Protein AF-A0A9P6P1G3-F1 (afdb_monomer)

pLDDT: mean 75.26, std 19.67, range [24.56, 96.25]

Nearest PDB structures (foldseek):
  8q01-assembly1_M  TM=4.028E-01  e=9.127E-05  Staphylococcus phage 812
  3fzb-assembly1_A  TM=6.259E-01  e=1.457E-01  Lambdavirus lambda
  3fzb-assembly2_C  TM=5.770E-01  e=1.005E-01  Lambdavirus lambda
  6u5f-assembly1_A  TM=4.208E-01  e=1.899E-01  Pseudomonas aeruginosa PAO1
  7b9t-assembly1_A-2  TM=4.583E-01  e=5.668E+00  Homo sapiens

Sequence (646 aa):
MALTDAQITDVRRFAGFQLAGTPGLTANNDIAYLVFGTRQMSLIERLSSLSASEEAVLIHTYLTNLTALEAAIVAAAANLDTDQAAVWTRNKCEVQDRERLFDSWRRRMCAFLGFAPGPGIGSSAQARIYAGYAKAAKRIGYTTAHYRPSSANNPIAAGNKLADLFASFNAEDMGYKTANKYGRPTWFGLLDGGLTQVGDYLTNPQDGTFFIAAQQTALPILLVSCNRTLDALRPQQQAGVGALGYGGNTAETETPLMTGWPASILQGPKGEKSEVGLPGDVKTPWWSILLPAFPGVILRSGDIIADDLQRRRRREANMADVIDVQNALVALASSALYPNGTGQPSAAAGVSCKVYAGWPTESQLDSDLAGGTAHVTIFPRPEERNTTRFLQDWQTQAMNAATLTLTIDGQQIMVGGVVPPANNPHNLSVLANGKPYVYAVQSSDTLNSIAAALAALIAADIPGTGAAGVVVTLPGTGRIGAARVGVTGTAIREVRRQERHFQVTVWADTPAHRDAVAQPVDQVLATTQFLTMPDGCAARLIYRNSPISDNMQKTRLFRRDLIYLVEYATTQTESEMQITQEQLNVSARRGKAMKTVLVVTEPFDGHERGAVIDNAKTIGEVLASEHAAHVVKAQQPKVPVQDAKE

Structure (mmCIF, N/CA/C/O backbone):
data_AF-A0A9P6P1G3-F1
#
_entry.id   AF-A0A9P6P1G3-F1
#
loop_
_atom_site.group_PDB
_atom_site.id
_atom_site.type_symbol
_atom_site.label_atom_id
_atom_site.label_alt_id
_atom_site.label_comp_id
_atom_site.label_asym_id
_atom_site.label_entity_id
_atom_site.label_seq_id
_atom_site.pdbx_PDB_ins_code
_atom_site.Cartn_x
_atom_site.Cartn_y
_atom_site.Cartn_z
_atom_site.occupancy
_atom_site.B_iso_or_equiv
_atom_site.auth_seq_id
_atom_site.auth_comp_id
_atom_site.auth_asym_id
_atom_site.auth_atom_id
_atom_site.pdbx_PDB_model_num
ATOM 1 N N . MET A 1 1 ? 53.763 30.788 -9.616 1.00 59.75 1 MET A N 1
ATOM 2 C CA . MET A 1 1 ? 53.956 30.761 -11.080 1.00 59.75 1 MET A CA 1
ATOM 3 C C . MET A 1 1 ? 52.610 31.125 -11.649 1.00 59.75 1 MET A C 1
ATOM 5 O O . MET A 1 1 ? 51.702 30.327 -11.490 1.00 59.75 1 MET A O 1
ATOM 9 N N . ALA A 1 2 ? 52.476 32.312 -12.241 1.00 78.94 2 ALA A N 1
ATOM 10 C CA . ALA A 1 2 ? 51.170 32.806 -12.667 1.00 78.94 2 ALA A CA 1
ATOM 11 C C . ALA A 1 2 ? 50.459 31.801 -13.592 1.00 78.94 2 ALA A C 1
ATOM 13 O O . ALA A 1 2 ? 51.097 31.191 -14.456 1.00 78.94 2 ALA A O 1
ATOM 14 N N . LEU A 1 3 ? 49.150 31.632 -13.390 1.00 86.38 3 LEU A N 1
ATOM 15 C CA . LEU A 1 3 ? 48.303 30.802 -14.246 1.00 86.38 3 LEU A CA 1
ATOM 16 C C . LEU A 1 3 ? 48.404 31.265 -15.704 1.00 86.38 3 LEU A C 1
ATOM 18 O O . LEU A 1 3 ? 48.373 32.459 -15.993 1.00 86.38 3 LEU A O 1
ATOM 22 N N . THR A 1 4 ? 48.489 30.310 -16.624 1.00 90.81 4 THR A N 1
ATOM 23 C CA . THR A 1 4 ? 48.447 30.591 -18.066 1.00 90.81 4 THR A CA 1
ATOM 24 C C . THR A 1 4 ? 47.037 30.983 -18.512 1.00 90.81 4 THR A C 1
ATOM 26 O O . THR A 1 4 ? 46.049 30.562 -17.906 1.00 90.81 4 THR A O 1
ATOM 29 N N . ASP A 1 5 ? 46.918 31.703 -19.630 1.00 85.44 5 ASP A N 1
ATOM 30 C CA . ASP A 1 5 ? 45.616 32.082 -20.208 1.00 85.44 5 ASP A CA 1
ATOM 31 C C . ASP A 1 5 ? 44.716 30.865 -20.489 1.00 85.44 5 ASP A C 1
ATOM 33 O O . ASP A 1 5 ? 43.496 30.915 -20.300 1.00 85.44 5 ASP A O 1
ATOM 37 N N . ALA A 1 6 ? 45.321 29.739 -20.882 1.00 87.69 6 ALA A N 1
ATOM 38 C CA . ALA A 1 6 ? 44.625 28.471 -21.078 1.00 87.69 6 ALA A CA 1
ATOM 39 C C . ALA A 1 6 ? 44.046 27.933 -19.760 1.00 87.69 6 ALA A C 1
ATOM 41 O O . ALA A 1 6 ? 42.864 27.605 -19.697 1.00 87.69 6 ALA A O 1
ATOM 42 N N . GLN A 1 7 ? 44.835 27.929 -18.680 1.00 91.69 7 GLN A N 1
ATOM 43 C CA . GLN A 1 7 ? 44.377 27.487 -17.358 1.00 91.69 7 GLN A CA 1
ATOM 44 C C . GLN A 1 7 ? 43.285 28.400 -16.796 1.00 91.69 7 GLN A C 1
ATOM 46 O O . GLN A 1 7 ? 42.318 27.910 -16.220 1.00 91.69 7 GLN A O 1
ATOM 51 N N . ILE A 1 8 ? 43.391 29.717 -16.990 1.00 89.06 8 ILE A N 1
ATOM 52 C CA . ILE A 1 8 ? 42.346 30.672 -16.589 1.00 89.06 8 ILE A CA 1
ATOM 53 C C . ILE A 1 8 ? 41.041 30.378 -17.345 1.00 89.06 8 ILE A C 1
ATOM 55 O O . ILE A 1 8 ? 39.958 30.355 -16.750 1.00 89.06 8 ILE A O 1
ATOM 59 N N . THR A 1 9 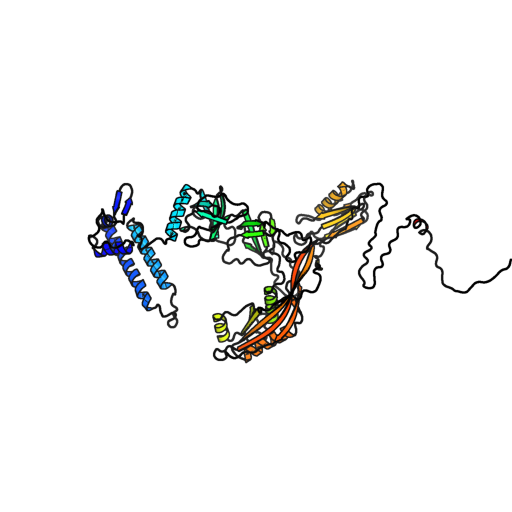? 41.140 30.090 -18.643 1.00 88.94 9 THR A N 1
ATOM 60 C CA . THR A 1 9 ? 39.996 29.705 -19.481 1.00 88.94 9 THR A CA 1
ATOM 61 C C . THR A 1 9 ? 39.374 28.383 -19.019 1.00 88.94 9 THR A C 1
ATOM 63 O O . THR A 1 9 ? 38.149 28.295 -18.881 1.00 88.94 9 THR A O 1
ATOM 66 N N . ASP A 1 10 ? 40.198 27.380 -18.706 1.00 91.88 10 ASP A N 1
ATOM 67 C CA . ASP A 1 10 ? 39.755 26.080 -18.196 1.00 91.88 10 ASP A CA 1
ATOM 68 C C . ASP A 1 10 ? 39.063 26.197 -16.839 1.00 91.88 10 ASP A C 1
ATOM 70 O O . ASP A 1 10 ? 37.977 25.651 -16.644 1.00 91.88 10 ASP A O 1
ATOM 74 N N . VAL A 1 11 ? 39.623 26.969 -15.904 1.00 92.25 11 VAL A N 1
ATOM 75 C CA . VAL A 1 11 ? 38.965 27.218 -14.616 1.00 92.25 11 VAL A CA 1
ATOM 76 C C . VAL A 1 11 ? 37.587 27.831 -14.840 1.00 92.25 11 VAL A C 1
ATOM 78 O O . VAL A 1 11 ? 36.621 27.407 -14.209 1.00 92.25 11 VAL A O 1
ATOM 81 N N . ARG A 1 12 ? 37.454 28.784 -15.768 1.00 90.06 12 ARG A N 1
ATOM 82 C CA . ARG A 1 12 ? 36.178 29.455 -16.028 1.00 90.06 12 ARG A CA 1
ATOM 83 C C . ARG A 1 12 ? 35.126 28.526 -16.634 1.00 90.06 12 ARG A C 1
ATOM 85 O O . ARG A 1 12 ? 33.994 28.496 -16.140 1.00 90.06 12 ARG A O 1
ATOM 92 N N . ARG A 1 13 ? 35.492 27.741 -17.656 1.00 90.06 13 ARG A N 1
ATOM 93 C CA . ARG A 1 13 ? 34.570 26.779 -18.291 1.00 90.06 13 ARG A CA 1
ATOM 94 C C . ARG A 1 13 ? 34.176 25.671 -17.315 1.00 90.06 13 ARG A C 1
ATOM 96 O O . ARG A 1 13 ? 32.994 25.335 -17.187 1.00 90.06 13 ARG A O 1
ATOM 103 N N . PHE A 1 14 ? 35.140 25.152 -16.553 1.00 92.06 14 PHE A N 1
ATOM 104 C CA . PHE A 1 14 ? 34.874 24.125 -15.558 1.00 92.06 14 PHE A CA 1
ATOM 105 C C . PHE A 1 14 ? 34.060 24.667 -14.395 1.00 92.06 14 PHE A C 1
ATOM 107 O O . PHE A 1 14 ? 33.206 23.934 -13.917 1.00 92.06 14 PHE A O 1
ATOM 114 N N . ALA A 1 15 ? 34.225 25.938 -14.020 1.00 88.31 15 ALA A N 1
ATOM 115 C CA . ALA A 1 15 ? 33.386 26.638 -13.051 1.00 88.31 15 ALA A CA 1
ATOM 116 C C . ALA A 1 15 ? 31.984 27.003 -13.592 1.00 88.31 15 ALA A C 1
ATOM 118 O O . ALA A 1 15 ? 31.166 27.530 -12.843 1.00 88.31 15 ALA A O 1
ATOM 119 N N . GLY A 1 16 ? 31.667 26.710 -14.861 1.00 86.50 16 GLY A N 1
ATOM 120 C CA . GLY A 1 16 ? 30.336 26.914 -15.448 1.00 86.50 16 GLY A CA 1
ATOM 121 C C . GLY A 1 16 ? 30.000 28.355 -15.788 1.00 86.50 16 GLY A C 1
ATOM 122 O O . GLY A 1 16 ? 28.823 28.674 -15.964 1.00 86.50 16 GLY A O 1
ATOM 123 N N . PHE A 1 17 ? 30.989 29.236 -15.842 1.00 84.62 17 PHE A N 1
ATOM 124 C CA . PHE A 1 17 ? 30.783 30.600 -16.302 1.00 84.62 17 PHE A CA 1
ATOM 125 C C . PHE A 1 17 ? 30.964 30.666 -17.818 1.00 84.62 17 PHE A C 1
ATOM 127 O O . PHE A 1 17 ? 31.693 29.874 -18.414 1.00 84.62 17 PHE A O 1
ATOM 134 N N . GLN A 1 18 ? 30.250 31.596 -18.449 1.00 79.81 18 GLN A N 1
ATOM 135 C CA . GLN A 1 18 ? 30.328 31.814 -19.894 1.00 79.81 18 GLN A CA 1
ATOM 136 C C . GLN A 1 18 ? 31.752 32.225 -20.296 1.00 79.81 18 GLN A C 1
ATOM 138 O O . GLN A 1 18 ? 32.516 32.704 -19.464 1.00 79.81 18 GLN A O 1
ATOM 143 N N . LEU A 1 19 ? 32.124 32.049 -21.564 1.00 75.38 19 LEU A N 1
ATOM 144 C CA . LEU A 1 19 ? 33.402 32.548 -22.084 1.00 75.38 19 LEU A CA 1
ATOM 145 C C . LEU A 1 19 ? 33.416 34.087 -22.112 1.00 75.38 19 LEU A C 1
ATOM 147 O O . LEU A 1 19 ? 32.371 34.725 -22.184 1.00 75.38 19 LEU A O 1
ATOM 151 N N . ALA A 1 20 ? 34.605 34.684 -22.005 1.00 68.25 20 ALA A N 1
ATOM 152 C CA . ALA A 1 20 ? 34.788 36.141 -21.972 1.00 68.25 20 ALA A CA 1
ATOM 153 C C . ALA A 1 20 ? 34.643 36.800 -23.355 1.00 68.25 20 ALA A C 1
ATOM 155 O O . ALA A 1 20 ? 34.091 37.890 -23.458 1.00 68.25 20 ALA A O 1
ATOM 156 N N . GLY A 1 21 ? 35.122 36.132 -24.411 1.00 71.38 21 GLY A N 1
ATOM 157 C CA . GLY A 1 21 ? 35.250 36.742 -25.736 1.00 71.38 21 GLY A CA 1
ATOM 158 C C . GLY A 1 21 ? 36.272 37.887 -25.756 1.00 71.38 21 GLY A C 1
ATOM 159 O O . GLY A 1 21 ? 37.138 37.981 -24.886 1.00 71.38 21 GLY A O 1
ATOM 160 N N . THR A 1 22 ? 36.188 38.748 -26.770 1.00 74.25 22 THR A N 1
ATOM 161 C CA . THR A 1 22 ? 37.017 39.956 -26.899 1.00 74.25 22 THR A CA 1
ATOM 162 C C . THR A 1 22 ? 36.101 41.187 -26.935 1.00 74.25 22 THR A C 1
ATOM 164 O O . THR A 1 22 ? 35.161 41.184 -27.732 1.00 74.25 22 THR A O 1
ATOM 167 N N . PRO A 1 23 ? 36.349 42.240 -26.129 1.00 67.94 23 PRO A N 1
ATOM 168 C CA . PRO A 1 23 ? 37.470 42.413 -25.198 1.00 67.94 23 PRO A CA 1
ATOM 169 C C . PRO A 1 23 ? 37.390 41.479 -23.979 1.00 67.94 23 PRO A C 1
ATOM 171 O O . PRO A 1 23 ? 36.308 41.073 -23.568 1.00 67.94 23 PRO A O 1
ATOM 174 N N . GLY A 1 24 ? 38.555 41.121 -23.428 1.00 73.81 24 GLY A N 1
ATOM 175 C CA . GLY A 1 24 ? 38.658 40.210 -22.286 1.00 73.81 24 GLY A CA 1
ATOM 176 C C . GLY A 1 24 ? 38.049 40.775 -20.998 1.00 73.81 24 GLY A C 1
ATOM 177 O O . GLY A 1 24 ? 37.720 41.960 -20.892 1.00 73.81 24 GLY A O 1
ATOM 178 N N . LEU A 1 25 ? 37.909 39.913 -19.994 1.00 77.94 25 LEU A N 1
ATOM 179 C CA . LEU A 1 25 ? 37.390 40.321 -18.695 1.00 77.94 25 LEU A CA 1
ATOM 180 C C . LEU A 1 25 ? 38.442 40.980 -17.816 1.00 77.94 25 LEU A C 1
ATOM 182 O O . LEU A 1 25 ? 39.622 40.654 -17.838 1.00 77.94 25 LEU A O 1
ATOM 186 N N . THR A 1 26 ? 37.948 41.883 -16.993 1.00 81.81 26 THR A N 1
ATOM 187 C CA . THR A 1 26 ? 38.645 42.689 -16.005 1.00 81.81 26 THR A CA 1
ATOM 188 C C . THR A 1 26 ? 37.912 42.545 -14.675 1.00 81.81 26 THR A C 1
ATOM 190 O O . THR A 1 26 ? 36.774 42.069 -14.630 1.00 81.81 26 THR A O 1
ATOM 193 N N . ALA A 1 27 ? 38.519 43.024 -13.590 1.00 81.19 27 ALA A N 1
ATOM 194 C CA . ALA A 1 27 ? 37.893 42.969 -12.272 1.00 81.19 27 ALA A CA 1
ATOM 195 C C . ALA A 1 27 ? 36.520 43.672 -12.198 1.00 81.19 27 ALA A C 1
ATOM 197 O O . ALA A 1 27 ? 35.704 43.331 -11.348 1.00 81.19 27 ALA A O 1
ATOM 198 N N . ASN A 1 28 ? 36.249 44.612 -13.112 1.00 79.44 28 ASN A N 1
ATOM 199 C CA . ASN A 1 28 ? 35.062 45.467 -13.089 1.00 79.44 28 ASN A CA 1
ATOM 200 C C . ASN A 1 28 ? 33.922 44.997 -14.010 1.00 79.44 28 ASN A C 1
ATOM 202 O O . ASN A 1 28 ? 32.821 45.533 -13.914 1.00 79.44 28 ASN A O 1
ATOM 206 N N . ASN A 1 29 ? 34.163 44.046 -14.922 1.00 79.62 29 ASN A N 1
ATOM 207 C CA . ASN A 1 29 ? 33.154 43.572 -15.885 1.00 79.62 29 ASN A CA 1
ATOM 208 C C . ASN A 1 29 ? 32.918 42.050 -15.842 1.00 79.62 29 ASN A C 1
ATOM 210 O O . ASN A 1 29 ? 32.130 41.537 -16.638 1.00 79.62 29 ASN A O 1
ATOM 214 N N . ASP A 1 30 ? 33.565 41.322 -14.926 1.00 82.31 30 ASP A N 1
ATOM 215 C CA . ASP A 1 30 ? 33.308 39.896 -14.723 1.00 82.31 30 ASP A CA 1
ATOM 216 C C . ASP A 1 30 ? 32.056 39.672 -13.861 1.00 82.31 30 ASP A C 1
ATOM 218 O O . ASP A 1 30 ? 31.963 40.107 -12.714 1.00 82.31 30 ASP A O 1
ATOM 222 N N . ILE A 1 31 ? 31.087 38.948 -14.422 1.00 72.50 31 ILE A N 1
ATOM 223 C CA . ILE A 1 31 ? 29.828 38.574 -13.763 1.00 72.50 31 ILE A CA 1
ATOM 224 C C . ILE A 1 31 ? 30.014 37.516 -12.666 1.00 72.50 31 ILE A C 1
ATOM 226 O O . ILE A 1 31 ? 29.106 37.292 -11.865 1.00 72.50 31 ILE A O 1
ATOM 230 N N . ALA A 1 32 ? 31.159 36.830 -12.641 1.00 80.12 32 ALA A N 1
ATOM 231 C CA . ALA A 1 32 ? 31.506 35.879 -11.598 1.00 80.12 32 ALA A CA 1
ATOM 232 C C . ALA A 1 32 ? 32.170 36.624 -10.434 1.00 80.12 32 ALA A C 1
ATOM 234 O O . ALA A 1 32 ? 33.357 36.934 -10.488 1.00 80.12 32 ALA A O 1
ATOM 235 N N . TYR A 1 33 ? 31.411 36.905 -9.374 1.00 81.38 33 TYR A N 1
ATOM 236 C CA . TYR A 1 33 ? 31.902 37.615 -8.191 1.00 81.38 33 TYR A CA 1
ATOM 237 C C . TYR A 1 33 ? 31.571 36.864 -6.897 1.00 81.38 33 TYR A C 1
ATOM 239 O O . TYR A 1 33 ? 30.577 36.140 -6.809 1.00 81.38 33 TYR A O 1
ATOM 247 N N . LEU A 1 34 ? 32.410 37.056 -5.881 1.00 78.06 34 LEU A N 1
ATOM 248 C CA . LEU A 1 34 ? 32.161 36.619 -4.511 1.00 78.06 34 LEU A CA 1
ATOM 249 C C . LEU A 1 34 ? 32.216 37.810 -3.555 1.00 78.06 34 LEU A C 1
ATOM 251 O O . LEU A 1 34 ? 32.830 38.840 -3.841 1.00 78.06 34 LEU A O 1
ATOM 255 N N . VAL A 1 35 ? 31.575 37.650 -2.400 1.00 71.88 35 VAL A N 1
ATOM 256 C CA . VAL A 1 35 ? 31.636 38.608 -1.293 1.00 71.88 35 VAL A CA 1
ATOM 257 C C . VAL A 1 35 ? 32.186 37.875 -0.078 1.00 71.88 35 VAL A C 1
ATOM 259 O O . VAL A 1 35 ? 31.580 36.909 0.384 1.00 71.88 35 VAL A O 1
ATOM 262 N N . PHE A 1 36 ? 33.329 38.329 0.434 1.00 66.00 36 PHE A N 1
ATOM 263 C CA . PHE A 1 36 ? 33.943 37.794 1.646 1.00 66.00 36 PHE A CA 1
ATOM 264 C C . PHE A 1 36 ? 34.181 38.935 2.639 1.00 66.00 36 PHE A C 1
ATOM 266 O O . PHE A 1 36 ? 35.047 39.790 2.439 1.00 66.00 36 PHE A O 1
ATOM 273 N N . GLY A 1 37 ? 33.376 38.979 3.704 1.00 70.88 37 GLY A N 1
ATOM 274 C CA . GLY A 1 37 ? 33.367 40.106 4.638 1.00 70.88 37 GLY A CA 1
ATOM 275 C C . GLY A 1 37 ? 32.957 41.409 3.942 1.00 70.88 37 GLY A C 1
ATOM 276 O O . GLY A 1 37 ? 31.907 41.470 3.308 1.00 70.88 37 GLY A O 1
ATOM 277 N N . THR A 1 38 ? 33.789 42.447 4.049 1.00 70.62 38 THR A N 1
ATOM 278 C CA . THR A 1 38 ? 33.579 43.759 3.409 1.00 70.62 38 THR A CA 1
ATOM 279 C C . THR A 1 38 ? 34.170 43.864 1.999 1.00 70.62 38 THR A C 1
ATOM 281 O O . THR A 1 38 ? 33.997 44.895 1.351 1.00 70.62 38 THR A O 1
ATOM 284 N N . ARG A 1 39 ? 34.865 42.829 1.504 1.00 71.69 39 ARG A N 1
ATOM 285 C CA . ARG A 1 39 ? 35.529 42.846 0.193 1.00 71.69 39 ARG A CA 1
ATOM 286 C C . ARG A 1 39 ? 34.712 42.075 -0.845 1.00 71.69 39 ARG A C 1
ATOM 288 O O . ARG A 1 39 ? 34.294 40.941 -0.606 1.00 71.69 39 ARG A O 1
ATOM 295 N N . GLN A 1 40 ? 34.518 42.687 -2.010 1.00 78.75 40 GLN A N 1
ATOM 296 C CA . GLN A 1 40 ? 33.999 42.033 -3.212 1.00 78.75 40 GLN A CA 1
ATOM 297 C C . GLN A 1 40 ? 35.171 41.730 -4.146 1.00 78.75 40 GLN A C 1
ATOM 299 O O . GLN A 1 40 ? 36.083 42.547 -4.253 1.00 78.75 40 GLN A O 1
ATOM 304 N N . MET A 1 41 ? 35.172 40.553 -4.769 1.00 85.31 41 MET A N 1
ATOM 305 C CA . MET A 1 41 ? 36.248 40.115 -5.661 1.00 85.31 41 MET A CA 1
ATOM 306 C C . MET A 1 41 ? 35.669 39.317 -6.829 1.00 85.31 41 MET A C 1
ATOM 308 O O . MET A 1 41 ? 34.819 38.446 -6.628 1.00 85.31 41 MET A O 1
ATOM 312 N N . SER A 1 42 ? 36.134 39.607 -8.043 1.00 88.94 42 SER A N 1
ATOM 313 C CA . SER A 1 42 ? 35.776 38.844 -9.246 1.00 88.94 42 SER A CA 1
ATOM 314 C C . SER A 1 42 ? 36.597 37.557 -9.380 1.00 88.94 42 SER A C 1
ATOM 316 O O . SER A 1 42 ? 37.660 37.418 -8.771 1.00 88.94 42 SER A O 1
ATOM 318 N N . LEU A 1 43 ? 36.132 36.603 -10.191 1.00 88.00 43 LEU A N 1
ATOM 319 C CA . LEU A 1 43 ? 36.861 35.361 -10.458 1.00 88.00 43 LEU A CA 1
ATOM 320 C C . LEU A 1 43 ? 38.220 35.648 -11.098 1.00 88.00 43 LEU A C 1
ATOM 322 O O . LEU A 1 43 ? 39.220 35.087 -10.656 1.00 88.00 43 LEU A O 1
ATOM 326 N N . ILE A 1 44 ? 38.283 36.557 -12.074 1.00 86.94 44 ILE A N 1
ATOM 327 C CA . ILE A 1 44 ? 39.557 36.941 -12.694 1.00 86.94 44 ILE A CA 1
ATOM 328 C C . ILE A 1 44 ? 40.527 37.586 -11.688 1.00 86.94 44 ILE A C 1
ATOM 330 O O . ILE A 1 44 ? 41.709 37.243 -11.668 1.00 86.94 44 ILE A O 1
ATOM 334 N N . GLU A 1 45 ? 40.032 38.438 -10.782 1.00 88.12 45 GLU A N 1
ATOM 335 C CA . GLU A 1 45 ? 40.851 39.035 -9.718 1.00 88.12 45 GLU A CA 1
ATOM 336 C C . GLU A 1 45 ? 41.340 37.968 -8.724 1.00 88.12 45 GLU A C 1
ATOM 338 O O . GLU A 1 45 ? 42.513 37.969 -8.340 1.00 88.12 45 GLU A O 1
ATOM 343 N N . ARG A 1 46 ? 40.490 36.997 -8.362 1.00 88.62 46 ARG A N 1
ATOM 344 C CA . ARG A 1 46 ? 40.882 35.872 -7.501 1.00 88.62 46 ARG A CA 1
ATOM 345 C C . ARG A 1 46 ? 42.003 35.054 -8.129 1.00 88.62 46 ARG A C 1
ATOM 347 O O . ARG A 1 46 ? 42.988 34.778 -7.457 1.00 88.62 46 ARG A O 1
ATOM 354 N N . LEU A 1 47 ? 41.866 34.689 -9.402 1.00 89.12 47 LEU A N 1
ATOM 355 C CA . LEU A 1 47 ? 42.860 33.881 -10.112 1.00 89.12 47 LEU A CA 1
ATOM 356 C C . LEU A 1 47 ? 44.197 34.612 -10.271 1.00 89.12 47 LEU A C 1
ATOM 358 O O . LEU A 1 47 ? 45.241 33.971 -10.238 1.00 89.12 47 LEU A O 1
ATOM 362 N N . SER A 1 48 ? 44.174 35.944 -10.361 1.00 86.56 48 SER A N 1
ATOM 363 C CA . SER A 1 48 ? 45.386 36.772 -10.400 1.00 86.56 48 SER A CA 1
ATOM 364 C C . SER A 1 48 ? 46.071 36.981 -9.039 1.00 86.56 48 SER A C 1
ATOM 366 O O . SER A 1 48 ? 47.180 37.508 -8.996 1.00 86.56 48 SER A O 1
ATOM 368 N N . SER A 1 49 ? 45.428 36.595 -7.929 1.00 87.12 49 SER A N 1
ATOM 369 C CA . SER A 1 49 ? 45.893 36.869 -6.558 1.00 87.12 49 SER A CA 1
ATOM 370 C C . SER A 1 49 ? 46.127 35.616 -5.704 1.00 87.12 49 SER A C 1
ATOM 372 O O . SER A 1 49 ? 46.278 35.726 -4.486 1.00 87.12 49 SER A O 1
ATOM 374 N N . LEU A 1 50 ? 46.171 34.430 -6.320 1.00 88.50 50 LEU A N 1
ATOM 375 C CA . LEU A 1 50 ? 46.467 33.172 -5.631 1.00 88.50 50 LEU A CA 1
ATOM 376 C C . LEU A 1 50 ? 47.928 33.110 -5.165 1.00 88.50 50 LEU A C 1
ATOM 378 O O . LEU A 1 50 ? 48.844 33.575 -5.841 1.00 88.50 50 LEU A O 1
ATOM 382 N N . SER A 1 51 ? 48.155 32.488 -4.011 1.00 92.38 51 SER A N 1
ATOM 383 C CA . SER A 1 51 ? 49.501 32.122 -3.570 1.00 92.38 51 SER A CA 1
ATOM 384 C C . SER A 1 51 ? 50.051 30.942 -4.379 1.00 92.38 51 SER A C 1
ATOM 386 O O . SER A 1 51 ? 49.300 30.133 -4.924 1.00 92.38 51 SER A O 1
ATOM 388 N N . ALA A 1 52 ? 51.377 30.783 -4.407 1.00 90.50 52 ALA A N 1
ATOM 389 C CA . ALA A 1 52 ? 52.027 29.711 -5.168 1.00 90.50 52 ALA A CA 1
ATOM 390 C C . ALA A 1 52 ? 51.574 28.292 -4.754 1.00 90.50 52 ALA A C 1
ATOM 392 O O . ALA A 1 52 ? 51.544 27.385 -5.585 1.00 90.50 52 ALA A O 1
ATOM 393 N N . SER A 1 53 ? 51.205 28.087 -3.484 1.00 92.19 53 SER A N 1
ATOM 394 C CA . SER A 1 53 ? 50.658 26.813 -3.002 1.00 92.19 53 SER A CA 1
ATOM 395 C C . SER A 1 53 ? 49.218 26.584 -3.468 1.00 92.19 53 SER A C 1
ATOM 397 O O . SER A 1 53 ? 48.871 25.464 -3.840 1.00 92.19 53 SER A O 1
ATOM 399 N N . GLU A 1 54 ? 48.383 27.624 -3.496 1.00 92.62 54 GLU A N 1
ATOM 400 C CA . GLU A 1 54 ? 47.011 27.541 -4.011 1.00 92.62 54 GLU A CA 1
ATOM 401 C C . GLU A 1 54 ? 46.989 27.309 -5.528 1.00 92.62 54 GLU A C 1
ATOM 403 O O . GLU A 1 54 ? 46.208 26.485 -6.006 1.00 92.62 54 GLU A O 1
ATOM 408 N N . GLU A 1 55 ? 47.883 27.968 -6.274 1.00 92.56 55 GLU A N 1
ATOM 409 C CA . GLU A 1 55 ? 48.094 27.729 -7.709 1.00 92.56 55 GLU A CA 1
ATOM 410 C C . GLU A 1 55 ? 48.448 26.260 -7.978 1.00 92.56 55 GLU A C 1
ATOM 412 O O . GLU A 1 55 ? 47.846 25.617 -8.840 1.00 92.56 55 GLU A O 1
ATOM 417 N N . ALA A 1 56 ? 49.385 25.698 -7.206 1.00 92.50 56 ALA A N 1
ATOM 418 C CA . ALA A 1 56 ? 49.809 24.310 -7.357 1.00 92.50 56 ALA A CA 1
ATOM 419 C C . ALA A 1 56 ? 48.657 23.320 -7.108 1.00 92.50 56 ALA A C 1
ATOM 421 O O . ALA A 1 56 ? 48.491 22.363 -7.866 1.00 92.50 56 ALA A O 1
ATOM 422 N N . VAL A 1 57 ? 47.824 23.558 -6.088 1.00 94.94 57 VAL A N 1
ATOM 423 C CA . VAL A 1 57 ? 46.638 22.727 -5.817 1.00 94.94 57 VAL A CA 1
ATOM 424 C C . VAL A 1 57 ? 45.620 22.843 -6.952 1.00 94.94 57 VAL A C 1
ATOM 426 O O . VAL A 1 57 ? 45.112 21.824 -7.426 1.00 94.94 57 VAL A O 1
ATOM 429 N N . LEU A 1 58 ? 45.349 24.060 -7.430 1.00 94.50 58 LEU A N 1
ATOM 430 C CA . LEU A 1 58 ? 44.414 24.296 -8.528 1.00 94.50 58 LEU A CA 1
ATOM 431 C C . LEU A 1 58 ? 44.834 23.554 -9.802 1.00 94.50 58 LEU A C 1
ATOM 433 O O . LEU A 1 58 ? 44.015 22.860 -10.404 1.00 94.50 58 LEU A O 1
ATOM 437 N N . ILE A 1 59 ? 46.111 23.643 -10.176 1.00 94.75 59 ILE A N 1
ATOM 438 C CA . ILE A 1 59 ? 46.642 23.003 -11.382 1.00 94.75 59 ILE A CA 1
ATOM 439 C C . ILE A 1 59 ? 46.713 21.486 -11.197 1.00 94.75 59 ILE A C 1
ATOM 441 O O . ILE A 1 59 ? 46.059 20.739 -11.923 1.00 94.75 59 ILE A O 1
ATOM 445 N N . HIS A 1 60 ? 47.500 21.018 -10.227 1.00 94.31 60 HIS A N 1
ATOM 446 C CA . HIS A 1 60 ? 47.877 19.608 -10.151 1.00 94.31 60 HIS A CA 1
ATOM 447 C C . HIS A 1 60 ? 46.750 18.715 -9.643 1.00 94.31 60 HIS A C 1
ATOM 449 O O . HIS A 1 60 ? 46.686 17.551 -10.034 1.00 94.31 60 HIS A O 1
ATOM 455 N N . THR A 1 61 ? 45.855 19.248 -8.808 1.00 94.25 61 THR A N 1
ATOM 456 C CA . THR A 1 61 ? 44.745 18.469 -8.248 1.00 94.25 61 THR A CA 1
ATOM 457 C C . THR A 1 61 ? 43.467 18.663 -9.048 1.00 94.25 61 THR A C 1
ATOM 459 O O . THR A 1 61 ? 42.857 17.677 -9.448 1.00 94.25 61 THR A O 1
ATOM 462 N N . TYR A 1 62 ? 43.033 19.902 -9.290 1.00 96.06 62 TYR A N 1
ATOM 463 C CA . TYR A 1 62 ? 41.726 20.131 -9.909 1.00 96.06 62 TYR A CA 1
ATOM 464 C C . TYR A 1 62 ? 41.783 20.077 -11.435 1.00 96.06 62 TYR A C 1
ATOM 466 O O . TYR A 1 62 ? 41.105 19.236 -12.021 1.00 96.06 62 TYR A O 1
ATOM 474 N N . LEU A 1 63 ? 42.598 20.910 -12.088 1.00 95.94 63 LEU A N 1
ATOM 475 C CA . LEU A 1 63 ? 42.630 20.983 -13.556 1.00 95.94 63 LEU A CA 1
ATOM 476 C C . LEU A 1 63 ? 43.084 19.674 -14.211 1.00 95.94 63 LEU A C 1
ATOM 478 O O . LEU A 1 63 ? 42.457 19.233 -15.177 1.00 95.94 63 LEU A O 1
ATOM 482 N N . THR A 1 64 ? 44.102 19.010 -13.655 1.00 95.69 64 THR A N 1
ATOM 483 C CA . THR A 1 64 ? 44.557 17.696 -14.141 1.00 95.69 64 THR A CA 1
ATOM 484 C C . THR A 1 64 ? 43.433 16.657 -14.111 1.00 95.69 64 THR A C 1
ATOM 486 O O . THR A 1 64 ? 43.152 16.017 -15.125 1.00 95.69 64 THR A O 1
ATOM 489 N N . ASN A 1 65 ? 42.752 16.504 -12.970 1.00 96.12 65 ASN A N 1
ATOM 490 C CA . ASN A 1 65 ? 41.702 15.493 -12.821 1.00 96.12 65 ASN A CA 1
ATOM 491 C C . ASN A 1 65 ? 40.443 15.842 -13.619 1.00 96.12 65 ASN A C 1
ATOM 493 O O . ASN A 1 65 ? 39.826 14.952 -14.197 1.00 96.12 65 ASN A O 1
ATOM 497 N N . LEU A 1 66 ? 40.068 17.121 -13.700 1.00 96.06 66 LEU A N 1
ATOM 498 C CA . LEU A 1 66 ? 38.915 17.558 -14.490 1.00 96.06 66 LEU A CA 1
ATOM 499 C C . LEU A 1 66 ? 39.107 17.285 -15.983 1.00 96.06 66 LEU A C 1
ATOM 501 O O . LEU A 1 66 ? 38.194 16.769 -16.622 1.00 96.06 66 LEU A O 1
ATOM 505 N N . THR A 1 67 ? 40.302 17.547 -16.512 1.00 95.38 67 THR A N 1
ATOM 506 C CA . THR A 1 67 ? 40.636 17.255 -17.915 1.00 95.38 67 THR A CA 1
ATOM 507 C C . THR A 1 67 ? 40.609 15.750 -18.192 1.00 95.38 67 THR A C 1
ATOM 509 O O . THR A 1 67 ? 40.061 15.311 -19.203 1.00 95.38 67 THR A O 1
ATOM 512 N N . ALA A 1 68 ? 41.141 14.939 -17.270 1.00 95.44 68 ALA A N 1
ATOM 513 C CA . ALA A 1 68 ? 41.109 13.482 -17.388 1.00 95.44 68 ALA A CA 1
ATOM 514 C C . ALA A 1 68 ? 39.675 12.921 -17.354 1.00 95.44 68 ALA A C 1
ATOM 516 O O . ALA A 1 68 ? 39.330 12.056 -18.159 1.00 95.44 68 ALA A O 1
ATOM 517 N N . LEU A 1 69 ? 38.829 13.427 -16.450 1.00 94.94 69 LEU A N 1
ATOM 518 C CA . LEU A 1 69 ? 37.428 13.014 -16.328 1.00 94.94 69 LEU A CA 1
ATOM 519 C C . LEU A 1 69 ? 36.602 13.407 -17.559 1.00 94.94 69 LEU A C 1
ATOM 521 O O . LEU A 1 69 ? 35.822 12.594 -18.049 1.00 94.94 69 LEU A O 1
ATOM 525 N N . GLU A 1 70 ? 36.799 14.614 -18.089 1.00 94.31 70 GLU A N 1
ATOM 526 C CA . GLU A 1 70 ? 36.131 15.074 -19.310 1.00 94.31 70 GLU A CA 1
ATOM 527 C C . GLU A 1 70 ? 36.483 14.191 -20.517 1.00 94.31 70 GLU A C 1
ATOM 529 O O . GLU A 1 70 ? 35.591 13.709 -21.218 1.00 94.31 70 GLU A O 1
ATOM 534 N N . ALA A 1 71 ? 37.772 13.894 -20.716 1.00 94.94 71 ALA A N 1
ATOM 535 C CA . ALA A 1 71 ? 38.219 12.994 -21.779 1.00 94.94 71 ALA A CA 1
ATOM 536 C C . ALA A 1 71 ? 37.654 11.571 -21.611 1.00 94.94 71 ALA A C 1
ATOM 538 O O . ALA A 1 71 ? 37.265 10.931 -22.590 1.00 94.94 71 ALA A O 1
ATOM 539 N N . ALA A 1 72 ? 37.558 11.083 -20.371 1.00 92.75 72 ALA A N 1
ATOM 540 C CA . ALA A 1 72 ? 37.013 9.766 -20.065 1.00 92.75 72 ALA A CA 1
ATOM 541 C C . ALA A 1 72 ? 35.512 9.644 -20.389 1.00 92.75 72 ALA A C 1
ATOM 543 O O . ALA A 1 72 ? 35.066 8.556 -20.756 1.00 92.75 72 ALA A O 1
ATOM 544 N N . ILE A 1 73 ? 34.727 10.720 -20.267 1.00 90.81 73 ILE A N 1
ATOM 545 C CA . ILE A 1 73 ? 33.309 10.724 -20.669 1.00 90.81 73 ILE A CA 1
ATOM 546 C C . ILE A 1 73 ? 33.199 10.538 -22.184 1.00 90.81 73 ILE A C 1
ATOM 548 O O . ILE A 1 73 ? 32.484 9.651 -22.644 1.00 90.81 73 ILE A O 1
ATOM 552 N N . VAL A 1 74 ? 33.961 11.315 -22.959 1.00 91.00 74 VAL A N 1
ATOM 553 C CA . VAL A 1 74 ? 33.948 11.230 -24.429 1.00 91.00 74 VAL A CA 1
ATOM 554 C C . VAL A 1 74 ? 34.444 9.863 -24.907 1.00 91.00 74 VAL A C 1
ATOM 556 O O . VAL A 1 74 ? 33.846 9.270 -25.800 1.00 91.00 74 VAL A O 1
ATOM 559 N N . ALA A 1 75 ? 35.483 9.311 -24.277 1.00 89.88 75 ALA A N 1
ATOM 560 C CA . ALA A 1 75 ? 36.003 7.987 -24.617 1.00 89.88 75 ALA A CA 1
ATOM 561 C C . ALA A 1 75 ? 34.977 6.857 -24.402 1.00 89.88 75 ALA A C 1
ATOM 563 O O . ALA A 1 75 ? 34.993 5.870 -25.136 1.00 89.88 75 ALA A O 1
ATOM 564 N N . ALA A 1 76 ? 34.056 7.000 -23.440 1.00 86.94 76 ALA A N 1
ATOM 565 C CA . ALA A 1 76 ? 33.001 6.012 -23.203 1.00 86.94 76 ALA A CA 1
ATOM 566 C C . ALA A 1 76 ? 31.988 5.923 -24.364 1.00 86.94 76 ALA A C 1
ATOM 568 O O . ALA A 1 76 ? 31.298 4.910 -24.488 1.00 86.94 76 ALA A O 1
ATOM 569 N N . ALA A 1 77 ? 31.931 6.932 -25.247 1.00 83.44 77 ALA A N 1
ATOM 570 C CA . ALA A 1 77 ? 31.051 6.937 -26.415 1.00 83.44 77 ALA A CA 1
ATOM 571 C C . ALA A 1 77 ? 31.313 5.760 -27.374 1.00 83.44 77 ALA A C 1
ATOM 573 O O . ALA A 1 77 ? 30.380 5.261 -28.000 1.00 83.44 77 ALA A O 1
ATOM 574 N N . ALA A 1 78 ? 32.560 5.283 -27.447 1.00 83.88 78 ALA A N 1
ATOM 575 C CA . ALA A 1 78 ? 32.961 4.184 -28.325 1.00 83.88 78 ALA A CA 1
ATOM 576 C C . ALA A 1 78 ? 32.306 2.834 -27.977 1.00 83.88 78 ALA A C 1
ATOM 578 O O . ALA A 1 78 ? 32.302 1.941 -28.813 1.00 83.88 78 ALA A O 1
ATOM 579 N N . ASN A 1 79 ? 31.747 2.694 -26.769 1.00 77.62 79 ASN A N 1
ATOM 580 C CA . ASN A 1 79 ? 31.140 1.451 -26.280 1.00 77.62 79 ASN A CA 1
ATOM 581 C C . ASN A 1 79 ? 29.616 1.581 -26.082 1.00 77.62 79 ASN A C 1
ATOM 583 O O . ASN A 1 79 ? 29.005 0.778 -25.371 1.00 77.62 79 ASN A O 1
ATOM 587 N N . LEU A 1 80 ? 28.989 2.625 -26.643 1.00 78.94 80 LEU A N 1
ATOM 588 C CA . LEU A 1 80 ? 27.566 2.912 -26.428 1.00 78.94 80 LEU A CA 1
ATOM 589 C C . LEU A 1 80 ? 26.617 1.944 -27.148 1.00 78.94 80 LEU A C 1
ATOM 591 O O . LEU A 1 80 ? 25.480 1.785 -26.702 1.00 78.94 80 LEU A O 1
ATOM 595 N N . ASP A 1 81 ? 27.074 1.307 -28.219 1.00 77.44 81 ASP A N 1
ATOM 596 C CA . ASP A 1 81 ? 26.312 0.413 -29.098 1.00 77.44 81 ASP A CA 1
ATOM 597 C C . ASP A 1 81 ? 26.325 -1.060 -28.654 1.00 77.44 81 ASP A C 1
ATOM 599 O O . ASP A 1 81 ? 25.510 -1.859 -29.113 1.00 77.44 81 ASP A O 1
ATOM 603 N N . THR A 1 82 ? 27.220 -1.417 -27.733 1.00 76.06 82 THR A N 1
ATOM 604 C CA . THR A 1 82 ? 27.469 -2.799 -27.322 1.00 76.06 82 THR A CA 1
ATOM 605 C C . THR A 1 82 ? 26.964 -3.029 -25.893 1.00 76.06 82 THR A C 1
ATOM 607 O O . THR A 1 82 ? 27.561 -2.552 -24.928 1.00 76.06 82 THR A O 1
ATOM 610 N N . ASP A 1 83 ? 25.843 -3.748 -25.738 1.00 75.50 83 ASP A N 1
ATOM 611 C CA . ASP A 1 83 ? 25.249 -4.060 -24.417 1.00 75.50 83 ASP A CA 1
ATOM 612 C C . ASP A 1 83 ? 25.978 -5.227 -23.713 1.00 75.50 83 ASP A C 1
ATOM 614 O O . ASP A 1 83 ? 26.068 -5.283 -22.484 1.00 75.50 83 ASP A O 1
ATOM 618 N N . GLN A 1 84 ? 26.571 -6.134 -24.496 1.00 77.50 84 GLN A N 1
ATOM 619 C CA . GLN A 1 84 ? 27.352 -7.270 -24.011 1.00 77.50 84 GLN A CA 1
ATOM 620 C C . GLN A 1 84 ? 28.475 -7.619 -24.997 1.00 77.50 84 GLN A C 1
ATOM 622 O O . GLN A 1 84 ? 28.236 -7.742 -26.197 1.00 77.50 84 GLN A O 1
ATOM 627 N N . ALA A 1 85 ? 29.690 -7.822 -24.480 1.00 72.75 85 ALA A N 1
ATOM 628 C CA . ALA A 1 85 ? 30.839 -8.302 -25.245 1.00 72.75 85 ALA A CA 1
ATOM 629 C C . ALA A 1 85 ? 31.423 -9.551 -24.566 1.00 72.75 85 ALA A C 1
ATOM 631 O O . ALA A 1 85 ? 32.068 -9.473 -23.518 1.00 72.75 85 ALA A O 1
ATOM 632 N N . ALA A 1 86 ? 31.190 -10.723 -25.166 1.00 78.81 86 ALA A N 1
ATOM 633 C CA . ALA A 1 86 ? 31.518 -12.024 -24.578 1.00 78.81 86 ALA A CA 1
ATOM 634 C C . ALA A 1 86 ? 30.902 -12.200 -23.165 1.00 78.81 86 ALA A C 1
ATOM 636 O O . ALA A 1 86 ? 29.692 -12.056 -22.996 1.00 78.81 86 ALA A O 1
ATOM 637 N N . VAL A 1 87 ? 31.711 -12.527 -22.151 1.00 80.31 87 VAL A N 1
ATOM 638 C CA . VAL A 1 87 ? 31.259 -12.742 -20.758 1.00 80.31 87 VAL A CA 1
ATOM 639 C C . VAL A 1 87 ? 31.067 -11.415 -19.998 1.00 80.31 87 VAL A C 1
ATOM 641 O O . VAL A 1 87 ? 30.502 -11.402 -18.909 1.00 80.31 87 VAL A O 1
ATOM 644 N N . TRP A 1 88 ? 31.505 -10.283 -20.559 1.00 64.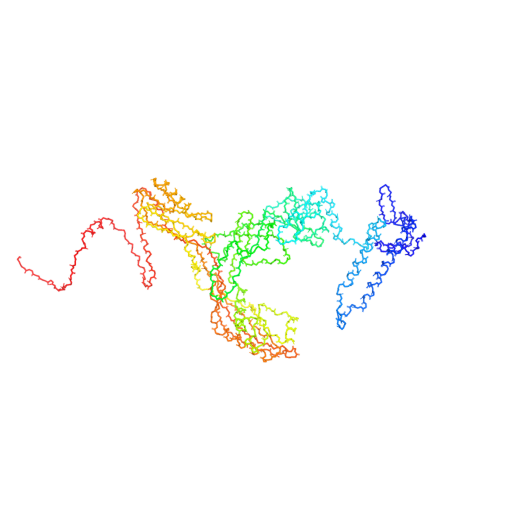75 88 TRP A N 1
ATOM 645 C CA . TRP A 1 88 ? 31.453 -8.981 -19.895 1.00 64.75 88 TRP A CA 1
ATOM 646 C C . TRP A 1 88 ? 30.186 -8.208 -20.274 1.00 64.75 88 TRP A C 1
ATOM 648 O O . TRP A 1 88 ? 29.946 -7.890 -21.441 1.00 64.75 88 TRP A O 1
ATOM 658 N N . THR A 1 89 ? 29.385 -7.875 -19.264 1.00 78.69 89 THR A N 1
ATOM 659 C CA . THR A 1 89 ? 28.225 -6.982 -19.376 1.00 78.69 89 THR A CA 1
ATOM 660 C C . THR A 1 89 ? 28.617 -5.547 -19.069 1.00 78.69 89 THR A C 1
ATOM 662 O O . THR A 1 89 ? 29.264 -5.269 -18.056 1.00 78.69 89 THR A O 1
ATOM 665 N N . ARG A 1 90 ? 28.193 -4.623 -19.931 1.00 80.94 90 ARG A N 1
ATOM 666 C CA . ARG A 1 90 ? 28.459 -3.195 -19.770 1.00 80.94 90 ARG A CA 1
ATOM 667 C C . ARG A 1 90 ? 27.706 -2.616 -18.565 1.00 80.94 90 ARG A C 1
ATOM 669 O O . ARG A 1 90 ? 26.551 -2.958 -18.313 1.00 80.94 90 ARG A O 1
ATOM 676 N N . ASN A 1 91 ? 28.323 -1.662 -17.862 1.00 83.50 91 ASN A N 1
ATOM 677 C CA . ASN A 1 91 ? 27.601 -0.817 -16.910 1.00 83.50 91 ASN A CA 1
ATOM 678 C C . ASN A 1 91 ? 26.723 0.185 -17.683 1.00 83.50 91 ASN A C 1
ATOM 680 O O . ASN A 1 91 ? 27.212 1.166 -18.245 1.00 83.50 91 ASN A O 1
ATOM 684 N N . LYS A 1 92 ? 25.408 -0.053 -17.697 1.00 82.75 92 LYS A N 1
ATOM 685 C CA . LYS A 1 92 ? 24.429 0.788 -18.412 1.00 82.75 92 LYS A CA 1
ATOM 686 C C . LYS A 1 92 ? 24.392 2.234 -17.902 1.00 82.75 92 LYS A C 1
ATOM 688 O O . LYS A 1 92 ? 24.017 3.131 -18.651 1.00 82.75 92 LYS A O 1
ATOM 693 N N . CYS A 1 93 ? 24.841 2.467 -16.669 1.00 84.12 93 CYS A N 1
ATOM 694 C CA . CYS A 1 93 ? 24.912 3.785 -16.042 1.00 84.12 93 CYS A CA 1
ATOM 695 C C . CYS A 1 93 ? 26.296 4.448 -16.159 1.00 84.12 93 CYS A C 1
ATOM 697 O O . CYS A 1 93 ? 26.477 5.546 -15.644 1.00 84.12 93 CYS A O 1
ATOM 699 N N . GLU A 1 94 ? 27.274 3.836 -16.840 1.00 85.62 94 GLU A N 1
ATOM 700 C CA . GLU A 1 94 ? 28.673 4.293 -16.835 1.00 85.62 94 GLU A CA 1
ATOM 701 C C . GLU A 1 94 ? 28.849 5.765 -17.230 1.00 85.62 94 GLU A C 1
ATOM 703 O O . GLU A 1 94 ? 29.544 6.509 -16.540 1.00 85.62 94 GLU A O 1
ATOM 708 N N . VAL A 1 95 ? 28.213 6.201 -18.322 1.00 86.56 95 VAL A N 1
ATOM 709 C CA . VAL A 1 95 ? 28.309 7.596 -18.786 1.00 86.56 95 VAL A CA 1
ATOM 710 C C . VAL A 1 95 ? 27.694 8.546 -17.760 1.00 86.56 95 VAL A C 1
ATOM 712 O O . VAL A 1 95 ? 28.320 9.537 -17.394 1.00 86.56 95 VAL A O 1
ATOM 715 N N . GLN A 1 96 ? 26.527 8.192 -17.217 1.00 82.56 96 GLN A N 1
ATOM 716 C CA . GLN A 1 96 ? 25.842 8.984 -16.196 1.00 82.56 96 GLN A CA 1
ATOM 717 C C . GLN A 1 96 ? 26.674 9.107 -14.907 1.00 82.56 96 GLN A C 1
ATOM 719 O O . GLN A 1 96 ? 26.738 10.180 -14.306 1.00 82.56 96 GLN A O 1
ATOM 724 N N . ASP A 1 97 ? 27.325 8.029 -14.469 1.00 83.75 97 ASP A N 1
ATOM 725 C CA . ASP A 1 97 ? 28.162 8.033 -13.268 1.00 83.75 97 ASP A CA 1
ATOM 726 C C . ASP A 1 97 ? 29.456 8.838 -13.475 1.00 83.75 97 ASP A C 1
ATOM 728 O O . ASP A 1 97 ? 29.870 9.581 -12.578 1.00 83.75 97 ASP A O 1
ATOM 732 N N . ARG A 1 98 ? 30.062 8.771 -14.670 1.00 89.69 98 ARG A N 1
ATOM 733 C CA . ARG A 1 98 ? 31.225 9.597 -15.042 1.00 89.69 98 ARG A CA 1
ATOM 734 C C . ARG A 1 98 ? 30.872 11.087 -15.107 1.00 89.69 98 ARG A C 1
ATOM 736 O O . ARG A 1 98 ? 31.622 11.900 -14.568 1.00 89.69 98 ARG A O 1
ATOM 743 N N . GLU A 1 99 ? 29.721 11.448 -15.678 1.00 85.50 99 GLU A N 1
ATOM 744 C CA . GLU A 1 99 ? 29.208 12.829 -15.691 1.00 85.50 99 GLU A CA 1
ATOM 745 C C . GLU A 1 99 ? 28.964 13.365 -14.272 1.00 85.50 99 GLU A C 1
ATOM 747 O O . GLU A 1 99 ? 29.403 14.466 -13.932 1.00 85.50 99 GLU A O 1
ATOM 752 N N . ARG A 1 100 ? 28.348 12.561 -13.391 1.00 83.31 100 ARG A N 1
ATOM 753 C CA . ARG A 1 100 ? 28.156 12.920 -11.974 1.00 83.31 100 ARG A CA 1
ATOM 754 C C . ARG A 1 100 ? 29.478 13.141 -11.246 1.00 83.31 100 ARG A C 1
ATOM 756 O O . ARG A 1 100 ? 29.594 14.080 -10.453 1.00 83.31 100 ARG A O 1
ATOM 763 N N . LEU A 1 101 ? 30.468 12.279 -11.485 1.00 88.56 101 LEU A N 1
ATOM 764 C CA . LEU A 1 101 ? 31.795 12.417 -10.890 1.00 88.56 101 LEU A CA 1
ATOM 765 C C . LEU A 1 101 ? 32.476 13.705 -11.373 1.00 88.56 101 LEU A C 1
ATOM 767 O O . LEU A 1 101 ? 32.982 14.466 -10.548 1.00 88.56 101 LEU A O 1
ATOM 771 N N . PHE A 1 102 ? 32.424 13.987 -12.675 1.00 91.50 102 PHE A N 1
ATOM 772 C CA . PHE A 1 102 ? 32.947 15.218 -13.266 1.00 91.50 102 PHE A CA 1
ATOM 773 C C . PHE A 1 102 ? 32.308 16.472 -12.651 1.00 91.50 102 PHE A C 1
ATOM 775 O O . PHE A 1 102 ? 33.020 17.346 -12.151 1.00 91.50 102 PHE A O 1
ATOM 782 N N . ASP A 1 103 ? 30.979 16.531 -12.561 1.00 87.56 103 ASP A N 1
ATOM 783 C CA . ASP A 1 103 ? 30.278 17.661 -11.943 1.00 87.56 103 ASP A CA 1
ATOM 784 C C . ASP A 1 103 ? 30.574 17.811 -10.443 1.00 87.56 103 ASP A C 1
ATOM 786 O O . ASP A 1 103 ? 30.661 18.933 -9.932 1.00 87.56 103 ASP A O 1
ATOM 790 N N . SER A 1 104 ? 30.780 16.705 -9.723 1.00 87.38 104 SER A N 1
ATOM 791 C CA . SER A 1 104 ? 31.204 16.730 -8.317 1.00 87.38 104 SER A CA 1
ATOM 792 C C . SER A 1 104 ? 32.575 17.391 -8.153 1.00 87.38 104 SER A C 1
ATOM 794 O O . SER A 1 104 ? 32.744 18.279 -7.312 1.00 87.38 104 SER A O 1
ATOM 796 N N . TRP A 1 105 ? 33.546 17.031 -8.997 1.00 93.38 105 TRP A N 1
ATOM 797 C CA . TRP A 1 105 ? 34.879 17.640 -8.991 1.00 93.38 105 TRP A CA 1
ATOM 798 C C . TRP A 1 105 ? 34.850 19.124 -9.375 1.00 93.38 105 TRP A C 1
ATOM 800 O O . TRP A 1 105 ? 35.529 19.928 -8.731 1.00 93.38 105 TRP A O 1
ATOM 810 N N . ARG A 1 106 ? 34.005 19.519 -10.337 1.00 93.06 106 ARG A N 1
ATOM 811 C CA . ARG A 1 106 ? 33.802 20.934 -10.707 1.00 93.06 106 ARG A CA 1
ATOM 812 C C . ARG A 1 106 ? 33.293 21.751 -9.521 1.00 93.06 106 ARG A C 1
ATOM 814 O O . ARG A 1 106 ? 33.824 22.820 -9.230 1.00 93.06 106 ARG A O 1
ATOM 821 N N . ARG A 1 107 ? 32.319 21.222 -8.769 1.00 88.44 107 ARG A N 1
ATOM 822 C CA . ARG A 1 107 ? 31.790 21.874 -7.555 1.00 88.44 107 ARG A CA 1
ATOM 823 C C . ARG A 1 107 ? 32.839 21.988 -6.446 1.00 88.44 107 ARG A C 1
ATOM 825 O O . ARG A 1 107 ? 32.882 23.018 -5.777 1.00 88.44 107 ARG A O 1
ATOM 832 N N . ARG A 1 108 ? 33.698 20.977 -6.267 1.00 92.00 108 ARG A N 1
ATOM 833 C CA . ARG A 1 108 ? 34.815 21.032 -5.302 1.00 92.00 108 ARG A CA 1
ATOM 834 C C . ARG A 1 108 ? 35.840 22.102 -5.679 1.00 92.00 108 ARG A C 1
ATOM 836 O O . ARG A 1 108 ? 36.273 22.842 -4.802 1.00 92.00 108 ARG A O 1
ATOM 843 N N . MET A 1 109 ? 36.161 22.243 -6.967 1.00 93.69 109 MET A N 1
ATOM 844 C CA . MET A 1 109 ? 37.024 23.324 -7.455 1.00 93.69 109 MET A CA 1
ATOM 845 C C . MET A 1 109 ? 36.403 24.704 -7.182 1.00 93.69 109 MET A C 1
ATOM 847 O O . MET A 1 109 ? 37.078 25.587 -6.660 1.00 93.69 109 MET A O 1
ATOM 851 N N . CYS A 1 110 ? 35.107 24.890 -7.466 1.00 89.56 110 CYS A N 1
ATOM 852 C CA . CYS A 1 110 ? 34.399 26.134 -7.138 1.00 89.56 110 CYS A CA 1
ATOM 853 C C . CYS A 1 110 ? 34.449 26.445 -5.633 1.00 89.56 110 CYS A C 1
ATOM 855 O O . CYS A 1 110 ? 34.741 27.578 -5.254 1.00 89.56 110 CYS A O 1
ATOM 857 N N . ALA A 1 111 ? 34.235 25.434 -4.781 1.00 88.31 111 ALA A N 1
ATOM 858 C CA . ALA A 1 111 ? 34.326 25.576 -3.330 1.00 88.31 111 ALA A CA 1
ATOM 859 C C . ALA A 1 111 ? 35.739 25.968 -2.867 1.00 88.31 111 ALA A C 1
ATOM 861 O O . ALA A 1 111 ? 35.870 26.854 -2.029 1.00 88.31 111 ALA A O 1
ATOM 862 N N . PHE A 1 112 ? 36.786 25.372 -3.449 1.00 91.75 112 PHE A N 1
ATOM 863 C CA . PHE A 1 112 ? 38.180 25.746 -3.188 1.00 91.75 112 PHE A CA 1
ATOM 864 C C . PHE A 1 112 ? 38.467 27.209 -3.558 1.00 91.75 112 PHE A C 1
ATOM 866 O O . PHE A 1 112 ? 39.104 27.934 -2.798 1.00 91.75 112 PHE A O 1
ATOM 873 N N . LEU A 1 113 ? 37.945 27.673 -4.697 1.00 88.56 113 LEU A N 1
ATOM 874 C CA . LEU A 1 113 ? 38.103 29.059 -5.145 1.00 88.56 113 LEU A CA 1
ATOM 875 C C . LEU A 1 113 ? 37.232 30.057 -4.360 1.00 88.56 113 LEU A C 1
ATOM 877 O O . LEU A 1 113 ? 37.483 31.261 -4.433 1.00 88.56 113 LEU A O 1
ATOM 881 N N . GLY A 1 114 ? 36.236 29.572 -3.611 1.00 84.88 114 GLY A N 1
ATOM 882 C CA . GLY A 1 114 ? 35.282 30.389 -2.857 1.00 84.88 114 GLY A CA 1
ATOM 883 C C . GLY A 1 114 ? 34.116 30.932 -3.690 1.00 84.88 114 GLY A C 1
ATOM 884 O O . GLY A 1 114 ? 33.414 31.836 -3.240 1.00 84.88 114 GLY A O 1
ATOM 885 N N . PHE A 1 115 ? 33.893 30.396 -4.893 1.00 84.38 115 PHE A N 1
ATOM 886 C CA . PHE A 1 115 ? 32.809 30.814 -5.785 1.00 84.38 115 PHE A CA 1
ATOM 887 C C . PHE A 1 115 ? 31.655 29.815 -5.774 1.00 84.38 115 PHE A C 1
ATOM 889 O O . PHE A 1 115 ? 31.844 28.601 -5.679 1.00 84.38 115 PHE A O 1
ATOM 896 N N . ALA A 1 116 ? 30.434 30.322 -5.941 1.00 79.06 116 ALA A N 1
ATOM 897 C CA . ALA A 1 116 ? 29.307 29.467 -6.281 1.00 79.06 116 ALA A CA 1
ATOM 898 C C . ALA A 1 116 ? 29.492 28.905 -7.708 1.00 79.06 116 ALA A C 1
ATOM 900 O O . ALA A 1 116 ? 29.971 29.632 -8.581 1.00 79.06 116 ALA A O 1
ATOM 901 N N . PRO A 1 117 ? 29.091 27.648 -7.975 1.00 84.25 117 PRO A N 1
ATOM 902 C CA . PRO A 1 117 ? 29.086 27.100 -9.328 1.00 84.25 117 PRO A CA 1
ATOM 903 C C . PRO A 1 117 ? 28.290 27.990 -10.292 1.00 84.25 117 PRO A C 1
ATOM 905 O O . PRO A 1 117 ? 27.161 28.392 -9.990 1.00 84.25 117 PRO A O 1
ATOM 908 N N . GLY A 1 118 ? 28.873 28.286 -11.451 1.00 75.12 118 GLY A N 1
ATOM 909 C CA . GLY A 1 118 ? 28.273 29.128 -12.476 1.00 75.12 118 GLY A CA 1
ATOM 910 C C . GLY A 1 118 ? 27.063 28.482 -13.166 1.00 75.12 118 GLY A C 1
ATOM 911 O O . GLY A 1 118 ? 26.776 27.295 -12.972 1.00 75.12 118 GLY A O 1
ATOM 912 N N . PRO A 1 119 ? 26.328 29.245 -13.997 1.00 71.94 119 PRO A N 1
ATOM 913 C CA . PRO A 1 119 ? 25.111 28.781 -14.670 1.00 71.94 119 PRO A CA 1
ATOM 914 C C . PRO A 1 119 ? 25.265 27.470 -15.461 1.00 71.94 119 PRO A C 1
ATOM 916 O O . PRO A 1 119 ? 24.321 26.688 -15.512 1.00 71.94 119 PRO A O 1
ATOM 919 N N . GLY A 1 120 ? 26.449 27.204 -16.020 1.00 67.38 120 GLY A N 1
ATOM 920 C CA . GLY A 1 120 ? 26.785 26.003 -16.791 1.00 67.38 120 GLY A CA 1
ATOM 921 C C . GLY A 1 120 ? 27.169 24.757 -15.976 1.00 67.38 120 GLY A C 1
ATOM 922 O O . GLY A 1 120 ? 27.352 23.703 -16.572 1.00 67.38 120 GLY A O 1
ATOM 923 N N . ILE A 1 121 ? 27.287 24.841 -14.640 1.00 73.19 121 ILE A N 1
ATOM 924 C CA . ILE A 1 121 ? 27.301 23.664 -13.732 1.00 73.19 121 ILE A CA 1
ATOM 925 C C . ILE A 1 121 ? 25.991 23.606 -12.931 1.00 73.19 121 ILE A C 1
ATOM 927 O O . ILE A 1 121 ? 25.961 23.024 -11.846 1.00 73.19 121 ILE A O 1
ATOM 931 N N . GLY A 1 122 ? 24.949 24.323 -13.378 1.00 56.72 122 GLY A N 1
ATOM 932 C CA . GLY A 1 122 ? 23.795 24.714 -12.572 1.00 56.72 122 GLY A CA 1
ATOM 933 C C . GLY A 1 122 ? 23.431 23.708 -11.478 1.00 56.72 122 GLY A C 1
ATOM 934 O O . GLY A 1 122 ? 23.318 22.503 -11.705 1.00 56.72 122 GLY A O 1
ATOM 935 N N . SER A 1 123 ? 23.219 24.183 -10.247 1.00 59.44 123 SER A N 1
ATOM 936 C CA . SER A 1 123 ? 22.220 23.506 -9.423 1.00 59.44 123 SER A CA 1
ATOM 937 C C . SER A 1 123 ? 21.003 23.319 -10.321 1.00 59.44 123 SER A C 1
ATOM 939 O O . SER A 1 123 ? 20.578 24.288 -10.963 1.00 59.44 123 SER A O 1
ATOM 941 N N . SER A 1 124 ? 20.513 22.082 -10.440 1.00 67.38 124 SER A N 1
ATOM 942 C CA . SER A 1 124 ? 19.289 21.822 -11.190 1.00 67.38 124 SER A CA 1
ATOM 943 C C . SER A 1 124 ? 18.245 22.857 -10.771 1.00 67.38 124 SER A C 1
ATOM 945 O O . SER A 1 124 ? 18.274 23.342 -9.632 1.00 67.38 124 SER A O 1
ATOM 947 N N . ALA A 1 125 ? 17.335 23.231 -11.673 1.00 73.62 125 ALA A N 1
ATOM 948 C CA . ALA A 1 125 ? 16.256 24.155 -11.317 1.00 73.62 125 ALA A CA 1
ATOM 949 C C . ALA A 1 125 ? 15.604 23.744 -9.978 1.00 73.62 125 ALA A C 1
ATOM 951 O O . ALA A 1 125 ? 15.359 24.594 -9.126 1.00 73.62 125 ALA A O 1
ATOM 952 N N . GLN A 1 126 ? 15.513 22.432 -9.729 1.00 80.56 126 GLN A N 1
ATOM 953 C CA . GLN A 1 126 ? 15.104 21.851 -8.456 1.00 80.56 126 GLN A CA 1
ATOM 954 C C . GLN A 1 126 ? 15.949 22.254 -7.246 1.00 80.56 126 GLN A C 1
ATOM 956 O O . GLN A 1 126 ? 15.405 22.715 -6.248 1.00 80.56 126 GLN A O 1
ATOM 961 N N . ALA A 1 127 ? 17.273 22.119 -7.310 1.00 78.62 127 ALA A N 1
ATOM 962 C CA . ALA A 1 127 ? 18.143 22.498 -6.201 1.00 78.62 127 ALA A CA 1
ATOM 963 C C . ALA A 1 127 ? 18.069 24.008 -5.895 1.00 78.62 127 ALA A C 1
ATOM 965 O O . ALA A 1 127 ? 18.201 24.414 -4.741 1.00 78.62 127 ALA A O 1
ATOM 966 N N . ARG A 1 128 ? 17.799 24.855 -6.900 1.00 81.12 128 ARG A N 1
ATOM 967 C CA . ARG A 1 128 ? 17.539 26.290 -6.675 1.00 81.12 128 ARG A CA 1
ATOM 968 C C . ARG A 1 128 ? 16.185 26.540 -6.017 1.00 81.12 128 ARG A C 1
ATOM 970 O O . ARG A 1 128 ? 16.108 27.380 -5.124 1.00 81.12 128 ARG A O 1
ATOM 977 N N . ILE A 1 129 ? 15.150 25.807 -6.428 1.00 85.56 129 ILE A N 1
ATOM 978 C CA . ILE A 1 129 ? 13.822 25.852 -5.801 1.00 85.56 129 ILE A CA 1
ATOM 979 C C . ILE A 1 129 ? 13.932 25.465 -4.322 1.00 85.56 129 ILE A C 1
ATOM 981 O O . ILE A 1 129 ? 13.501 26.233 -3.465 1.00 85.56 129 ILE A O 1
ATOM 985 N N . TYR A 1 130 ? 14.600 24.352 -4.005 1.00 89.38 130 TYR A N 1
ATOM 986 C CA . TYR A 1 130 ? 14.800 23.901 -2.624 1.00 89.38 130 TYR A CA 1
ATOM 987 C C . TYR A 1 130 ? 15.613 24.884 -1.781 1.00 89.38 130 TYR A C 1
ATOM 989 O O . TYR A 1 130 ? 15.217 25.197 -0.659 1.00 89.38 130 TYR A O 1
ATOM 997 N N . ALA A 1 131 ? 16.675 25.476 -2.334 1.00 84.12 131 ALA A N 1
ATOM 998 C CA . ALA A 1 131 ? 17.404 26.542 -1.648 1.00 84.12 131 ALA A CA 1
ATOM 999 C C . ALA A 1 131 ? 16.522 27.782 -1.385 1.00 84.12 131 ALA A C 1
ATOM 1001 O O . ALA A 1 131 ? 16.679 28.458 -0.365 1.00 84.12 131 ALA A O 1
ATOM 1002 N N . GLY A 1 132 ? 15.589 28.092 -2.291 1.00 88.50 132 GLY A N 1
ATOM 1003 C CA . GLY A 1 132 ? 14.573 29.128 -2.102 1.00 88.50 132 GLY A CA 1
ATOM 1004 C C . GLY A 1 132 ? 13.604 28.792 -0.967 1.00 88.50 132 GLY A C 1
ATOM 1005 O O . GLY A 1 132 ? 13.398 29.618 -0.076 1.00 88.50 132 GLY A O 1
ATOM 1006 N N . TYR A 1 133 ? 13.078 27.566 -0.946 1.00 91.62 133 TYR A N 1
ATOM 1007 C CA . TYR A 1 133 ? 12.203 27.076 0.123 1.00 91.62 133 TYR A CA 1
ATOM 1008 C C . TYR A 1 133 ? 12.895 27.114 1.486 1.00 91.62 133 TYR A C 1
ATOM 1010 O O . TYR A 1 133 ? 12.317 27.620 2.443 1.00 91.62 133 TYR A O 1
ATOM 1018 N N . ALA A 1 134 ? 14.163 26.704 1.565 1.00 87.88 134 ALA A N 1
ATOM 1019 C CA . ALA A 1 134 ? 14.961 26.773 2.787 1.00 87.88 134 ALA A CA 1
ATOM 1020 C C . ALA A 1 134 ? 15.104 28.211 3.323 1.00 87.88 134 ALA A C 1
ATOM 1022 O O . ALA A 1 134 ? 15.050 28.449 4.531 1.00 87.88 134 ALA A O 1
ATOM 1023 N N . LYS A 1 135 ? 15.274 29.199 2.433 1.00 88.75 135 LYS A N 1
ATOM 1024 C CA . LYS A 1 135 ? 15.335 30.619 2.820 1.00 88.75 135 LYS A CA 1
ATOM 1025 C C . LYS A 1 135 ? 13.989 31.134 3.326 1.00 88.75 135 LYS A C 1
ATOM 1027 O O . LYS A 1 135 ? 13.978 31.882 4.302 1.00 88.75 135 LYS A O 1
ATOM 1032 N N . ALA A 1 136 ? 12.888 30.741 2.687 1.00 88.88 136 ALA A N 1
ATOM 1033 C CA . ALA A 1 136 ? 11.543 31.104 3.127 1.00 88.88 136 ALA A CA 1
ATOM 1034 C C . ALA A 1 136 ? 11.227 30.485 4.498 1.00 88.88 136 ALA A C 1
ATOM 1036 O O . ALA A 1 136 ? 10.851 31.204 5.422 1.00 88.88 136 ALA A O 1
ATOM 1037 N N . ALA A 1 137 ? 11.488 29.186 4.667 1.00 92.19 137 ALA A N 1
ATOM 1038 C CA . ALA A 1 137 ? 11.234 28.442 5.898 1.00 92.19 137 ALA A CA 1
ATOM 1039 C C . ALA A 1 137 ? 11.950 29.035 7.121 1.00 92.19 137 ALA A C 1
ATOM 1041 O O . ALA A 1 137 ? 11.374 29.095 8.199 1.00 92.19 137 ALA A O 1
ATOM 1042 N N . LYS A 1 138 ? 13.165 29.576 6.955 1.00 91.38 138 LYS A N 1
ATOM 1043 C CA . LYS A 1 138 ? 13.884 30.293 8.028 1.00 91.38 138 LYS A CA 1
ATOM 1044 C C . LYS A 1 138 ? 13.161 31.539 8.554 1.00 91.38 138 LYS A C 1
ATOM 1046 O O . LYS A 1 138 ? 13.546 32.056 9.598 1.00 91.38 138 LYS A O 1
ATOM 1051 N N . ARG A 1 139 ? 12.204 32.092 7.804 1.00 91.00 139 ARG A N 1
ATOM 1052 C CA . ARG A 1 139 ? 11.486 33.327 8.157 1.00 91.00 139 ARG A CA 1
ATOM 1053 C C . ARG A 1 139 ? 10.065 33.076 8.638 1.00 91.00 139 ARG A C 1
ATOM 1055 O O . ARG A 1 139 ? 9.612 33.801 9.513 1.00 91.00 139 ARG A O 1
ATOM 1062 N N . ILE A 1 140 ? 9.383 32.096 8.052 1.00 89.00 140 ILE A N 1
ATOM 1063 C CA . ILE A 1 140 ? 7.955 31.831 8.305 1.00 89.00 140 ILE A CA 1
ATOM 1064 C C . ILE A 1 140 ? 7.695 30.465 8.949 1.00 89.00 140 ILE A C 1
ATOM 1066 O O . ILE A 1 140 ? 6.561 30.166 9.303 1.00 89.00 140 ILE A O 1
ATOM 1070 N N . GLY A 1 141 ? 8.715 29.615 9.032 1.00 88.31 141 GLY A N 1
ATOM 1071 C CA . GLY A 1 141 ? 8.633 28.279 9.605 1.00 88.31 141 GLY A CA 1
ATOM 1072 C C . GLY A 1 141 ? 9.212 28.197 11.012 1.00 88.31 141 GLY A C 1
ATOM 1073 O O . GLY A 1 141 ? 9.756 29.163 11.550 1.00 88.31 141 GLY A O 1
ATOM 1074 N N . TYR A 1 142 ? 9.134 26.999 11.575 1.00 92.62 142 TYR A N 1
ATOM 1075 C CA . TYR A 1 142 ? 9.657 26.656 12.891 1.00 92.62 142 TYR A CA 1
ATOM 1076 C C . TYR A 1 142 ? 10.769 25.613 12.775 1.00 92.62 142 TYR A C 1
ATOM 1078 O O . TYR A 1 142 ? 10.874 24.883 11.782 1.00 92.62 142 TYR A O 1
ATOM 1086 N N . THR A 1 143 ? 11.611 25.533 13.806 1.00 94.00 143 THR A N 1
ATOM 1087 C CA . THR A 1 143 ? 12.573 24.436 13.942 1.00 94.00 143 THR A CA 1
ATOM 1088 C C . THR A 1 143 ? 11.810 23.125 14.065 1.00 94.00 143 THR A C 1
ATOM 1090 O O . THR A 1 143 ? 10.997 22.957 14.965 1.00 94.00 143 THR A O 1
ATOM 1093 N N . THR A 1 144 ? 12.077 22.203 13.155 1.00 95.94 144 THR A N 1
ATOM 1094 C CA . THR A 1 144 ? 11.357 20.946 13.002 1.00 95.94 144 THR A CA 1
ATOM 1095 C C . THR A 1 144 ? 12.343 19.800 13.134 1.00 95.94 144 THR A C 1
ATOM 1097 O O . THR A 1 144 ? 13.369 19.771 12.449 1.00 95.94 144 THR A O 1
ATOM 1100 N N . ALA A 1 145 ? 12.024 18.850 14.010 1.00 95.44 145 ALA A N 1
ATOM 1101 C CA . ALA A 1 145 ? 12.809 17.637 14.149 1.00 95.44 145 ALA A CA 1
ATOM 1102 C C . ALA A 1 145 ? 12.544 16.716 12.955 1.00 95.44 145 ALA A C 1
ATOM 1104 O O . ALA A 1 145 ? 11.395 16.432 12.610 1.00 95.44 145 ALA A O 1
ATOM 1105 N N . HIS A 1 146 ? 13.623 16.278 12.315 1.00 94.69 146 HIS A N 1
ATOM 1106 C CA . HIS A 1 146 ? 13.592 15.456 11.112 1.00 94.69 146 HIS A CA 1
ATOM 1107 C C . HIS A 1 146 ? 13.995 14.025 11.455 1.00 94.69 146 HIS A C 1
ATOM 1109 O O . HIS A 1 146 ? 15.003 13.808 12.121 1.00 94.69 146 HIS A O 1
ATOM 1115 N N . TYR A 1 147 ? 13.208 13.051 11.008 1.00 94.94 147 TYR A N 1
ATOM 1116 C CA . TYR A 1 147 ? 13.434 11.632 11.252 1.00 94.94 147 TYR A CA 1
ATOM 1117 C C . TYR A 1 147 ? 13.402 10.852 9.946 1.00 94.94 147 TYR A C 1
ATOM 1119 O O . TYR A 1 147 ? 12.551 11.088 9.086 1.00 94.94 147 TYR A O 1
ATOM 1127 N N . ARG A 1 148 ? 14.295 9.872 9.832 1.00 91.56 148 ARG A N 1
ATOM 1128 C CA . ARG A 1 148 ? 14.330 8.927 8.719 1.00 91.56 148 ARG A CA 1
ATOM 1129 C C . ARG A 1 148 ? 14.149 7.507 9.244 1.00 91.56 148 ARG A C 1
ATOM 1131 O O . ARG A 1 148 ? 15.045 7.016 9.932 1.00 91.56 148 ARG A O 1
ATOM 1138 N N . PRO A 1 149 ? 13.027 6.835 8.932 1.00 87.25 149 PRO A N 1
ATOM 1139 C CA . PRO A 1 149 ? 12.804 5.466 9.381 1.00 87.25 149 PRO A CA 1
ATOM 1140 C C . PRO A 1 149 ? 13.926 4.538 8.899 1.00 87.25 149 PRO A C 1
ATOM 1142 O O . PRO A 1 149 ? 14.174 4.431 7.699 1.00 87.25 149 PRO A O 1
ATOM 1145 N N . SER A 1 150 ? 14.603 3.865 9.831 1.00 87.12 150 SER A N 1
ATOM 1146 C CA . SER A 1 150 ? 15.650 2.875 9.530 1.00 87.12 150 SER A CA 1
ATOM 1147 C C . SER A 1 150 ? 15.158 1.425 9.617 1.00 87.12 150 SER A C 1
ATOM 1149 O O . SER A 1 150 ? 15.828 0.511 9.142 1.00 87.12 150 SER A O 1
ATOM 1151 N N . SER A 1 151 ? 13.978 1.206 10.204 1.00 87.81 151 SER A N 1
ATOM 1152 C CA . SER A 1 151 ? 13.351 -0.106 10.364 1.00 87.81 151 SER A CA 1
ATOM 1153 C C . SER A 1 151 ? 11.830 -0.004 10.239 1.00 87.81 151 SER A C 1
ATOM 1155 O O . SER A 1 151 ? 11.266 1.091 10.299 1.00 87.81 151 SER A O 1
ATOM 1157 N N . ALA A 1 152 ? 11.163 -1.155 10.139 1.00 85.94 152 ALA A N 1
ATOM 1158 C CA . ALA A 1 152 ? 9.707 -1.248 10.139 1.00 85.94 152 ALA A CA 1
ATOM 1159 C C . ALA A 1 152 ? 9.065 -0.854 11.485 1.00 85.94 152 ALA A C 1
ATOM 1161 O O . ALA A 1 152 ? 7.848 -0.889 11.608 1.00 85.94 152 ALA A O 1
ATOM 1162 N N . ASN A 1 153 ? 9.843 -0.482 12.502 1.00 90.94 153 ASN A N 1
ATOM 1163 C CA . ASN A 1 153 ? 9.356 -0.204 13.848 1.00 90.94 153 ASN A CA 1
ATOM 1164 C C . ASN A 1 153 ? 9.841 1.170 14.326 1.00 90.94 153 ASN A C 1
ATOM 1166 O O . ASN A 1 153 ? 11.010 1.524 14.162 1.00 90.94 153 ASN A O 1
ATOM 1170 N N . ASN A 1 154 ? 8.939 1.918 14.961 1.00 90.12 154 ASN A N 1
ATOM 1171 C CA . ASN A 1 154 ? 9.176 3.198 15.628 1.00 90.12 154 ASN A CA 1
ATOM 1172 C C . ASN A 1 154 ? 9.910 4.236 14.749 1.00 90.12 154 ASN A C 1
ATOM 1174 O O . ASN A 1 154 ? 11.036 4.638 15.063 1.00 90.12 154 ASN A O 1
ATOM 1178 N N . PRO A 1 155 ? 9.292 4.719 13.655 1.00 89.81 155 PRO A N 1
ATOM 1179 C CA . PRO A 1 155 ? 9.916 5.647 12.707 1.00 89.81 155 PRO A CA 1
ATOM 1180 C C . PRO A 1 155 ? 10.448 6.944 13.341 1.00 89.81 155 PRO A C 1
ATOM 1182 O O . PRO A 1 155 ? 11.484 7.439 12.906 1.00 89.81 155 PRO A O 1
ATOM 1185 N N . ILE A 1 156 ? 9.811 7.452 14.402 1.00 91.38 156 ILE A N 1
ATOM 1186 C CA . ILE A 1 156 ? 10.216 8.679 15.121 1.00 91.38 156 ILE A CA 1
ATOM 1187 C C . ILE A 1 156 ? 11.075 8.415 16.375 1.00 91.38 156 ILE A C 1
ATOM 1189 O O . ILE A 1 156 ? 11.199 9.274 17.247 1.00 91.38 156 ILE A O 1
ATOM 1193 N N . ALA A 1 157 ? 11.673 7.224 16.497 1.00 91.94 157 ALA A N 1
ATOM 1194 C CA . ALA A 1 157 ? 12.610 6.923 17.578 1.00 91.94 157 ALA A CA 1
ATOM 1195 C C . ALA A 1 157 ? 13.853 7.831 17.530 1.00 91.94 157 ALA A C 1
ATOM 1197 O O . ALA A 1 157 ? 14.300 8.245 16.460 1.00 91.94 157 ALA A O 1
ATOM 1198 N N . ALA A 1 158 ? 14.474 8.085 18.686 1.00 88.69 158 ALA A N 1
ATOM 1199 C CA . ALA A 1 158 ? 15.642 8.967 18.792 1.00 88.69 158 ALA A CA 1
ATOM 1200 C C . ALA A 1 158 ? 16.815 8.552 17.879 1.00 88.69 158 ALA A C 1
ATOM 1202 O O . ALA A 1 158 ? 17.491 9.418 17.333 1.00 88.69 158 ALA A O 1
ATOM 1203 N N . GLY A 1 159 ? 17.018 7.247 17.656 1.00 84.81 159 GLY A N 1
ATOM 1204 C CA . GLY A 1 159 ? 18.056 6.729 16.753 1.00 84.81 159 GLY A CA 1
ATOM 1205 C C . GLY A 1 159 ? 17.823 7.025 15.265 1.00 84.81 159 GLY A C 1
ATOM 1206 O O . GLY A 1 159 ? 18.761 6.954 14.481 1.00 84.81 159 GLY A O 1
ATOM 1207 N N . ASN A 1 160 ? 16.598 7.396 14.881 1.00 88.12 160 ASN A N 1
ATOM 1208 C CA . ASN A 1 160 ? 16.236 7.782 13.514 1.00 88.12 160 ASN A CA 1
ATOM 1209 C C . ASN A 1 160 ? 16.311 9.300 13.291 1.00 88.12 160 ASN A C 1
ATOM 1211 O O . ASN A 1 160 ? 16.035 9.768 12.184 1.00 88.12 160 ASN A O 1
ATOM 1215 N N . LYS A 1 161 ? 16.625 10.079 14.337 1.00 89.31 161 LYS A N 1
ATOM 1216 C CA . LYS A 1 161 ? 16.646 11.539 14.272 1.00 89.31 161 LYS A CA 1
ATOM 1217 C C . LYS A 1 161 ? 17.854 12.022 13.462 1.00 89.31 161 LYS A C 1
ATOM 1219 O O . LYS A 1 161 ? 18.994 11.659 13.740 1.00 89.31 161 LYS A O 1
ATOM 1224 N N . LEU A 1 162 ? 17.587 12.874 12.482 1.00 90.25 162 LEU A N 1
ATOM 1225 C CA . LEU A 1 162 ? 18.567 13.615 11.697 1.00 90.25 162 LEU A CA 1
ATOM 1226 C C . LEU A 1 162 ? 18.707 15.049 12.238 1.00 90.25 162 LEU A C 1
ATOM 1228 O O . LEU A 1 162 ? 18.167 15.400 13.288 1.00 90.25 162 LEU A O 1
ATOM 1232 N N . ALA A 1 163 ? 19.479 15.886 11.545 1.00 84.88 163 ALA A N 1
ATOM 1233 C CA . ALA A 1 163 ? 19.624 17.285 11.926 1.00 84.88 163 ALA A CA 1
ATOM 1234 C C . ALA A 1 163 ? 18.277 18.021 11.844 1.00 84.88 163 ALA A C 1
ATOM 1236 O O . ALA A 1 163 ? 17.524 17.849 10.886 1.00 84.88 163 ALA A O 1
ATOM 1237 N N . ASP A 1 164 ? 18.002 18.871 12.833 1.00 90.12 164 ASP A N 1
ATOM 1238 C CA . ASP A 1 164 ? 16.816 19.724 12.812 1.00 90.12 164 ASP A CA 1
ATOM 1239 C C . ASP A 1 164 ? 16.891 20.697 11.626 1.00 90.12 164 ASP A C 1
ATOM 1241 O O . ASP A 1 164 ? 17.958 21.215 11.278 1.00 90.12 164 ASP A O 1
ATOM 1245 N N . LEU A 1 165 ? 15.742 20.972 11.014 1.00 92.12 165 LEU A N 1
ATOM 1246 C CA . LEU A 1 165 ? 15.629 21.887 9.882 1.00 92.12 165 LEU A CA 1
ATOM 1247 C C . LEU A 1 165 ? 14.477 22.864 10.089 1.00 92.12 165 LEU A C 1
ATOM 1249 O O . LEU A 1 165 ? 13.552 22.604 10.852 1.00 92.12 165 LEU A O 1
ATOM 1253 N N . PHE A 1 166 ? 14.518 24.005 9.409 1.00 92.19 166 PHE A N 1
ATOM 1254 C CA . PHE A 1 166 ? 13.380 24.921 9.400 1.00 92.19 166 PHE A CA 1
ATOM 1255 C C . PHE A 1 166 ? 12.352 24.444 8.377 1.00 92.19 166 PHE A C 1
ATOM 1257 O O . PHE A 1 166 ? 12.696 24.274 7.204 1.00 92.19 166 PHE A O 1
ATOM 1264 N N . ALA A 1 167 ? 11.106 24.268 8.813 1.00 93.50 167 ALA A N 1
ATOM 1265 C CA . ALA A 1 167 ? 9.988 23.928 7.943 1.00 93.50 167 ALA A CA 1
ATOM 1266 C C . ALA A 1 167 ? 8.771 24.805 8.244 1.00 93.50 167 ALA A C 1
ATOM 1268 O O . ALA A 1 167 ? 8.516 25.177 9.388 1.00 93.50 167 ALA A O 1
ATOM 1269 N N . SER A 1 168 ? 8.024 25.138 7.196 1.00 91.19 168 SER A N 1
ATOM 1270 C CA . SER A 1 168 ? 6.689 25.726 7.293 1.00 91.19 168 SER A CA 1
ATOM 1271 C C . SER A 1 168 ? 5.701 24.832 6.556 1.00 91.19 168 SER A C 1
ATOM 1273 O O . SER A 1 168 ? 5.997 24.351 5.458 1.00 91.19 168 SER A O 1
ATOM 1275 N N . PHE A 1 169 ? 4.536 24.620 7.158 1.00 89.31 169 PHE A N 1
ATOM 1276 C CA . PHE A 1 169 ? 3.485 23.752 6.641 1.00 89.31 169 PHE A CA 1
ATOM 1277 C C . PHE A 1 169 ? 2.277 24.602 6.254 1.00 89.31 169 PHE A C 1
ATOM 1279 O O . PHE A 1 169 ? 1.795 25.395 7.061 1.00 89.31 169 PHE A O 1
ATOM 1286 N N . ASN A 1 170 ? 1.781 24.452 5.023 1.00 84.81 170 ASN A N 1
ATOM 1287 C CA . ASN A 1 170 ? 0.582 25.156 4.568 1.00 84.81 170 ASN A CA 1
ATOM 1288 C C . ASN A 1 170 ? -0.435 24.229 3.881 1.00 84.81 170 ASN A C 1
ATOM 1290 O O . ASN A 1 170 ? -0.082 23.187 3.336 1.00 84.81 170 ASN A O 1
ATOM 1294 N N . ALA A 1 171 ? -1.707 24.617 3.897 1.00 76.25 171 ALA A N 1
ATOM 1295 C CA . ALA A 1 171 ? -2.851 23.843 3.433 1.00 76.25 171 ALA A CA 1
ATOM 1296 C C . ALA A 1 171 ? -2.997 23.827 1.903 1.00 76.25 171 ALA A C 1
ATOM 1298 O O . ALA A 1 171 ? -3.909 24.439 1.348 1.00 76.25 171 ALA A O 1
ATOM 1299 N N . GLU A 1 172 ? -2.072 23.144 1.226 1.00 79.69 172 GLU A N 1
ATOM 1300 C CA . GLU A 1 172 ? -2.039 22.993 -0.240 1.00 79.69 172 GLU A CA 1
ATOM 1301 C C . GLU A 1 172 ? -2.073 24.322 -1.018 1.00 79.69 172 GLU A C 1
ATOM 1303 O O . GLU A 1 172 ? -2.483 24.394 -2.176 1.00 79.69 172 GLU A O 1
ATOM 1308 N N . ASP A 1 173 ? -1.606 25.394 -0.388 1.00 77.50 173 ASP A N 1
ATOM 1309 C CA . ASP A 1 173 ? -1.471 26.710 -0.991 1.00 77.50 173 ASP A CA 1
ATOM 1310 C C . ASP A 1 173 ? -0.043 27.204 -0.747 1.00 77.50 173 ASP A C 1
ATOM 1312 O O . ASP A 1 173 ? 0.521 27.007 0.322 1.00 77.50 173 ASP A O 1
ATOM 1316 N N . MET A 1 174 ? 0.584 27.839 -1.730 1.00 76.81 174 MET A N 1
ATOM 1317 C CA . MET A 1 174 ? 1.896 28.483 -1.551 1.00 76.81 174 MET A CA 1
ATOM 1318 C C . MET A 1 174 ? 1.772 30.005 -1.433 1.00 76.81 174 MET A C 1
ATOM 1320 O O . MET A 1 174 ? 2.746 30.682 -1.122 1.00 76.81 174 MET A O 1
ATOM 1324 N N . GLY A 1 175 ? 0.572 30.552 -1.650 1.00 77.94 175 GLY A N 1
ATOM 1325 C CA . GLY A 1 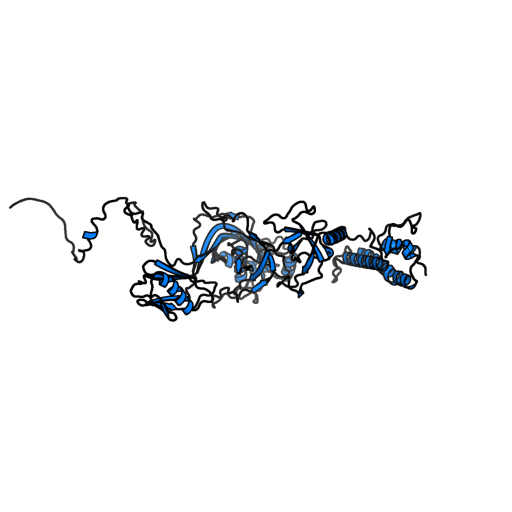175 ? 0.261 31.965 -1.469 1.00 77.94 175 GLY A CA 1
ATOM 1326 C C . GLY A 1 175 ? -0.179 32.342 -0.055 1.00 77.94 175 GLY A C 1
ATOM 1327 O O . GLY A 1 175 ? -0.378 33.530 0.184 1.00 77.94 175 GLY A O 1
ATOM 1328 N N . TYR A 1 176 ? -0.347 31.372 0.856 1.00 75.44 176 TYR A N 1
ATOM 1329 C CA . TYR A 1 176 ? -0.831 31.593 2.231 1.00 75.44 176 TYR A CA 1
ATOM 1330 C C . TYR A 1 176 ? -2.163 32.362 2.294 1.00 75.44 176 TYR A C 1
ATOM 1332 O O . TYR A 1 176 ? -2.415 33.139 3.211 1.00 75.44 176 TYR A O 1
ATOM 1340 N N . LYS A 1 177 ? -3.029 32.158 1.298 1.00 76.94 177 LYS A N 1
ATOM 1341 C CA . LYS A 1 177 ? -4.290 32.892 1.142 1.00 76.94 177 LYS A CA 1
ATOM 1342 C C . LYS A 1 177 ? -5.431 32.262 1.929 1.00 76.94 177 LYS A C 1
ATOM 1344 O O . LYS A 1 177 ? -6.406 32.945 2.231 1.00 76.94 177 LYS A O 1
ATOM 1349 N N . THR A 1 178 ? -5.341 30.969 2.233 1.00 70.50 178 THR A N 1
ATOM 1350 C CA . THR A 1 178 ? -6.411 30.220 2.899 1.00 70.50 178 THR A CA 1
ATOM 1351 C C . THR A 1 178 ? -5.897 29.422 4.085 1.00 70.50 178 THR A C 1
ATOM 1353 O O . THR A 1 178 ? -4.841 28.801 4.009 1.00 70.50 178 THR A O 1
ATOM 1356 N N . ALA A 1 179 ? -6.684 29.398 5.162 1.00 71.25 179 ALA A N 1
ATOM 1357 C CA . ALA A 1 179 ? -6.455 28.514 6.300 1.00 71.25 179 ALA A CA 1
ATOM 1358 C C . ALA A 1 179 ? -6.720 27.041 5.941 1.00 71.25 179 ALA A C 1
ATOM 1360 O O . ALA A 1 179 ? -7.381 26.735 4.942 1.00 71.25 179 ALA A O 1
ATOM 1361 N N . ASN A 1 180 ? -6.239 26.127 6.790 1.00 67.75 180 ASN A N 1
ATOM 1362 C CA . ASN A 1 180 ? -6.422 24.700 6.568 1.00 67.75 180 ASN A CA 1
ATOM 1363 C C . ASN A 1 180 ? -7.893 24.267 6.612 1.00 67.75 180 ASN A C 1
ATOM 1365 O O . ASN A 1 180 ? -8.686 24.735 7.430 1.00 67.75 180 ASN A O 1
ATOM 1369 N N . LYS A 1 181 ? -8.243 23.332 5.725 1.00 64.69 181 LYS A N 1
ATOM 1370 C CA . LYS A 1 181 ? -9.580 22.752 5.631 1.00 64.69 181 LYS A CA 1
ATOM 1371 C C . LYS A 1 181 ? -9.676 21.541 6.552 1.00 64.69 181 LYS A C 1
ATOM 1373 O O . LYS A 1 181 ? -8.874 20.615 6.478 1.00 64.69 181 LYS A O 1
ATOM 1378 N N . TYR A 1 182 ? -10.710 21.521 7.386 1.00 60.56 182 TYR A N 1
ATOM 1379 C CA . TYR A 1 182 ? -11.007 20.372 8.234 1.00 60.56 182 TYR A CA 1
ATOM 1380 C C . TYR A 1 182 ? -11.229 19.099 7.396 1.00 60.56 182 TYR A C 1
ATOM 1382 O O . TYR A 1 182 ? -11.878 19.139 6.349 1.00 60.56 182 TYR A O 1
ATOM 1390 N N . GLY A 1 183 ? -10.683 17.968 7.855 1.00 66.00 183 GLY A N 1
ATOM 1391 C CA . GLY A 1 183 ? -10.805 16.672 7.177 1.00 66.00 183 GLY A CA 1
ATOM 1392 C C . GLY A 1 183 ? -9.911 16.492 5.943 1.00 66.00 183 GLY A C 1
ATOM 1393 O O . GLY A 1 183 ? -10.060 15.497 5.235 1.00 66.00 183 GLY A O 1
ATOM 1394 N N . ARG A 1 184 ? -8.986 17.424 5.668 1.00 77.31 184 ARG A N 1
ATOM 1395 C CA . ARG A 1 184 ? -7.951 17.271 4.637 1.00 77.31 184 ARG A CA 1
ATOM 1396 C C . ARG A 1 184 ? -6.599 16.993 5.302 1.00 77.31 184 ARG A C 1
ATOM 1398 O O . ARG A 1 184 ? -6.182 17.783 6.145 1.00 77.31 184 ARG A O 1
ATOM 1405 N N . PRO A 1 185 ? -5.933 15.872 4.969 1.00 84.50 185 PRO A N 1
ATOM 1406 C CA . PRO A 1 185 ? -4.712 15.460 5.648 1.00 84.50 185 PRO A CA 1
ATOM 1407 C C . PRO A 1 185 ? -3.458 15.961 4.927 1.00 84.50 185 PRO A C 1
ATOM 1409 O O . PRO A 1 185 ? -2.360 15.767 5.429 1.00 84.50 185 PRO A O 1
ATOM 1412 N N . THR A 1 186 ? -3.602 16.514 3.725 1.00 89.75 186 THR A N 1
ATOM 1413 C CA . THR A 1 186 ? -2.520 16.873 2.818 1.00 89.75 186 THR A CA 1
ATOM 1414 C C . THR A 1 186 ? -2.103 18.324 3.004 1.00 89.75 186 THR A C 1
ATOM 1416 O O . THR A 1 186 ? -2.926 19.206 3.242 1.00 89.75 186 THR A O 1
ATOM 1419 N N . TRP A 1 187 ? -0.798 18.553 2.913 1.00 89.75 187 TRP A N 1
ATOM 1420 C CA . TRP A 1 187 ? -0.149 19.834 3.156 1.00 89.75 187 TRP A CA 1
ATOM 1421 C C . TRP A 1 187 ? 0.988 20.038 2.159 1.00 89.75 187 TRP A C 1
ATOM 1423 O O . TRP A 1 187 ? 1.576 19.079 1.663 1.00 89.75 187 TRP A O 1
ATOM 1433 N N . PHE A 1 188 ? 1.347 21.288 1.902 1.00 92.19 188 PHE A N 1
ATOM 1434 C CA . PHE A 1 188 ? 2.579 21.639 1.213 1.00 92.19 188 PHE A CA 1
ATOM 1435 C C . PHE A 1 188 ? 3.626 22.107 2.215 1.00 92.19 188 PHE A C 1
ATOM 1437 O O . PHE A 1 188 ? 3.345 22.913 3.105 1.00 92.19 188 PHE A O 1
ATOM 1444 N N . GLY A 1 189 ? 4.839 21.588 2.058 1.00 90.94 189 GLY A N 1
ATOM 1445 C CA . GLY A 1 189 ? 5.992 21.934 2.874 1.00 90.94 189 GLY A CA 1
ATOM 1446 C C . GLY A 1 189 ? 6.906 22.935 2.185 1.00 90.94 189 GLY A C 1
ATOM 1447 O O . GLY A 1 189 ? 7.356 22.704 1.062 1.00 90.94 189 GLY A O 1
ATOM 1448 N N . LEU A 1 190 ? 7.253 24.006 2.897 1.00 92.06 190 LEU A N 1
ATOM 1449 C CA . LEU A 1 190 ? 8.410 24.839 2.585 1.00 92.06 190 LEU A CA 1
ATOM 1450 C C . LEU A 1 190 ? 9.550 24.452 3.520 1.00 92.06 190 LE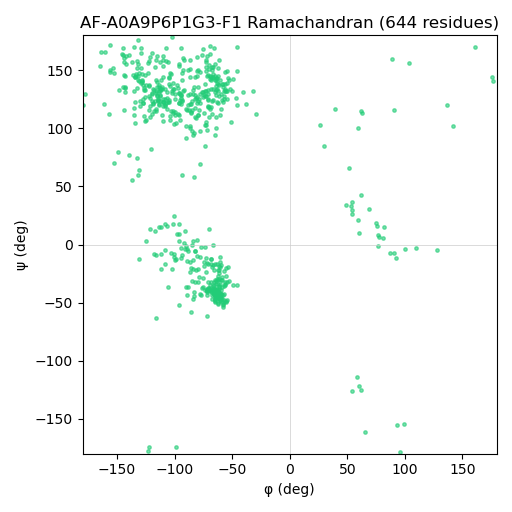U A C 1
ATOM 1452 O O . LEU A 1 190 ? 9.553 24.809 4.696 1.00 92.06 190 LEU A O 1
ATOM 1456 N N . LEU A 1 191 ? 10.503 23.702 2.980 1.00 92.88 191 LEU A N 1
ATOM 1457 C CA . LEU A 1 191 ? 11.731 23.267 3.638 1.00 92.88 191 LEU A CA 1
ATOM 1458 C C . LEU A 1 191 ? 12.797 22.952 2.580 1.00 92.88 191 LEU A C 1
ATOM 1460 O O . LEU A 1 191 ? 12.503 22.934 1.381 1.00 92.88 191 LEU A O 1
ATOM 1464 N N . ASP A 1 192 ? 14.032 22.695 3.008 1.00 90.94 192 ASP A N 1
ATOM 1465 C CA . ASP A 1 192 ? 15.078 22.245 2.089 1.00 90.94 192 ASP A CA 1
ATOM 1466 C C . ASP A 1 192 ? 14.822 20.797 1.637 1.00 90.94 192 ASP A C 1
ATOM 1468 O O . ASP A 1 192 ? 15.137 19.827 2.332 1.00 90.94 192 ASP A O 1
ATOM 1472 N N . GLY A 1 193 ? 14.238 20.650 0.447 1.00 85.88 193 GLY A N 1
ATOM 1473 C CA . GLY A 1 193 ? 13.979 19.349 -0.164 1.00 85.88 193 GLY A CA 1
ATOM 1474 C C . GLY A 1 193 ? 15.244 18.544 -0.476 1.00 85.88 193 GLY A C 1
ATOM 1475 O O . GLY A 1 193 ? 15.148 17.341 -0.668 1.00 85.88 193 GLY A O 1
ATOM 1476 N N . GLY A 1 194 ? 16.431 19.168 -0.500 1.00 85.12 194 GLY A N 1
ATOM 1477 C CA . GLY A 1 194 ? 17.696 18.461 -0.712 1.00 85.12 194 GLY A CA 1
ATOM 1478 C C . GLY A 1 194 ? 18.164 17.655 0.503 1.00 85.12 194 GLY A C 1
ATOM 1479 O O . GLY A 1 194 ? 18.996 16.763 0.355 1.00 85.12 194 GLY A O 1
ATOM 1480 N N . LEU A 1 195 ? 17.635 17.953 1.693 1.00 85.50 195 LEU A N 1
ATOM 1481 C CA . LEU A 1 195 ? 17.974 17.257 2.941 1.00 85.50 195 LEU A CA 1
ATOM 1482 C C . LEU A 1 195 ? 17.006 16.116 3.268 1.00 85.50 195 LEU A C 1
ATOM 1484 O O . LEU A 1 195 ? 17.274 15.306 4.153 1.00 85.50 195 LEU A O 1
ATOM 1488 N N . THR A 1 196 ? 15.882 16.045 2.565 1.00 90.19 196 THR A N 1
ATOM 1489 C CA . THR A 1 196 ? 14.754 15.177 2.898 1.00 90.19 196 THR A CA 1
ATOM 1490 C C . THR A 1 196 ? 14.432 14.214 1.760 1.00 90.19 196 THR A C 1
ATOM 1492 O O . THR A 1 196 ? 14.859 14.422 0.629 1.00 90.19 196 THR A O 1
ATOM 1495 N N . GLN A 1 197 ? 13.700 13.141 2.057 1.00 88.06 197 GLN A N 1
ATOM 1496 C CA . GLN A 1 197 ? 13.218 12.183 1.059 1.00 88.06 197 GLN A CA 1
ATOM 1497 C C . GLN A 1 197 ? 11.782 11.741 1.364 1.00 88.06 197 GLN A C 1
ATOM 1499 O O . GLN A 1 197 ? 11.292 11.896 2.483 1.00 88.06 197 GLN A O 1
ATOM 1504 N N . VAL A 1 198 ? 11.109 11.156 0.370 1.00 88.12 198 VAL A N 1
ATOM 1505 C CA . VAL A 1 198 ? 9.782 10.547 0.554 1.00 88.12 198 VAL A CA 1
ATOM 1506 C C . VAL A 1 198 ? 9.840 9.481 1.654 1.00 88.12 198 VAL A C 1
ATOM 1508 O O . VAL A 1 198 ? 10.732 8.637 1.660 1.00 88.12 198 VAL A O 1
ATOM 1511 N N . GLY A 1 199 ? 8.886 9.540 2.582 1.00 84.50 199 GLY A N 1
ATOM 1512 C CA . GLY A 1 199 ? 8.793 8.674 3.758 1.00 84.50 199 GLY A CA 1
ATOM 1513 C C . GLY A 1 199 ? 9.500 9.184 5.017 1.00 84.50 199 GLY A C 1
ATOM 1514 O O . GLY A 1 199 ? 9.304 8.601 6.081 1.00 84.50 199 GLY A O 1
ATOM 1515 N N . ASP A 1 200 ? 10.266 10.278 4.940 1.00 90.75 200 ASP A N 1
ATOM 1516 C CA . ASP A 1 200 ? 10.793 10.937 6.140 1.00 90.75 200 ASP A CA 1
ATOM 1517 C C . ASP A 1 200 ? 9.664 11.575 6.964 1.00 90.75 200 ASP A C 1
ATOM 1519 O O . ASP A 1 200 ? 8.658 12.041 6.418 1.00 90.75 200 ASP A O 1
ATOM 1523 N N . TYR A 1 201 ? 9.867 11.647 8.280 1.00 96.25 201 TYR A N 1
ATOM 1524 C CA . TYR A 1 201 ? 8.965 12.300 9.223 1.00 96.25 201 TYR A CA 1
ATOM 1525 C C . TYR A 1 201 ? 9.515 13.645 9.691 1.00 96.25 201 TYR A C 1
ATOM 1527 O O . TYR A 1 201 ? 10.713 13.819 9.914 1.00 96.25 201 TYR A O 1
ATOM 1535 N N . LEU A 1 202 ? 8.605 14.591 9.876 1.00 96.19 202 LEU A N 1
ATOM 1536 C CA . LEU A 1 202 ? 8.856 15.940 10.352 1.00 96.19 202 LEU A CA 1
ATOM 1537 C C . LEU A 1 202 ? 7.930 16.201 11.537 1.00 96.19 202 LEU A C 1
ATOM 1539 O O . LEU A 1 202 ? 6.712 16.098 11.403 1.00 96.19 202 LEU A O 1
ATOM 1543 N N . THR A 1 203 ? 8.494 16.521 12.698 1.00 94.50 203 THR A N 1
ATOM 1544 C CA . THR A 1 203 ? 7.711 16.757 13.917 1.00 94.50 203 THR A CA 1
ATOM 1545 C C . THR A 1 203 ? 8.050 18.105 14.517 1.00 94.50 203 THR A C 1
ATOM 1547 O O . THR A 1 203 ? 9.225 18.426 14.717 1.00 94.50 203 THR A O 1
ATOM 1550 N N . ASN A 1 204 ? 7.021 18.862 14.862 1.00 90.25 204 ASN A N 1
ATOM 1551 C CA . ASN A 1 204 ? 7.159 20.138 15.535 1.00 90.25 204 ASN A CA 1
ATOM 1552 C C . ASN A 1 204 ? 6.014 20.321 16.549 1.00 90.25 204 ASN A C 1
ATOM 1554 O O . ASN A 1 204 ? 4.869 20.049 16.186 1.00 90.25 204 ASN A O 1
ATOM 1558 N N . PRO A 1 205 ? 6.253 20.791 17.789 1.00 82.56 205 PRO A N 1
ATOM 1559 C CA . PRO A 1 205 ? 5.176 21.000 18.758 1.00 82.56 205 PRO A CA 1
ATOM 1560 C C . PRO A 1 205 ? 4.072 21.969 18.309 1.00 82.56 205 PRO A C 1
ATOM 1562 O O . PRO A 1 205 ? 2.944 21.836 18.772 1.00 82.56 205 PRO A O 1
ATOM 1565 N N . GLN A 1 206 ? 4.373 22.937 17.438 1.00 82.38 206 GLN A N 1
ATOM 1566 C CA . GLN A 1 206 ? 3.395 23.934 16.984 1.00 82.38 206 GLN A CA 1
ATOM 1567 C C . GLN A 1 206 ? 2.430 23.374 15.931 1.00 82.38 206 GLN A C 1
ATOM 1569 O O . GLN A 1 206 ? 1.233 23.635 16.013 1.00 82.38 206 GLN A O 1
ATOM 1574 N N . ASP A 1 207 ? 2.936 22.596 14.970 1.00 81.75 207 ASP A N 1
ATOM 1575 C CA . ASP A 1 207 ? 2.157 22.157 13.800 1.00 81.75 207 ASP A CA 1
ATOM 1576 C C . ASP A 1 207 ? 1.794 20.663 13.831 1.00 81.75 207 ASP A C 1
ATOM 1578 O O . ASP A 1 207 ? 0.890 20.222 13.122 1.00 81.75 207 ASP A O 1
ATOM 1582 N N . GLY A 1 208 ? 2.476 19.870 14.661 1.00 88.31 208 GLY A N 1
ATOM 1583 C CA . GLY A 1 208 ? 2.267 18.432 14.801 1.00 88.31 208 GLY A CA 1
ATOM 1584 C C . GLY A 1 208 ? 3.275 17.580 14.027 1.00 88.31 208 GLY A C 1
ATOM 1585 O O . GLY A 1 208 ? 4.424 17.966 13.805 1.00 88.31 208 GLY A O 1
ATOM 1586 N N . THR A 1 209 ? 2.854 16.363 13.678 1.00 93.38 209 THR A N 1
ATOM 1587 C CA . THR A 1 209 ? 3.683 15.365 12.985 1.00 93.38 209 THR A CA 1
ATOM 1588 C C . THR A 1 209 ? 3.225 15.202 11.545 1.00 93.38 209 THR A C 1
ATOM 1590 O O . THR A 1 209 ? 2.035 15.036 11.287 1.00 93.38 209 THR A O 1
ATOM 1593 N N . PHE A 1 210 ? 4.170 15.189 10.612 1.00 94.81 210 PHE A N 1
ATOM 1594 C CA . PHE A 1 210 ? 3.934 15.028 9.183 1.00 94.81 210 PHE A CA 1
ATOM 1595 C C . PHE A 1 210 ? 4.894 13.996 8.605 1.00 94.81 210 PHE A C 1
ATOM 1597 O O . PHE A 1 210 ? 6.013 13.858 9.095 1.00 94.81 210 PHE A O 1
ATOM 1604 N N . PHE A 1 211 ? 4.494 13.320 7.531 1.00 95.62 211 PHE A N 1
ATOM 1605 C CA . PHE A 1 211 ? 5.428 12.574 6.687 1.00 95.62 211 PHE A CA 1
ATOM 1606 C C . PHE A 1 211 ? 5.478 13.145 5.273 1.00 95.62 211 PHE A C 1
ATOM 1608 O O . PHE A 1 211 ? 4.502 13.724 4.786 1.00 95.62 211 PHE A O 1
ATOM 1615 N N . ILE A 1 212 ? 6.615 12.965 4.604 1.00 94.12 212 ILE A N 1
ATOM 1616 C CA . ILE A 1 212 ? 6.812 13.389 3.218 1.00 94.12 212 ILE A CA 1
ATOM 1617 C C . ILE A 1 212 ? 6.183 12.370 2.278 1.00 94.12 212 ILE A C 1
ATOM 1619 O O . ILE A 1 212 ? 6.673 11.252 2.148 1.00 94.12 212 ILE A O 1
ATOM 1623 N N . ALA A 1 213 ? 5.103 12.760 1.606 1.00 89.31 213 ALA A N 1
ATOM 1624 C CA . ALA A 1 213 ? 4.364 11.893 0.696 1.00 89.31 213 ALA A CA 1
ATOM 1625 C C . ALA A 1 213 ? 4.913 11.936 -0.737 1.00 89.31 213 ALA A C 1
ATOM 1627 O O . ALA A 1 213 ? 4.931 10.909 -1.410 1.00 89.31 213 ALA A O 1
ATOM 1628 N N . ALA A 1 214 ? 5.375 13.099 -1.213 1.00 85.88 214 ALA A N 1
ATOM 1629 C CA . ALA A 1 214 ? 5.974 13.221 -2.543 1.00 85.88 214 ALA A CA 1
ATOM 1630 C C . ALA A 1 214 ? 6.929 14.419 -2.668 1.00 85.88 214 ALA A C 1
ATOM 1632 O O . ALA A 1 214 ? 6.713 15.478 -2.079 1.00 85.88 214 ALA A O 1
ATOM 1633 N N . GLN A 1 215 ? 7.955 14.258 -3.508 1.00 85.94 215 GLN A N 1
ATOM 1634 C CA . GLN A 1 215 ? 8.898 15.307 -3.908 1.00 85.94 215 GLN A CA 1
ATOM 1635 C C . GLN A 1 215 ? 9.074 15.299 -5.427 1.00 85.94 215 GLN A C 1
ATOM 1637 O O . GLN A 1 215 ? 10.060 14.800 -5.969 1.00 85.94 215 GLN A O 1
ATOM 1642 N N . GLN A 1 216 ? 8.066 15.803 -6.133 1.00 82.38 216 GLN A N 1
ATOM 1643 C CA . GLN A 1 216 ? 8.103 15.880 -7.589 1.00 82.38 216 GLN A CA 1
ATOM 1644 C C . GLN A 1 216 ? 8.966 17.059 -8.052 1.00 82.38 216 GLN A C 1
ATOM 1646 O O . GLN A 1 216 ? 9.056 18.101 -7.400 1.00 82.38 216 GLN A O 1
ATOM 1651 N N . THR A 1 217 ? 9.615 16.897 -9.205 1.00 79.12 217 THR A N 1
ATOM 1652 C CA . THR A 1 217 ? 10.465 17.955 -9.759 1.00 79.12 217 THR A CA 1
ATOM 1653 C C . THR A 1 217 ? 9.611 19.159 -10.161 1.00 79.12 217 THR A C 1
ATOM 1655 O O . THR A 1 217 ? 8.577 19.013 -10.802 1.00 79.12 217 THR A O 1
ATOM 1658 N N . ALA A 1 218 ? 10.067 20.344 -9.774 1.00 78.44 218 ALA A N 1
ATOM 1659 C CA . ALA A 1 218 ? 9.470 21.665 -9.922 1.00 78.44 218 ALA A CA 1
ATOM 1660 C C . ALA A 1 218 ? 8.100 21.860 -9.248 1.00 78.44 218 ALA A C 1
ATOM 1662 O O . ALA A 1 218 ? 7.469 22.895 -9.456 1.00 78.44 218 ALA A O 1
ATOM 1663 N N . LEU A 1 219 ? 7.659 20.911 -8.419 1.00 86.19 219 LEU A N 1
ATOM 1664 C CA . LEU A 1 219 ? 6.393 20.983 -7.694 1.00 86.19 219 LEU A CA 1
ATOM 1665 C C . LEU A 1 219 ? 6.619 21.116 -6.178 1.00 86.19 219 LEU A C 1
ATOM 1667 O O . LEU A 1 219 ? 7.690 20.747 -5.682 1.00 86.19 219 LEU A O 1
ATOM 1671 N N . PRO A 1 220 ? 5.633 21.653 -5.432 1.00 88.75 220 PRO A N 1
ATOM 1672 C CA . PRO A 1 220 ? 5.700 21.728 -3.978 1.00 88.75 220 PRO A CA 1
ATOM 1673 C C . PRO A 1 220 ? 5.913 20.355 -3.334 1.00 88.75 220 PRO A C 1
ATOM 1675 O O . PRO A 1 220 ? 5.432 19.334 -3.829 1.00 88.75 220 PRO A O 1
ATOM 1678 N N . ILE A 1 221 ? 6.608 20.340 -2.197 1.00 92.81 221 ILE A N 1
ATOM 1679 C CA . ILE A 1 221 ? 6.796 19.122 -1.405 1.00 92.81 221 ILE A CA 1
ATOM 1680 C C . ILE A 1 221 ? 5.453 18.774 -0.764 1.00 92.81 221 ILE A C 1
ATOM 1682 O O . ILE A 1 221 ? 4.930 19.560 0.027 1.00 92.81 221 ILE A O 1
ATOM 1686 N N . LEU A 1 222 ? 4.902 17.609 -1.102 1.00 93.00 222 LEU A N 1
ATOM 1687 C CA . LEU A 1 222 ? 3.634 17.134 -0.560 1.00 93.00 222 LEU A CA 1
ATOM 1688 C C . LEU A 1 222 ? 3.879 16.387 0.750 1.00 93.00 222 LEU A C 1
ATOM 1690 O O . LEU A 1 222 ? 4.691 15.461 0.819 1.00 93.00 222 LEU A O 1
ATOM 1694 N N . LEU A 1 223 ? 3.130 16.772 1.770 1.00 93.31 223 LEU A N 1
ATOM 1695 C CA . LEU A 1 223 ? 3.180 16.240 3.119 1.00 93.31 223 LEU A CA 1
ATOM 1696 C C . LEU A 1 223 ? 1.803 15.728 3.531 1.00 93.31 223 LEU A C 1
ATOM 1698 O O . LEU A 1 223 ? 0.778 16.188 3.026 1.00 93.31 223 LEU A O 1
ATOM 1702 N N . VAL A 1 224 ? 1.780 14.811 4.491 1.00 93.25 224 VAL A N 1
ATOM 1703 C CA . VAL A 1 224 ? 0.548 14.313 5.107 1.00 93.25 224 VAL A CA 1
ATOM 1704 C C . VAL A 1 224 ? 0.648 14.445 6.624 1.00 93.25 224 VAL A C 1
ATOM 1706 O O . VAL A 1 224 ? 1.595 13.947 7.229 1.00 93.25 224 VAL A O 1
ATOM 1709 N N . SER A 1 225 ? -0.327 15.113 7.244 1.00 90.75 225 SER A N 1
ATOM 1710 C CA . SER A 1 225 ? -0.416 15.284 8.697 1.00 90.75 225 SER A CA 1
ATOM 1711 C C . SER A 1 225 ? -0.881 14.001 9.376 1.00 90.75 225 SER A C 1
ATOM 1713 O O . SER A 1 225 ? -1.911 13.433 8.999 1.00 90.75 225 SER A O 1
ATOM 1715 N N . CYS A 1 226 ? -0.171 13.589 10.418 1.00 90.50 226 CYS A N 1
ATOM 1716 C CA . CYS A 1 226 ? -0.457 12.405 11.215 1.00 90.50 226 CYS A CA 1
ATOM 1717 C C . CYS A 1 226 ? -1.254 12.783 12.465 1.00 90.50 226 CYS A C 1
ATOM 1719 O O . CYS A 1 226 ? -0.870 13.691 13.200 1.00 90.50 226 CYS A O 1
ATOM 1721 N N . ASN A 1 227 ? -2.355 12.078 12.716 1.00 86.81 227 ASN A N 1
ATOM 1722 C CA . ASN A 1 227 ? -3.240 12.322 13.859 1.00 86.81 227 ASN A CA 1
ATOM 1723 C C . ASN A 1 227 ? -3.328 11.135 14.831 1.00 86.81 227 ASN A C 1
ATOM 1725 O O . ASN A 1 227 ? -3.945 11.270 15.890 1.00 86.81 227 ASN A O 1
ATOM 1729 N N . ARG A 1 228 ? -2.757 9.982 14.472 1.00 84.12 228 ARG A N 1
ATOM 1730 C CA . ARG A 1 228 ? -2.775 8.736 15.248 1.00 84.12 228 ARG A CA 1
ATOM 1731 C C . ARG A 1 228 ? -1.467 7.979 15.070 1.00 84.12 228 ARG A C 1
ATOM 1733 O O . ARG A 1 228 ? -0.738 8.239 14.112 1.00 84.12 228 ARG A O 1
ATOM 1740 N N . THR A 1 229 ? -1.211 7.032 15.961 1.00 88.56 229 THR A N 1
ATOM 1741 C CA . THR A 1 229 ? -0.093 6.089 15.845 1.00 88.56 229 THR A CA 1
ATOM 1742 C C . THR A 1 229 ? -0.656 4.692 15.632 1.00 88.56 229 THR A C 1
ATOM 1744 O O . THR A 1 229 ? -1.651 4.330 16.256 1.00 88.56 229 THR A O 1
ATOM 1747 N N . LEU A 1 230 ? -0.060 3.934 14.715 1.00 87.31 230 LEU A N 1
ATOM 1748 C CA . LEU A 1 230 ? -0.572 2.656 14.245 1.00 87.31 230 LEU A CA 1
ATOM 1749 C C . LEU A 1 230 ? 0.453 1.533 14.376 1.00 87.31 230 LEU A C 1
ATOM 1751 O O . LEU A 1 230 ? 1.639 1.724 14.093 1.00 87.31 230 LEU A O 1
ATOM 1755 N N . ASP A 1 231 ? -0.069 0.347 14.662 1.00 85.38 231 ASP A N 1
ATOM 1756 C CA . ASP A 1 231 ? 0.605 -0.930 14.491 1.00 85.38 231 ASP A CA 1
ATOM 1757 C C . ASP A 1 231 ? -0.097 -1.723 13.380 1.00 85.38 231 ASP A C 1
ATOM 1759 O O . ASP A 1 231 ? -1.327 -1.815 13.342 1.00 85.38 231 ASP A O 1
ATOM 1763 N N . ALA A 1 232 ? 0.683 -2.302 12.471 1.00 83.25 232 ALA A N 1
ATOM 1764 C CA . ALA A 1 232 ? 0.217 -3.255 11.475 1.00 83.25 232 ALA A CA 1
ATOM 1765 C C . ALA A 1 232 ? 0.682 -4.658 11.867 1.00 83.25 232 ALA A C 1
ATOM 1767 O O . ALA A 1 232 ? 1.879 -4.912 12.017 1.00 83.25 232 ALA A O 1
ATOM 1768 N N . LEU A 1 233 ? -0.265 -5.575 12.019 1.00 80.94 233 LEU A N 1
ATOM 1769 C CA . LEU A 1 233 ? -0.046 -6.923 12.530 1.00 80.94 233 LEU A CA 1
ATOM 1770 C C . LEU A 1 233 ? -0.520 -7.942 11.492 1.00 80.94 233 LEU A C 1
ATOM 1772 O O . LEU A 1 233 ? -1.597 -7.795 10.911 1.00 80.94 233 LEU A O 1
ATOM 1776 N N . ARG A 1 234 ? 0.267 -8.994 11.272 1.00 78.81 234 ARG A N 1
ATOM 1777 C CA . ARG A 1 234 ? -0.123 -10.125 10.432 1.00 78.81 234 ARG A CA 1
ATOM 1778 C C . ARG A 1 234 ? -0.673 -11.253 11.299 1.00 78.81 234 ARG A C 1
ATOM 1780 O O . ARG A 1 234 ? 0.072 -11.763 12.135 1.00 78.81 234 ARG A O 1
ATOM 1787 N N . PRO A 1 235 ? -1.920 -11.696 11.089 1.00 68.88 235 PRO A N 1
ATOM 1788 C CA . PRO A 1 235 ? -2.396 -12.929 11.704 1.00 68.88 235 PRO A CA 1
ATOM 1789 C C . PRO A 1 235 ? -1.576 -14.135 11.210 1.00 68.88 235 PRO A C 1
ATOM 1791 O O . PRO A 1 235 ? -1.158 -14.171 10.048 1.00 68.88 235 PRO A O 1
ATOM 1794 N N . GLN A 1 236 ? -1.342 -15.124 12.073 1.00 57.03 236 GLN A N 1
ATOM 1795 C CA . GLN A 1 236 ? -0.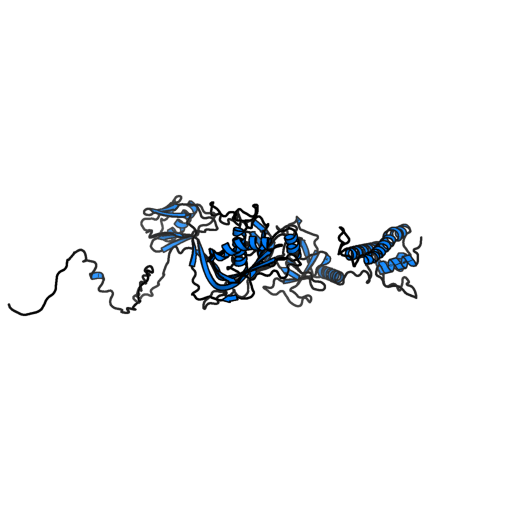600 -16.333 11.720 1.00 57.03 236 GLN A CA 1
ATOM 1796 C C . GLN A 1 236 ? -1.356 -17.127 10.643 1.00 57.03 236 GLN A C 1
ATOM 1798 O O . GLN A 1 236 ? -2.553 -17.387 10.763 1.00 57.03 236 GLN A O 1
ATOM 1803 N N . GLN A 1 237 ? -0.651 -17.560 9.594 1.00 50.03 237 GLN A N 1
ATOM 1804 C CA . GLN A 1 237 ? -1.144 -18.624 8.718 1.00 50.03 237 GLN A CA 1
ATOM 1805 C C . GLN A 1 237 ? -0.746 -19.966 9.328 1.00 50.03 237 GLN A C 1
ATOM 1807 O O . GLN A 1 237 ? 0.436 -20.229 9.553 1.00 50.03 237 GLN A O 1
ATOM 1812 N N . GLN A 1 238 ? -1.729 -20.810 9.624 1.00 42.03 238 GLN A N 1
ATOM 1813 C CA . GLN A 1 238 ? -1.483 -22.141 10.162 1.00 42.03 238 GLN A CA 1
ATOM 1814 C C . GLN A 1 238 ? -0.814 -23.018 9.088 1.00 42.03 238 GLN A C 1
ATOM 1816 O O . GLN A 1 238 ? -1.377 -23.245 8.019 1.00 42.03 238 GLN A O 1
ATOM 1821 N N . ALA A 1 239 ? 0.410 -23.485 9.353 1.00 35.56 239 ALA A N 1
ATOM 1822 C CA . ALA A 1 239 ? 1.125 -24.411 8.481 1.00 35.56 239 ALA A CA 1
ATOM 1823 C C . ALA A 1 239 ? 0.720 -25.855 8.818 1.00 35.56 239 ALA A C 1
ATOM 1825 O O . ALA A 1 239 ? 1.044 -26.347 9.895 1.00 35.56 239 ALA A O 1
ATOM 1826 N N . GLY A 1 240 ? 0.033 -26.530 7.892 1.00 35.62 240 GLY A N 1
ATOM 1827 C CA . GLY A 1 240 ? -0.202 -27.976 7.941 1.00 35.62 240 GLY A CA 1
ATOM 1828 C C . GLY A 1 240 ? -1.632 -28.388 7.593 1.00 35.62 240 GLY A C 1
ATOM 1829 O O . GLY A 1 240 ? -2.579 -28.032 8.285 1.00 35.62 240 GLY A O 1
ATOM 1830 N N . VAL A 1 241 ? -1.775 -29.195 6.539 1.00 38.41 241 VAL A N 1
ATOM 1831 C CA . VAL A 1 241 ? -2.977 -29.998 6.283 1.00 38.41 241 VAL A CA 1
ATOM 1832 C C . VAL A 1 241 ? -2.699 -31.388 6.849 1.00 38.41 241 VAL A C 1
ATOM 1834 O O . VAL A 1 241 ? -1.886 -32.125 6.299 1.00 38.41 241 VAL A O 1
ATOM 1837 N N . GLY A 1 242 ? -3.333 -31.726 7.973 1.00 33.09 242 GLY A N 1
ATOM 1838 C CA . GLY A 1 242 ? -3.220 -33.044 8.602 1.00 33.09 242 GLY A CA 1
ATOM 1839 C C . GLY A 1 242 ? -3.189 -32.971 10.126 1.00 33.09 242 GLY A C 1
ATOM 1840 O O . GLY A 1 242 ? -2.168 -32.628 10.703 1.00 33.09 242 GLY A O 1
ATOM 1841 N N . ALA A 1 243 ? -4.331 -33.288 10.745 1.00 34.97 243 ALA A N 1
ATOM 1842 C CA . ALA A 1 243 ? -4.525 -33.646 12.154 1.00 34.97 243 ALA A CA 1
ATOM 1843 C C . ALA A 1 243 ? -3.545 -33.033 13.181 1.00 34.97 243 ALA A C 1
ATOM 1845 O O . ALA A 1 243 ? -2.597 -33.704 13.568 1.00 34.97 243 ALA A O 1
ATOM 1846 N N . LEU A 1 244 ? -3.824 -31.807 13.661 1.00 30.69 244 LEU A N 1
ATOM 1847 C CA . LEU A 1 244 ? -3.508 -31.285 15.010 1.00 30.69 244 LEU A CA 1
ATOM 1848 C C . LEU A 1 244 ? -4.021 -29.827 15.164 1.00 30.69 244 LEU A C 1
ATOM 1850 O O . LEU A 1 244 ? -3.598 -28.946 14.427 1.00 30.69 244 LEU A O 1
ATOM 1854 N N . GLY A 1 245 ? -4.913 -29.605 16.145 1.00 29.73 245 GLY A N 1
ATOM 1855 C CA . GLY A 1 245 ? -5.183 -28.348 16.881 1.00 29.73 245 GLY A CA 1
ATOM 1856 C C . GLY A 1 245 ? -5.687 -27.107 16.124 1.00 29.73 245 GLY A C 1
ATOM 1857 O O . GLY A 1 245 ? -4.945 -26.482 15.384 1.00 29.73 245 GLY A O 1
ATOM 1858 N N . TYR A 1 246 ? -6.915 -26.659 16.403 1.00 33.84 246 TYR A N 1
ATOM 1859 C CA . TYR A 1 246 ? -7.457 -25.358 15.973 1.00 33.84 246 TYR A CA 1
ATOM 1860 C C . TYR A 1 246 ? -6.661 -24.211 16.638 1.00 33.84 246 TYR A C 1
ATOM 1862 O O . TYR A 1 246 ? -6.906 -23.860 17.792 1.00 33.84 246 TYR A O 1
ATOM 1870 N N . GLY A 1 247 ? -5.648 -23.676 15.951 1.00 32.16 247 GLY A N 1
ATOM 1871 C CA . GLY A 1 247 ? -4.777 -22.613 16.456 1.00 32.16 247 GLY A CA 1
ATOM 1872 C C . GLY A 1 247 ? -5.345 -21.250 16.085 1.00 32.16 247 GLY A C 1
ATOM 1873 O O . GLY A 1 247 ? -5.092 -20.751 14.994 1.00 32.16 247 GLY A O 1
ATOM 1874 N N . GLY A 1 248 ? -6.157 -20.666 16.966 1.00 38.47 248 GLY A N 1
ATOM 1875 C CA . GLY A 1 248 ? -6.728 -19.337 16.748 1.00 38.47 248 GLY A CA 1
ATOM 1876 C C . GLY A 1 248 ? -5.660 -18.242 16.754 1.00 38.47 248 GLY A C 1
ATOM 1877 O O . GLY A 1 248 ? -4.701 -18.314 17.517 1.00 38.47 248 GLY A O 1
ATOM 1878 N N . ASN A 1 249 ? -5.861 -17.197 15.946 1.00 37.66 249 ASN A N 1
ATOM 1879 C CA . ASN A 1 249 ? -5.046 -15.984 16.006 1.00 37.66 249 ASN A CA 1
ATOM 1880 C C . ASN A 1 249 ? -5.244 -15.304 17.373 1.00 37.66 249 ASN A C 1
ATOM 1882 O O . ASN A 1 249 ? -6.265 -14.653 17.612 1.00 37.66 249 ASN A O 1
ATOM 1886 N N . THR A 1 250 ? -4.305 -15.505 18.289 1.00 44.72 250 THR A N 1
ATOM 1887 C CA . THR A 1 250 ? -4.139 -14.736 19.527 1.00 44.72 250 THR A CA 1
ATOM 1888 C C . THR A 1 250 ? -3.153 -13.588 19.277 1.00 44.72 250 THR A C 1
ATOM 1890 O O . THR A 1 250 ? -2.343 -13.664 18.352 1.00 44.72 250 THR A O 1
ATOM 1893 N N . ALA A 1 251 ? -3.156 -12.544 20.114 1.00 49.56 251 ALA A N 1
ATOM 1894 C CA . ALA A 1 251 ? -2.138 -11.481 20.067 1.00 49.56 251 ALA A CA 1
ATOM 1895 C C . ALA A 1 251 ? -0.689 -12.013 20.177 1.00 49.56 251 ALA A C 1
ATOM 1897 O O . ALA A 1 251 ? 0.240 -11.344 19.745 1.00 49.56 251 ALA A O 1
ATOM 1898 N N . GLU A 1 252 ? -0.499 -13.228 20.703 1.00 40.88 252 GLU A N 1
ATOM 1899 C CA . GLU A 1 252 ? 0.798 -13.917 20.793 1.00 40.88 252 GLU A CA 1
ATOM 1900 C C . GLU A 1 252 ? 1.228 -14.581 19.473 1.00 40.88 252 GLU A C 1
ATOM 1902 O O . GLU A 1 252 ? 2.410 -14.837 19.264 1.00 40.88 252 GLU A O 1
ATOM 1907 N N . THR A 1 253 ? 0.278 -14.849 18.574 1.00 49.19 253 THR A N 1
ATOM 1908 C CA . THR A 1 253 ? 0.513 -15.441 17.240 1.00 49.19 253 THR A CA 1
ATOM 1909 C C . THR A 1 253 ? 0.512 -14.395 16.117 1.00 49.19 253 THR A C 1
ATOM 1911 O O . THR A 1 253 ? 0.903 -14.676 14.985 1.00 49.19 253 THR A O 1
ATOM 1914 N N . GLU A 1 254 ? 0.087 -13.164 16.415 1.00 68.25 254 GLU A N 1
ATOM 1915 C CA . GLU A 1 254 ? 0.144 -12.029 15.495 1.00 68.25 254 GLU A CA 1
ATOM 1916 C C . GLU A 1 254 ? 1.609 -11.604 15.302 1.00 68.25 254 GLU A C 1
ATOM 1918 O O . GLU A 1 254 ? 2.295 -11.205 16.240 1.00 68.25 254 GLU A O 1
ATOM 1923 N N . THR A 1 255 ? 2.113 -11.675 14.071 1.00 75.50 255 THR A N 1
ATOM 1924 C CA . THR A 1 255 ? 3.464 -11.199 13.757 1.00 75.50 255 THR A CA 1
ATOM 1925 C C . THR A 1 255 ? 3.409 -9.695 13.478 1.00 75.50 255 THR A C 1
ATOM 1927 O O . THR A 1 255 ? 2.774 -9.297 12.496 1.00 75.50 255 THR A O 1
ATOM 1930 N N . PRO A 1 256 ? 4.050 -8.831 14.286 1.00 81.12 256 PRO A N 1
ATOM 1931 C CA . PRO A 1 256 ? 4.095 -7.402 14.002 1.00 81.12 256 PRO A CA 1
ATOM 1932 C C . PRO A 1 256 ? 4.835 -7.158 12.684 1.00 81.12 256 PRO A C 1
ATOM 1934 O O . PRO A 1 256 ? 5.985 -7.561 12.516 1.00 81.12 256 PRO A O 1
ATOM 1937 N N . LEU A 1 257 ? 4.160 -6.509 11.737 1.00 82.00 257 LEU A N 1
ATOM 1938 C CA . LEU A 1 257 ? 4.748 -6.081 10.468 1.00 82.00 257 LEU A CA 1
ATOM 1939 C C . LEU A 1 257 ? 5.349 -4.687 10.596 1.00 82.00 257 LEU A C 1
ATOM 1941 O O . LEU A 1 257 ? 6.425 -4.431 10.064 1.00 82.00 257 LEU A O 1
ATOM 1945 N N . MET A 1 258 ? 4.625 -3.787 11.263 1.00 85.12 258 MET A N 1
ATOM 1946 C CA . MET A 1 258 ? 5.029 -2.407 11.504 1.00 85.12 258 MET A CA 1
ATOM 1947 C C . MET A 1 258 ? 4.521 -1.977 12.871 1.00 85.12 258 MET A C 1
ATOM 1949 O O . MET A 1 258 ? 3.365 -2.243 13.181 1.00 85.12 258 MET A O 1
ATOM 1953 N N . THR A 1 259 ? 5.339 -1.305 13.676 1.00 89.69 259 THR A N 1
ATOM 1954 C CA . THR A 1 259 ? 4.900 -0.822 15.000 1.00 89.69 259 THR A CA 1
ATOM 1955 C C . THR A 1 259 ? 5.256 0.639 15.246 1.00 89.69 259 THR A C 1
ATOM 1957 O O . THR A 1 259 ? 6.286 1.119 14.769 1.00 89.69 259 THR A O 1
ATOM 1960 N N . GLY A 1 260 ? 4.399 1.366 15.959 1.00 87.31 260 GLY A N 1
ATOM 1961 C CA . GLY A 1 260 ? 4.614 2.747 16.383 1.00 87.31 260 GLY A CA 1
ATOM 1962 C C . GLY A 1 260 ? 4.613 3.774 15.249 1.00 87.31 260 GLY A C 1
ATOM 1963 O O . GLY A 1 260 ? 5.324 4.772 15.353 1.00 87.31 260 GLY A O 1
ATOM 1964 N N . TRP A 1 261 ? 3.863 3.554 14.163 1.00 91.69 261 TRP A N 1
ATOM 1965 C CA . TRP A 1 261 ? 3.871 4.422 12.977 1.00 91.69 261 TRP A CA 1
ATOM 1966 C C . TRP A 1 261 ? 2.885 5.586 13.080 1.00 91.69 261 TRP A C 1
ATOM 1968 O O . TRP A 1 261 ? 1.677 5.348 13.054 1.00 91.69 261 TRP A O 1
ATOM 1978 N N . PRO A 1 262 ? 3.341 6.854 13.113 1.00 93.88 262 PRO A N 1
ATOM 1979 C CA . PRO A 1 262 ? 2.440 7.988 12.987 1.00 93.88 262 PRO A CA 1
ATOM 1980 C C . PRO A 1 262 ? 1.786 7.987 11.601 1.00 93.88 262 PRO A C 1
ATOM 1982 O O . PRO A 1 262 ? 2.469 7.899 10.578 1.00 93.88 262 PRO A O 1
ATOM 1985 N N . ALA A 1 263 ? 0.463 8.091 11.564 1.00 90.75 263 ALA A N 1
ATOM 1986 C CA . ALA A 1 263 ? -0.333 8.011 10.348 1.00 90.75 263 ALA A CA 1
ATOM 1987 C C . ALA A 1 263 ? -1.504 8.997 10.370 1.00 90.75 263 ALA A C 1
ATOM 1989 O O . ALA A 1 263 ? -1.917 9.503 11.419 1.00 90.75 263 ALA A O 1
ATOM 1990 N N . SER A 1 264 ? -2.055 9.265 9.186 1.00 87.06 264 SER A N 1
ATOM 1991 C CA . SER A 1 264 ? -3.294 10.024 9.042 1.00 87.06 264 SER A CA 1
ATOM 1992 C C . SER A 1 264 ? -4.474 9.081 8.919 1.00 87.06 264 SER A C 1
ATOM 1994 O O . SER A 1 264 ? -4.530 8.272 7.997 1.00 87.06 264 SER A O 1
ATOM 1996 N N . ILE A 1 265 ? -5.431 9.203 9.828 1.00 83.69 265 ILE A N 1
ATOM 1997 C CA . ILE A 1 265 ? -6.684 8.462 9.800 1.00 83.69 265 ILE A CA 1
ATOM 1998 C C . ILE A 1 265 ? -7.825 9.442 9.573 1.00 83.69 265 ILE A C 1
ATOM 2000 O O . ILE A 1 265 ? -8.077 10.320 10.402 1.00 83.69 265 ILE A O 1
ATOM 2004 N N . LEU A 1 266 ? -8.564 9.244 8.489 1.00 76.19 266 LEU A N 1
ATOM 2005 C CA . LEU A 1 266 ? -9.734 10.041 8.146 1.00 76.19 266 LEU A CA 1
ATOM 2006 C C . LEU A 1 266 ? -10.974 9.171 8.116 1.00 76.19 266 LEU A C 1
ATOM 2008 O O . LEU A 1 266 ? -10.977 8.115 7.494 1.00 76.19 266 LEU A O 1
ATOM 2012 N N . GLN A 1 267 ? -12.038 9.638 8.757 1.00 70.38 267 GLN A N 1
ATOM 2013 C CA . GLN A 1 267 ? -13.354 9.035 8.616 1.00 70.38 267 GLN A CA 1
ATOM 2014 C C . GLN A 1 267 ? -14.042 9.605 7.374 1.00 70.38 267 GLN A C 1
ATOM 2016 O O . GLN A 1 267 ? -14.055 10.821 7.166 1.00 70.38 267 GLN A O 1
ATOM 2021 N N . GLY A 1 268 ? -14.616 8.734 6.549 1.00 63.50 268 GLY A N 1
ATOM 2022 C CA . GLY A 1 268 ? -15.375 9.145 5.378 1.00 63.50 268 GLY A CA 1
ATOM 2023 C C . GLY A 1 268 ? -16.597 10.005 5.749 1.00 63.50 268 GLY A C 1
ATOM 2024 O O . GLY A 1 268 ? -17.316 9.668 6.690 1.00 63.50 268 GLY A O 1
ATOM 2025 N N . PRO A 1 269 ? -16.889 11.099 5.012 1.00 47.34 269 PRO A N 1
ATOM 2026 C CA . PRO A 1 269 ? -17.987 12.026 5.330 1.00 47.34 269 PRO A CA 1
ATOM 2027 C C . PRO A 1 269 ? -19.380 11.436 5.070 1.00 47.34 269 PRO A C 1
ATOM 2029 O O . PRO A 1 269 ? -20.391 11.953 5.541 1.00 47.34 269 PRO A O 1
ATOM 2032 N N . LYS A 1 270 ? -19.447 10.359 4.290 1.00 53.06 270 LYS A N 1
ATOM 2033 C CA . LYS A 1 270 ? -20.632 9.530 4.117 1.00 53.06 270 LYS A CA 1
ATOM 2034 C C . LYS A 1 270 ? -20.208 8.139 4.539 1.00 53.06 270 LYS A C 1
ATOM 2036 O O . LYS A 1 270 ? -19.223 7.640 3.997 1.00 53.06 270 LYS A O 1
ATOM 2041 N N . GLY A 1 271 ? -20.949 7.536 5.467 1.00 50.59 271 GLY A N 1
ATOM 2042 C CA . GLY A 1 271 ? -20.849 6.096 5.629 1.00 50.59 271 GLY A CA 1
ATOM 2043 C C . GLY A 1 271 ? -21.065 5.456 4.258 1.00 50.59 271 GLY A C 1
ATOM 2044 O O . GLY A 1 271 ? -21.840 5.967 3.430 1.00 50.59 271 GLY A O 1
ATOM 2045 N N . GLU A 1 272 ? -20.308 4.415 3.989 1.00 47.59 272 GLU A N 1
ATOM 2046 C CA . GLU A 1 272 ? -20.452 3.680 2.755 1.00 47.59 272 GLU A CA 1
ATOM 2047 C C . GLU A 1 272 ? -21.854 3.074 2.764 1.00 47.59 272 GLU A C 1
ATOM 2049 O O . GLU A 1 272 ? -22.343 2.591 3.791 1.00 47.59 272 GLU A O 1
ATOM 2054 N N . LYS A 1 273 ? -22.571 3.203 1.644 1.00 43.72 273 LYS A N 1
ATOM 2055 C CA . LYS A 1 273 ? -23.716 2.317 1.468 1.00 43.72 273 LYS A CA 1
ATOM 2056 C C . LYS A 1 273 ? -23.110 0.926 1.401 1.00 43.72 273 LYS A C 1
ATOM 2058 O O . LYS A 1 273 ? -22.102 0.766 0.716 1.00 43.72 273 LYS A O 1
ATOM 2063 N N . SER A 1 274 ? -23.716 -0.041 2.081 1.00 46.97 274 SER A N 1
ATOM 2064 C CA . SER A 1 274 ? -23.407 -1.425 1.749 1.00 46.97 274 SER A CA 1
ATOM 2065 C C . SER A 1 274 ? -23.538 -1.565 0.224 1.00 46.97 274 SER A C 1
ATOM 2067 O O . SER A 1 274 ? -24.403 -0.913 -0.380 1.00 46.97 274 SER A O 1
ATOM 2069 N N . GLU A 1 275 ? -22.670 -2.349 -0.413 1.00 40.62 275 GLU A N 1
ATOM 2070 C CA . GLU A 1 275 ? -22.691 -2.525 -1.874 1.00 40.62 275 GLU A CA 1
ATOM 2071 C C . GLU A 1 275 ? -24.071 -2.968 -2.403 1.00 40.62 275 GLU A C 1
ATOM 2073 O O . GLU A 1 275 ? -24.379 -2.772 -3.577 1.00 40.62 275 GLU A O 1
ATOM 2078 N N . VAL A 1 276 ? -24.926 -3.504 -1.523 1.00 42.47 276 VAL A N 1
ATOM 2079 C CA . VAL A 1 276 ? -26.279 -3.990 -1.807 1.00 42.47 276 VAL A CA 1
ATOM 2080 C C . VAL A 1 276 ? -27.315 -2.856 -1.903 1.00 42.47 276 VAL A C 1
ATOM 2082 O O . VAL A 1 276 ? -28.257 -2.944 -2.687 1.00 42.47 276 VAL A O 1
ATOM 2085 N N . GLY A 1 277 ? -27.148 -1.764 -1.146 1.00 43.22 277 GLY A N 1
ATOM 2086 C CA . GLY A 1 277 ? -27.996 -0.568 -1.237 1.00 43.22 277 GLY A CA 1
ATOM 2087 C C . GLY A 1 277 ? -29.482 -0.782 -0.906 1.00 43.22 277 GLY A C 1
ATOM 2088 O O . GLY A 1 277 ? -30.338 -0.230 -1.604 1.00 43.22 277 GLY A O 1
ATOM 2089 N N . LEU A 1 278 ? -29.800 -1.549 0.143 1.00 41.91 278 LEU A N 1
ATOM 2090 C CA . LEU A 1 278 ? -31.180 -1.896 0.507 1.00 41.91 278 LEU A CA 1
ATOM 2091 C C . LEU A 1 278 ? -31.968 -0.714 1.116 1.00 41.91 278 LEU A C 1
ATOM 2093 O O . LEU A 1 278 ? -31.386 0.181 1.743 1.00 41.91 278 LEU A O 1
ATOM 2097 N N . PRO A 1 279 ? -33.310 -0.694 0.990 1.00 31.91 279 PRO A N 1
ATOM 2098 C CA . PRO A 1 279 ? -34.146 0.277 1.691 1.00 31.91 279 PRO A CA 1
ATOM 2099 C C . PRO A 1 279 ? -34.041 0.071 3.213 1.00 31.91 279 PRO A C 1
ATOM 2101 O O . PRO A 1 279 ? -34.547 -0.913 3.739 1.00 31.91 279 PRO A O 1
ATOM 2104 N N . GLY A 1 280 ? -33.388 0.999 3.920 1.00 48.16 280 GLY A N 1
ATOM 2105 C CA . GLY A 1 280 ? -33.208 0.950 5.381 1.00 48.16 280 GLY A CA 1
ATOM 2106 C C . GLY A 1 280 ? -31.779 0.669 5.862 1.00 48.16 280 GLY A C 1
ATOM 2107 O O . GLY A 1 280 ? -31.543 0.728 7.065 1.00 48.16 280 GLY A O 1
ATOM 2108 N N . ASP A 1 281 ? -30.828 0.429 4.950 1.00 46.94 281 ASP A N 1
ATOM 2109 C CA . ASP A 1 281 ? -29.427 0.160 5.296 1.00 46.94 281 ASP A CA 1
ATOM 2110 C C . ASP A 1 281 ? -28.785 1.306 6.093 1.00 46.94 281 ASP A C 1
ATOM 2112 O O . ASP A 1 281 ? -28.729 2.464 5.646 1.00 46.94 281 ASP A O 1
ATOM 2116 N N . VAL A 1 282 ? -28.242 0.968 7.265 1.00 50.47 282 VAL A N 1
ATOM 2117 C CA . VAL A 1 282 ? -27.413 1.884 8.049 1.00 50.47 282 VAL A CA 1
ATOM 2118 C C . VAL A 1 282 ? -26.030 1.910 7.416 1.00 50.47 282 VAL A C 1
ATOM 2120 O O . VAL A 1 282 ? -25.370 0.890 7.261 1.00 50.47 282 VAL A O 1
ATOM 2123 N N . LYS A 1 283 ? -25.588 3.098 7.017 1.00 55.00 283 LYS A N 1
ATOM 2124 C CA . LYS A 1 283 ? -24.300 3.271 6.352 1.00 55.00 283 LYS A CA 1
ATOM 2125 C C . LYS A 1 283 ? -23.143 2.968 7.303 1.00 55.00 283 LYS A C 1
ATOM 2127 O O . LYS A 1 283 ? -23.011 3.645 8.326 1.00 55.00 283 LYS A O 1
ATOM 2132 N N . THR A 1 284 ? -22.271 2.037 6.931 1.00 55.34 284 THR A N 1
ATOM 2133 C CA . THR A 1 284 ? -21.090 1.690 7.726 1.00 55.34 284 THR A CA 1
ATOM 2134 C C . THR A 1 284 ? -20.041 2.797 7.603 1.00 55.34 284 THR A C 1
ATOM 2136 O O . THR A 1 284 ? -19.771 3.281 6.499 1.00 55.34 284 THR A O 1
ATOM 2139 N N . PRO A 1 285 ? -19.451 3.279 8.708 1.00 55.00 285 PRO A N 1
ATOM 2140 C CA . PRO A 1 285 ? -18.335 4.208 8.622 1.00 55.00 285 PRO A CA 1
ATOM 2141 C C . PRO A 1 285 ? -17.138 3.509 7.972 1.00 55.00 285 PRO A C 1
ATOM 2143 O O . PRO A 1 285 ? -16.753 2.423 8.386 1.00 55.00 285 PRO A O 1
ATOM 2146 N N . TRP A 1 286 ? -16.533 4.153 6.979 1.00 62.62 286 TRP A N 1
ATOM 2147 C CA . TRP A 1 286 ? -15.265 3.718 6.402 1.00 62.62 286 TRP A CA 1
ATOM 2148 C C . TRP A 1 286 ? -14.164 4.708 6.780 1.00 62.62 286 TRP A C 1
ATOM 2150 O O . TRP A 1 286 ? -14.430 5.872 7.118 1.00 62.62 286 TRP A O 1
ATOM 2160 N N . TRP A 1 287 ? -12.916 4.248 6.723 1.00 69.19 287 TRP A N 1
ATOM 2161 C CA . TRP A 1 287 ? -11.752 5.061 7.051 1.00 69.19 287 TRP A CA 1
ATOM 2162 C C . TRP A 1 287 ? -10.698 4.988 5.954 1.00 69.19 287 TRP A C 1
ATOM 2164 O O . TRP A 1 287 ? -10.395 3.916 5.442 1.00 69.19 287 TRP A O 1
ATOM 2174 N N . SER A 1 288 ? -10.097 6.134 5.649 1.00 77.69 288 SER A N 1
ATOM 2175 C CA . SER A 1 288 ? -8.868 6.220 4.867 1.00 77.69 288 SER A CA 1
ATOM 2176 C C . SER A 1 288 ? -7.683 6.316 5.819 1.00 77.69 288 SER A C 1
ATOM 2178 O O . SER A 1 288 ? -7.707 7.120 6.756 1.00 77.69 288 SER A O 1
ATOM 2180 N N . ILE A 1 289 ? -6.668 5.484 5.597 1.00 83.56 289 ILE A N 1
ATOM 2181 C CA . ILE A 1 289 ? -5.434 5.467 6.382 1.00 83.56 289 ILE A CA 1
ATOM 2182 C C . ILE A 1 289 ? -4.272 5.778 5.444 1.00 83.56 289 ILE A C 1
ATOM 2184 O O . ILE A 1 289 ? -4.056 5.071 4.463 1.00 83.56 289 ILE A O 1
ATOM 2188 N N . LEU A 1 290 ? -3.529 6.837 5.753 1.00 85.31 290 LEU A N 1
ATOM 2189 C CA . LEU A 1 290 ? -2.353 7.267 5.005 1.00 85.31 290 LEU A CA 1
ATOM 2190 C C . LEU A 1 290 ? -1.112 7.092 5.879 1.00 85.31 290 LEU A C 1
ATOM 2192 O O . LEU A 1 290 ? -1.013 7.704 6.945 1.00 85.31 290 LEU A O 1
ATOM 2196 N N . LEU A 1 291 ? -0.167 6.286 5.405 1.00 88.56 291 LEU A N 1
ATOM 2197 C CA . LEU A 1 291 ? 1.141 6.069 6.015 1.00 88.56 291 LEU A CA 1
ATOM 2198 C C . LEU A 1 291 ? 2.212 5.886 4.923 1.00 88.56 291 LEU A C 1
ATOM 2200 O O . LEU A 1 291 ? 1.863 5.495 3.803 1.00 88.56 291 LEU A O 1
ATOM 2204 N N . PRO A 1 292 ? 3.499 6.142 5.211 1.00 85.06 292 PRO A N 1
ATOM 2205 C CA . PRO A 1 292 ? 4.577 5.842 4.277 1.00 85.06 292 PRO A CA 1
ATOM 2206 C C . PRO A 1 292 ? 4.726 4.339 4.033 1.00 85.06 292 PRO A C 1
ATOM 2208 O O . PRO A 1 292 ? 4.591 3.530 4.950 1.00 85.06 292 PRO A O 1
ATOM 2211 N N . ALA A 1 293 ? 5.086 3.967 2.805 1.00 79.81 293 ALA A N 1
ATOM 2212 C CA . ALA A 1 293 ? 5.532 2.611 2.507 1.00 79.81 293 ALA A CA 1
ATOM 2213 C C . ALA A 1 293 ? 6.948 2.384 3.064 1.00 79.81 293 ALA A C 1
ATOM 2215 O O . ALA A 1 293 ? 7.815 3.246 2.910 1.00 79.81 293 ALA A O 1
ATOM 2216 N N . PHE A 1 294 ? 7.200 1.217 3.664 1.00 80.25 294 PHE A N 1
ATOM 2217 C CA . PHE A 1 294 ? 8.529 0.823 4.135 1.00 80.25 294 PHE A CA 1
ATOM 2218 C C . PHE A 1 294 ? 9.067 -0.364 3.316 1.00 80.25 294 PHE A C 1
ATOM 2220 O O . PHE A 1 294 ? 8.358 -1.366 3.173 1.00 80.25 294 PHE A O 1
ATOM 2227 N N . PRO A 1 295 ? 10.300 -0.297 2.772 1.00 74.69 295 PRO A N 1
ATOM 2228 C CA . PRO A 1 295 ? 10.885 -1.401 2.015 1.00 74.69 295 PRO A CA 1
ATOM 2229 C C . PRO A 1 295 ? 10.903 -2.713 2.809 1.00 74.69 295 PRO A C 1
ATOM 2231 O O . PRO A 1 295 ? 11.328 -2.753 3.959 1.00 74.69 295 PRO A O 1
ATOM 2234 N N . GLY A 1 296 ? 10.448 -3.799 2.184 1.00 67.62 296 GLY A N 1
ATOM 2235 C CA . GLY A 1 296 ? 10.372 -5.118 2.822 1.00 67.62 296 GLY A CA 1
ATOM 2236 C C . GLY A 1 296 ? 9.077 -5.387 3.596 1.00 67.62 296 GLY A C 1
ATOM 2237 O O . GLY A 1 296 ? 8.846 -6.533 3.975 1.00 67.62 296 GLY A O 1
ATOM 2238 N N . VAL A 1 297 ? 8.193 -4.394 3.762 1.00 73.69 297 VAL A N 1
ATOM 2239 C CA . VAL A 1 297 ? 6.853 -4.602 4.325 1.00 73.69 297 VAL A CA 1
ATOM 2240 C C . VAL A 1 297 ? 5.785 -4.419 3.251 1.00 73.69 297 VAL A C 1
ATOM 2242 O O . VAL A 1 297 ? 5.660 -3.364 2.638 1.00 73.69 297 VAL A O 1
ATOM 2245 N N . ILE A 1 298 ? 4.978 -5.461 3.051 1.00 72.06 298 ILE A N 1
ATOM 2246 C CA . ILE A 1 298 ? 3.812 -5.439 2.164 1.00 72.06 298 ILE A CA 1
ATOM 2247 C C . ILE A 1 298 ? 2.578 -5.695 3.019 1.00 72.06 298 ILE A C 1
ATOM 2249 O O . ILE A 1 298 ? 2.437 -6.795 3.564 1.00 72.06 298 ILE A O 1
ATOM 2253 N N . LEU A 1 299 ? 1.696 -4.697 3.106 1.00 68.19 299 LEU A N 1
ATOM 2254 C CA . LEU A 1 299 ? 0.391 -4.828 3.750 1.00 68.19 299 LEU A CA 1
ATOM 2255 C C . LEU A 1 299 ? -0.583 -5.550 2.812 1.00 68.19 299 LEU A C 1
ATOM 2257 O O . LEU A 1 299 ? -0.723 -5.200 1.640 1.00 68.19 299 LEU A O 1
ATOM 2261 N N . ARG A 1 300 ? -1.244 -6.580 3.332 1.00 61.44 300 ARG A N 1
ATOM 2262 C CA . ARG A 1 300 ? -2.180 -7.457 2.626 1.00 61.44 300 ARG A CA 1
ATOM 2263 C C . ARG A 1 300 ? -3.604 -7.223 3.112 1.00 61.44 300 ARG A C 1
ATOM 2265 O O . ARG A 1 300 ? -3.842 -6.682 4.191 1.00 61.44 300 ARG A O 1
ATOM 2272 N N . SER A 1 301 ? -4.572 -7.668 2.316 1.00 52.53 301 SER A N 1
ATOM 2273 C CA . SER A 1 301 ? -5.927 -7.887 2.828 1.00 52.53 301 SER A CA 1
ATOM 2274 C C . SER A 1 301 ? -5.874 -8.875 3.996 1.00 52.53 301 SER A C 1
ATOM 2276 O O . SER A 1 301 ? -5.207 -9.902 3.892 1.00 52.53 301 SER A O 1
ATOM 2278 N N . GLY A 1 302 ? -6.531 -8.547 5.109 1.00 51.69 302 GLY A N 1
ATOM 2279 C CA . GLY A 1 302 ? -6.515 -9.354 6.334 1.00 51.69 302 GLY A CA 1
ATOM 2280 C C . GLY A 1 302 ? -5.432 -8.992 7.358 1.00 51.69 302 GLY A C 1
ATOM 2281 O O . GLY A 1 302 ? -5.539 -9.440 8.499 1.00 51.69 302 GLY A O 1
ATOM 2282 N N . ASP A 1 303 ? -4.447 -8.153 7.011 1.00 62.06 303 ASP A N 1
ATOM 2283 C CA . ASP A 1 303 ? -3.567 -7.563 8.026 1.00 62.06 303 ASP A CA 1
ATOM 2284 C C . ASP A 1 303 ? -4.396 -6.635 8.940 1.00 62.06 303 ASP A C 1
ATOM 2286 O O . ASP A 1 303 ? -5.336 -5.954 8.510 1.00 62.06 303 ASP A O 1
ATOM 2290 N N . ILE A 1 304 ? -4.078 -6.651 10.230 1.00 71.12 304 ILE A N 1
ATOM 2291 C CA . ILE A 1 304 ? -4.801 -5.928 11.275 1.00 71.12 304 ILE A CA 1
ATOM 2292 C C . ILE A 1 304 ? -4.109 -4.589 11.494 1.00 71.12 304 ILE A C 1
ATOM 2294 O O . ILE A 1 304 ? -2.905 -4.552 11.736 1.00 71.12 304 ILE A O 1
ATOM 2298 N N . ILE A 1 305 ? -4.874 -3.498 11.456 1.00 78.00 305 ILE A N 1
ATOM 2299 C CA . ILE A 1 305 ? -4.394 -2.172 11.841 1.00 78.00 305 ILE A CA 1
ATOM 2300 C C . ILE A 1 305 ? -4.945 -1.846 13.225 1.00 78.00 305 ILE A C 1
ATOM 2302 O O . ILE A 1 305 ? -6.158 -1.713 13.405 1.00 78.00 305 ILE A O 1
ATOM 2306 N N . ALA A 1 306 ? -4.061 -1.727 14.207 1.00 78.88 306 ALA A N 1
ATOM 2307 C CA . ALA A 1 306 ? -4.396 -1.268 15.547 1.00 78.88 306 ALA A CA 1
ATOM 2308 C C . ALA A 1 306 ? -3.952 0.189 15.703 1.00 78.88 306 ALA A C 1
ATOM 2310 O O . ALA A 1 306 ? -2.826 0.524 15.350 1.00 78.88 306 ALA A O 1
ATOM 2311 N N . ASP A 1 307 ? -4.838 1.057 16.193 1.00 75.31 307 ASP A N 1
ATOM 2312 C CA . ASP A 1 307 ? -4.479 2.430 16.559 1.00 75.31 307 ASP A CA 1
ATOM 2313 C C . ASP A 1 307 ? -4.131 2.562 18.052 1.00 75.31 307 ASP A C 1
ATOM 2315 O O . ASP A 1 307 ? -4.381 1.661 18.856 1.00 75.31 307 ASP A O 1
ATOM 2319 N N . ASP A 1 308 ? -3.577 3.711 18.436 1.00 73.38 308 ASP A N 1
ATOM 2320 C CA . ASP A 1 308 ? -3.214 4.073 19.812 1.00 73.38 308 ASP A CA 1
ATOM 2321 C C . ASP A 1 308 ? -4.404 4.096 20.791 1.00 73.38 308 ASP A C 1
ATOM 2323 O O . ASP A 1 308 ? -4.212 4.056 22.005 1.00 73.38 308 ASP A O 1
ATOM 2327 N N . LEU A 1 309 ? -5.640 4.092 20.281 1.00 62.88 309 LEU A N 1
ATOM 2328 C CA . LEU A 1 309 ? -6.868 3.960 21.071 1.00 62.88 309 LEU A CA 1
ATOM 2329 C C . LEU A 1 309 ? -7.318 2.496 21.221 1.00 62.88 309 LEU A C 1
ATOM 2331 O O . LEU A 1 309 ? -8.447 2.246 21.648 1.00 62.88 309 LEU A O 1
ATOM 2335 N N . GLN A 1 310 ? -6.458 1.541 20.854 1.00 52.12 310 GLN A N 1
ATOM 2336 C CA . GLN A 1 310 ? -6.706 0.096 20.853 1.00 52.12 310 GLN A CA 1
ATOM 2337 C C . GLN A 1 310 ? -7.889 -0.331 19.969 1.00 52.12 310 GLN A C 1
ATOM 2339 O O . GLN A 1 310 ? -8.435 -1.427 20.125 1.00 52.12 310 GLN A O 1
ATOM 2344 N N . ARG A 1 311 ? -8.297 0.497 18.997 1.00 54.62 311 ARG A N 1
ATOM 2345 C CA . ARG A 1 311 ? -9.328 0.107 18.030 1.00 54.62 311 ARG A CA 1
ATOM 2346 C C . ARG A 1 311 ? -8.680 -0.765 16.965 1.00 54.62 311 ARG A C 1
ATOM 2348 O O . ARG A 1 311 ? -7.892 -0.292 16.148 1.00 54.62 311 ARG A O 1
ATOM 2355 N N . ARG A 1 312 ? -9.042 -2.047 16.964 1.00 52.81 312 ARG A N 1
ATOM 2356 C CA . ARG A 1 312 ? -8.609 -3.024 15.961 1.00 52.81 312 ARG A CA 1
ATOM 2357 C C . ARG A 1 312 ? -9.473 -2.881 14.716 1.00 52.81 312 ARG A C 1
ATOM 2359 O O . ARG A 1 312 ? -10.652 -3.222 14.722 1.00 52.81 312 ARG A O 1
ATOM 2366 N N . ARG A 1 313 ? -8.884 -2.362 13.645 1.00 54.69 313 ARG A N 1
ATOM 2367 C CA . ARG A 1 313 ? -9.530 -2.238 12.340 1.00 54.69 313 ARG A CA 1
ATOM 2368 C C . ARG A 1 313 ? -8.975 -3.329 11.452 1.00 54.69 313 ARG A C 1
ATOM 2370 O O . ARG A 1 313 ? -7.802 -3.328 11.086 1.00 54.69 313 ARG A O 1
ATOM 2377 N N . ARG A 1 314 ? -9.824 -4.295 11.135 1.00 41.97 314 ARG A N 1
ATOM 2378 C CA . ARG A 1 314 ? -9.530 -5.284 10.109 1.00 41.97 314 ARG A CA 1
ATOM 2379 C C . ARG A 1 314 ? -9.916 -4.652 8.775 1.00 41.97 314 ARG A C 1
ATOM 2381 O O . ARG A 1 314 ? -11.025 -4.139 8.652 1.00 41.97 314 ARG A O 1
ATOM 2388 N N . ARG A 1 315 ? -9.026 -4.681 7.782 1.00 36.59 315 ARG A N 1
ATOM 2389 C CA . ARG A 1 315 ? -9.477 -4.559 6.391 1.00 36.59 315 ARG A CA 1
ATOM 2390 C C . ARG A 1 315 ? -10.398 -5.751 6.172 1.00 36.59 315 ARG A C 1
ATOM 2392 O O . ARG A 1 315 ? -9.890 -6.865 6.285 1.00 36.59 315 ARG A O 1
ATOM 2399 N N . GLU A 1 316 ? -11.703 -5.506 6.008 1.00 36.12 316 GLU A N 1
ATOM 2400 C CA . GLU A 1 316 ? -12.730 -6.551 5.902 1.00 36.12 316 GLU A CA 1
ATOM 2401 C C . GLU A 1 316 ? -12.170 -7.727 5.103 1.00 36.12 316 GLU A C 1
ATOM 2403 O O . GLU A 1 316 ? -11.605 -7.548 4.018 1.00 36.12 316 GLU A O 1
ATOM 2408 N N . ALA A 1 317 ? -12.161 -8.894 5.754 1.00 35.19 317 ALA A N 1
ATOM 2409 C CA . ALA A 1 317 ? -11.573 -10.096 5.197 1.00 35.19 317 ALA A CA 1
ATOM 2410 C C . ALA A 1 317 ? -12.234 -10.364 3.847 1.00 35.19 317 ALA A C 1
ATOM 2412 O O . ALA A 1 317 ? -13.451 -10.233 3.734 1.00 35.19 317 ALA A O 1
ATOM 2413 N N . ASN A 1 318 ? -11.385 -10.669 2.861 1.00 40.59 318 ASN A N 1
ATOM 2414 C CA . ASN A 1 318 ? -11.723 -10.931 1.471 1.00 40.59 318 ASN A CA 1
ATOM 2415 C C . ASN A 1 318 ? -13.121 -11.528 1.330 1.00 40.59 318 ASN A C 1
ATOM 2417 O O . ASN A 1 318 ? -13.361 -12.683 1.678 1.00 40.59 318 ASN A O 1
ATOM 2421 N N . MET A 1 319 ? -14.005 -10.737 0.735 1.00 47.00 319 MET A N 1
ATOM 2422 C CA . MET A 1 319 ? -15.025 -11.307 -0.119 1.00 47.00 319 MET A CA 1
ATOM 2423 C C . MET A 1 319 ? -14.294 -12.194 -1.128 1.00 47.00 319 MET A C 1
ATOM 2425 O O . MET A 1 319 ? -13.287 -11.739 -1.670 1.00 47.00 319 MET A O 1
ATOM 2429 N N . ALA A 1 320 ? -14.756 -13.423 -1.368 1.00 50.72 320 ALA A N 1
ATOM 2430 C CA . ALA A 1 320 ? -14.164 -14.278 -2.391 1.00 50.72 320 ALA A CA 1
ATOM 2431 C C . ALA A 1 320 ? -14.070 -13.512 -3.725 1.00 50.72 320 ALA A C 1
ATOM 2433 O O . ALA A 1 320 ? -15.075 -13.240 -4.399 1.00 50.72 320 ALA A O 1
ATOM 2434 N N . ASP A 1 321 ? -12.845 -13.112 -4.058 1.00 66.12 321 ASP A N 1
ATOM 2435 C CA . ASP A 1 321 ? -12.519 -12.327 -5.239 1.00 66.12 321 ASP A CA 1
ATOM 2436 C C . ASP A 1 321 ? -11.812 -13.218 -6.265 1.00 66.12 321 ASP A C 1
ATOM 2438 O O . ASP A 1 321 ? -11.401 -14.350 -5.995 1.00 66.12 321 ASP A O 1
ATOM 2442 N N . VAL A 1 322 ? -11.656 -12.707 -7.481 1.00 76.12 322 VAL A N 1
ATOM 2443 C CA . VAL A 1 322 ? -10.955 -13.375 -8.576 1.00 76.12 322 VAL A CA 1
ATOM 2444 C C . VAL A 1 322 ? -9.583 -13.913 -8.151 1.00 76.12 322 VAL A C 1
ATOM 2446 O O . VAL A 1 322 ? -9.192 -14.989 -8.598 1.00 76.12 322 VAL A O 1
ATOM 2449 N N . ILE A 1 323 ? -8.877 -13.209 -7.259 1.00 78.69 323 ILE A N 1
ATOM 2450 C CA . ILE A 1 323 ? -7.561 -13.611 -6.748 1.00 78.69 323 ILE A CA 1
ATOM 2451 C C . ILE A 1 323 ? -7.662 -14.877 -5.885 1.00 78.69 323 ILE A C 1
ATOM 2453 O O . ILE A 1 323 ? -6.819 -15.767 -6.002 1.00 78.69 323 ILE A O 1
ATOM 2457 N N . ASP A 1 324 ? -8.701 -15.002 -5.059 1.00 79.44 324 ASP A N 1
ATOM 2458 C CA . ASP A 1 324 ? -8.903 -16.183 -4.216 1.00 79.44 324 ASP A CA 1
ATOM 2459 C C . ASP A 1 324 ? -9.206 -17.417 -5.074 1.00 79.44 324 ASP A C 1
ATOM 2461 O O . ASP A 1 324 ? -8.679 -18.499 -4.812 1.00 79.44 324 ASP A O 1
ATOM 2465 N N . VAL A 1 325 ? -9.963 -17.240 -6.165 1.00 82.81 325 VAL A N 1
ATOM 2466 C CA . VAL A 1 325 ? -10.224 -18.310 -7.143 1.00 82.81 325 VAL A CA 1
ATOM 2467 C C . VAL A 1 325 ? -8.932 -18.742 -7.839 1.00 82.81 325 VAL A C 1
ATOM 2469 O O . VAL A 1 325 ? -8.681 -19.939 -7.981 1.00 82.81 325 VAL A O 1
ATOM 2472 N N . GLN A 1 326 ? -8.075 -17.794 -8.242 1.00 86.44 326 GLN A N 1
ATOM 2473 C CA . GLN A 1 326 ? -6.770 -18.125 -8.827 1.00 86.44 326 GLN A CA 1
ATOM 2474 C C . GLN A 1 326 ? -5.912 -18.929 -7.851 1.00 86.44 326 GLN A C 1
ATOM 2476 O O . GLN A 1 326 ? -5.337 -19.939 -8.244 1.00 86.44 326 GLN A O 1
ATOM 2481 N N . ASN A 1 327 ? -5.848 -18.512 -6.586 1.00 86.12 327 ASN A N 1
ATOM 2482 C CA . ASN A 1 327 ? -5.056 -19.194 -5.566 1.00 86.12 327 ASN A CA 1
ATOM 2483 C C . ASN A 1 327 ? -5.584 -20.606 -5.276 1.00 86.12 327 ASN A C 1
ATOM 2485 O O . ASN A 1 327 ? -4.790 -21.538 -5.160 1.00 86.12 327 ASN A O 1
ATOM 2489 N N . ALA A 1 328 ? -6.906 -20.787 -5.221 1.00 85.94 328 ALA A N 1
ATOM 2490 C CA . ALA A 1 328 ? -7.524 -22.097 -5.040 1.00 85.94 328 ALA A CA 1
ATOM 2491 C C . ALA A 1 328 ? -7.243 -23.035 -6.233 1.00 85.94 328 ALA A C 1
ATOM 2493 O O . ALA A 1 328 ? -6.885 -24.197 -6.040 1.00 85.94 328 ALA A O 1
ATOM 2494 N N . LEU A 1 329 ? -7.296 -22.522 -7.468 1.00 87.62 329 LEU A N 1
ATOM 2495 C CA . LEU A 1 329 ? -6.906 -23.275 -8.667 1.00 87.62 329 LEU A CA 1
ATOM 2496 C C . LEU A 1 329 ? -5.401 -23.595 -8.696 1.00 87.62 329 LEU A C 1
ATOM 2498 O O . LEU A 1 329 ? -5.022 -24.692 -9.106 1.00 87.62 329 LEU A O 1
ATOM 2502 N N . VAL A 1 330 ? -4.541 -22.672 -8.245 1.00 89.88 330 VAL A N 1
ATOM 2503 C CA . VAL A 1 330 ? -3.088 -22.896 -8.117 1.00 89.88 330 VAL A CA 1
ATOM 2504 C C . VAL A 1 330 ? -2.821 -24.016 -7.123 1.00 89.88 330 VAL A C 1
ATOM 2506 O O . VAL A 1 330 ? -2.040 -24.916 -7.425 1.00 89.88 330 VAL A O 1
ATOM 2509 N N . ALA A 1 331 ? -3.481 -23.992 -5.964 1.00 87.56 331 ALA A N 1
ATOM 2510 C CA . ALA A 1 331 ? -3.355 -25.035 -4.954 1.00 87.56 331 ALA A CA 1
ATOM 2511 C C . ALA A 1 331 ? -3.803 -26.398 -5.502 1.00 87.56 331 ALA A C 1
ATOM 2513 O O . ALA A 1 331 ? -3.088 -27.389 -5.344 1.00 87.56 331 ALA A O 1
ATOM 2514 N N . LEU A 1 332 ? -4.929 -26.436 -6.220 1.00 88.12 332 LEU A N 1
ATOM 2515 C CA . LEU A 1 332 ? -5.450 -27.656 -6.831 1.00 88.12 332 LEU A CA 1
ATOM 2516 C C . LEU A 1 332 ? -4.487 -28.230 -7.884 1.00 88.12 332 LEU A C 1
ATOM 2518 O O . LEU A 1 332 ? -4.110 -29.398 -7.797 1.00 88.12 332 LEU A O 1
ATOM 2522 N N . ALA A 1 333 ? -4.013 -27.409 -8.825 1.00 87.62 333 ALA A N 1
ATOM 2523 C CA . ALA A 1 333 ? -3.041 -27.833 -9.836 1.00 87.62 333 ALA A CA 1
ATOM 2524 C C . ALA A 1 333 ? -1.698 -28.257 -9.210 1.00 87.62 333 ALA A C 1
ATOM 2526 O O . ALA A 1 333 ? -1.097 -29.246 -9.632 1.00 87.62 333 ALA A O 1
ATOM 2527 N N . SER A 1 334 ? -1.251 -27.556 -8.164 1.00 88.75 334 SER A N 1
ATOM 2528 C CA . SER A 1 334 ? -0.033 -27.909 -7.423 1.00 88.75 334 SER A CA 1
ATOM 2529 C C . SER A 1 334 ? -0.170 -29.254 -6.718 1.00 88.75 334 SER A C 1
ATOM 2531 O O . SER A 1 334 ? 0.772 -30.037 -6.746 1.00 88.75 334 SER A O 1
ATOM 2533 N N . SER A 1 335 ? -1.336 -29.559 -6.138 1.00 85.56 335 SER A N 1
ATOM 2534 C CA . SER A 1 335 ? -1.585 -30.847 -5.477 1.00 85.56 335 SER A CA 1
ATOM 2535 C C . SER A 1 335 ? -1.527 -32.034 -6.445 1.00 85.56 335 SER A C 1
ATOM 2537 O O . SER A 1 335 ? -1.072 -33.111 -6.069 1.00 85.56 335 SER A O 1
ATOM 2539 N N . ALA A 1 336 ? -1.912 -31.825 -7.708 1.00 87.50 336 ALA A N 1
ATOM 2540 C CA . ALA A 1 336 ? -1.826 -32.850 -8.742 1.00 87.50 336 ALA A CA 1
ATOM 2541 C C . ALA A 1 336 ? -0.392 -33.076 -9.236 1.00 87.50 336 ALA A C 1
ATOM 2543 O O . ALA A 1 336 ? -0.011 -34.207 -9.525 1.00 87.50 336 ALA A O 1
ATOM 2544 N N . LEU A 1 337 ? 0.412 -32.013 -9.326 1.00 85.38 337 LEU A N 1
ATOM 2545 C CA . LEU A 1 337 ? 1.801 -32.106 -9.783 1.00 85.38 337 LEU A CA 1
ATOM 2546 C C . LEU A 1 337 ? 2.765 -32.526 -8.670 1.00 85.38 337 LEU A C 1
ATOM 2548 O O . LEU A 1 337 ? 3.737 -33.223 -8.946 1.00 85.38 337 LEU A O 1
ATOM 2552 N N . TYR A 1 338 ? 2.484 -32.144 -7.426 1.00 86.81 338 TYR A N 1
ATOM 2553 C CA . TYR A 1 338 ? 3.324 -32.384 -6.253 1.00 86.81 338 TYR A CA 1
ATOM 2554 C C . TYR A 1 338 ? 2.517 -32.971 -5.083 1.00 86.81 338 TYR A C 1
ATOM 2556 O O . TYR A 1 338 ? 2.432 -32.351 -4.019 1.00 86.81 338 TYR A O 1
ATOM 2564 N N . PRO A 1 339 ? 1.952 -34.186 -5.225 1.00 82.00 339 PRO A N 1
ATOM 2565 C CA . PRO A 1 339 ? 1.131 -34.801 -4.178 1.00 82.00 339 PRO A CA 1
ATOM 2566 C C . PRO A 1 339 ? 1.912 -35.069 -2.881 1.00 82.00 339 PRO A C 1
ATOM 2568 O O . PRO A 1 339 ? 1.336 -35.052 -1.798 1.00 82.00 339 PRO A O 1
ATOM 2571 N N . ASN A 1 340 ? 3.232 -35.262 -2.979 1.00 79.38 340 ASN A N 1
ATOM 2572 C CA . ASN A 1 340 ? 4.132 -35.497 -1.843 1.00 79.38 340 ASN A CA 1
ATOM 2573 C C . ASN A 1 340 ? 4.930 -34.238 -1.437 1.00 79.38 340 ASN A C 1
ATOM 2575 O O . ASN A 1 340 ? 5.949 -34.340 -0.754 1.00 79.38 340 ASN A O 1
ATOM 2579 N N . GLY A 1 341 ? 4.490 -33.053 -1.874 1.00 75.12 341 GLY A N 1
ATOM 2580 C CA . GLY A 1 341 ? 5.169 -31.778 -1.643 1.00 75.12 341 GLY A CA 1
ATOM 2581 C C . GLY A 1 341 ? 6.206 -31.420 -2.715 1.00 75.12 341 GLY A C 1
ATOM 2582 O O . GLY A 1 341 ? 6.709 -32.268 -3.447 1.00 75.12 341 GLY A O 1
ATOM 2583 N N . THR A 1 342 ? 6.539 -30.130 -2.806 1.00 74.69 342 THR A N 1
ATOM 2584 C CA . THR A 1 342 ? 7.388 -29.552 -3.869 1.00 74.69 342 THR A CA 1
ATOM 2585 C C . THR A 1 342 ? 8.873 -29.910 -3.766 1.00 74.69 342 THR A C 1
ATOM 2587 O O . THR A 1 342 ? 9.627 -29.669 -4.703 1.00 74.69 342 THR A O 1
ATOM 2590 N N . GLY A 1 343 ? 9.300 -30.491 -2.640 1.00 74.06 343 GLY A N 1
ATOM 2591 C CA . GLY A 1 343 ? 10.648 -31.038 -2.459 1.00 74.06 343 GLY A CA 1
ATOM 2592 C C . GLY A 1 343 ? 10.830 -32.453 -3.021 1.00 74.06 343 GLY A C 1
ATOM 2593 O O . GLY A 1 343 ? 11.941 -32.973 -2.983 1.00 74.06 343 GLY A O 1
ATOM 2594 N N . GLN A 1 344 ? 9.759 -33.086 -3.511 1.00 76.44 344 GLN A N 1
ATOM 2595 C CA . GLN A 1 344 ? 9.784 -34.403 -4.148 1.00 76.44 344 GLN A CA 1
ATOM 2596 C C . GLN A 1 344 ? 9.625 -34.269 -5.674 1.00 76.44 344 GLN A C 1
ATOM 2598 O O . GLN A 1 344 ? 9.078 -33.263 -6.139 1.00 76.44 344 GLN A O 1
ATOM 2603 N N . PRO A 1 345 ? 10.079 -35.257 -6.473 1.00 79.75 345 PRO A N 1
ATOM 2604 C CA . PRO A 1 345 ? 9.859 -35.259 -7.917 1.00 79.75 345 PRO A CA 1
ATOM 2605 C C . PRO A 1 345 ? 8.376 -35.109 -8.262 1.00 79.75 345 PRO A C 1
ATOM 2607 O O . PRO A 1 345 ? 7.511 -35.655 -7.572 1.00 79.75 345 PRO A O 1
ATOM 2610 N N . SER A 1 346 ? 8.084 -34.379 -9.338 1.00 86.12 346 SER A N 1
ATOM 2611 C CA . SER A 1 346 ? 6.703 -34.182 -9.769 1.00 86.12 346 SER A CA 1
ATOM 2612 C C . SER A 1 346 ? 6.073 -35.493 -10.252 1.00 86.12 346 SER A C 1
ATOM 2614 O O . SER A 1 346 ? 6.744 -36.379 -10.792 1.00 86.12 346 SER A O 1
ATOM 2616 N N . ALA A 1 347 ? 4.751 -35.586 -10.129 1.00 81.06 347 ALA A N 1
ATOM 2617 C CA . ALA A 1 347 ? 3.960 -36.680 -10.687 1.00 81.06 347 ALA A CA 1
ATOM 2618 C C . ALA A 1 347 ? 3.927 -36.669 -12.233 1.00 81.06 347 ALA A C 1
ATOM 2620 O O . ALA A 1 347 ? 3.547 -37.662 -12.850 1.00 81.06 347 ALA A O 1
ATOM 2621 N N . ALA A 1 348 ? 4.369 -35.577 -12.867 1.00 82.94 348 ALA A N 1
ATOM 2622 C CA . ALA A 1 348 ? 4.460 -35.411 -14.316 1.00 82.94 348 ALA A CA 1
ATOM 2623 C C . ALA A 1 348 ? 5.751 -36.034 -14.878 1.00 82.94 348 ALA A C 1
ATOM 2625 O O . ALA A 1 348 ? 6.582 -35.347 -15.467 1.00 82.94 348 ALA A O 1
ATOM 2626 N N . ALA A 1 349 ? 5.949 -37.335 -14.643 1.00 78.62 349 ALA A N 1
ATOM 2627 C CA . ALA A 1 349 ? 7.142 -38.081 -15.060 1.00 78.62 349 ALA A CA 1
ATOM 2628 C C . ALA A 1 349 ? 8.482 -37.461 -14.590 1.00 78.62 349 ALA A C 1
ATOM 2630 O O . ALA A 1 349 ? 9.507 -37.613 -15.251 1.00 78.62 349 ALA A O 1
ATOM 2631 N N . GLY A 1 350 ? 8.482 -36.762 -13.447 1.00 76.56 350 GLY A N 1
ATOM 2632 C CA . GLY A 1 350 ? 9.673 -36.123 -12.880 1.00 76.56 350 GLY A CA 1
ATOM 2633 C C . GLY A 1 350 ? 10.045 -34.766 -13.487 1.00 76.56 350 GLY A C 1
ATOM 2634 O O . GLY A 1 350 ? 11.076 -34.212 -13.112 1.00 76.56 350 GLY A O 1
ATOM 2635 N N . VAL A 1 351 ? 9.227 -34.200 -14.382 1.00 85.50 351 VAL A N 1
ATOM 2636 C CA . VAL A 1 351 ? 9.452 -32.862 -14.956 1.00 85.50 351 VAL A CA 1
ATOM 2637 C C . VAL A 1 351 ? 9.297 -31.789 -13.874 1.00 85.50 351 VAL A C 1
ATOM 2639 O O . VAL A 1 351 ? 8.246 -31.689 -13.238 1.00 85.50 351 VAL A O 1
ATOM 2642 N N . SER A 1 352 ? 10.309 -30.949 -13.665 1.00 87.44 352 SER A N 1
ATOM 2643 C CA . SER A 1 352 ? 10.209 -29.807 -12.745 1.00 87.44 352 SER A CA 1
ATOM 2644 C C . SER A 1 352 ? 9.119 -28.839 -13.211 1.00 87.44 352 SER A C 1
ATOM 2646 O O . SER A 1 352 ? 9.121 -28.419 -14.364 1.00 87.44 352 SER A O 1
ATOM 2648 N N . CYS A 1 353 ? 8.188 -28.479 -12.325 1.00 86.50 353 CYS A N 1
ATOM 2649 C CA . CYS A 1 353 ? 7.023 -27.657 -12.638 1.00 86.50 353 CYS A CA 1
ATOM 2650 C C . CYS A 1 353 ? 6.924 -26.441 -11.707 1.00 86.50 353 CYS A C 1
ATOM 2652 O O . CYS A 1 353 ? 7.013 -26.572 -10.488 1.00 86.50 353 CYS A O 1
ATOM 2654 N N . LYS A 1 354 ? 6.650 -25.257 -12.259 1.00 87.88 354 LYS A N 1
ATOM 2655 C CA . LYS A 1 354 ? 6.297 -24.054 -11.485 1.00 87.88 354 LYS A CA 1
ATOM 2656 C C . LYS A 1 354 ? 4.823 -23.721 -11.691 1.00 87.88 354 LYS A C 1
ATOM 2658 O O . LYS A 1 354 ? 4.406 -23.504 -12.823 1.00 87.88 354 LYS A O 1
ATOM 2663 N N . VAL A 1 355 ? 4.042 -23.658 -10.611 1.00 87.44 355 VAL A N 1
ATOM 2664 C CA . VAL A 1 355 ? 2.598 -23.358 -10.656 1.00 87.44 355 VAL A CA 1
ATOM 2665 C C . VAL A 1 355 ? 2.329 -22.024 -9.968 1.00 87.44 355 VAL A C 1
ATOM 2667 O O . VAL A 1 355 ? 2.712 -21.849 -8.813 1.00 87.44 355 VAL A O 1
ATOM 2670 N N . TYR A 1 356 ? 1.695 -21.074 -10.656 1.00 85.44 356 TYR A N 1
ATOM 2671 C CA . TYR A 1 356 ? 1.395 -19.755 -10.084 1.00 85.44 356 TYR A CA 1
ATOM 2672 C C . TYR A 1 356 ? 0.274 -19.012 -10.825 1.00 85.44 356 TYR A C 1
ATOM 2674 O O . TYR A 1 356 ? -0.130 -19.367 -11.934 1.00 85.44 356 TYR A O 1
ATOM 2682 N N . ALA A 1 357 ? -0.244 -17.962 -10.188 1.00 85.75 357 ALA A N 1
ATOM 2683 C CA . ALA A 1 357 ? -1.256 -17.083 -10.760 1.00 85.75 357 ALA A CA 1
ATOM 2684 C C . ALA A 1 357 ? -0.624 -15.958 -11.600 1.00 85.75 357 ALA A C 1
ATOM 2686 O O . ALA A 1 357 ? 0.411 -15.405 -11.230 1.00 85.75 357 ALA A O 1
ATOM 2687 N N . GLY A 1 358 ? -1.285 -15.578 -12.695 1.00 84.50 358 GLY A N 1
ATOM 2688 C CA . GLY A 1 358 ? -0.846 -14.504 -13.594 1.00 84.50 358 GLY A CA 1
ATOM 2689 C C . GLY A 1 358 ? -0.061 -14.994 -14.812 1.00 84.50 358 GLY A C 1
ATOM 2690 O O . GLY A 1 358 ? 0.100 -16.192 -15.025 1.00 84.50 358 GLY A O 1
ATOM 2691 N N . TRP A 1 359 ? 0.388 -14.055 -15.646 1.00 79.44 359 TRP A N 1
ATOM 2692 C CA . TRP A 1 359 ? 1.155 -14.363 -16.857 1.00 79.44 359 TRP A CA 1
ATOM 2693 C C . TRP A 1 359 ? 2.644 -14.581 -16.542 1.00 79.44 359 TRP A C 1
ATOM 2695 O O . TRP A 1 359 ? 3.182 -13.904 -15.665 1.00 79.44 359 TRP A O 1
ATOM 2705 N N . PRO A 1 360 ? 3.325 -15.512 -17.237 1.00 80.50 360 PRO A N 1
ATOM 2706 C CA . PRO A 1 360 ? 4.764 -15.690 -17.100 1.00 80.50 360 PRO A CA 1
ATOM 2707 C C . PRO A 1 360 ? 5.524 -14.473 -17.644 1.00 80.50 360 PRO A C 1
ATOM 2709 O O . PRO A 1 360 ? 5.134 -13.889 -18.653 1.00 80.50 360 PRO A O 1
ATOM 2712 N N . THR A 1 361 ? 6.637 -14.116 -17.006 1.00 84.94 361 THR A N 1
ATOM 2713 C CA . THR A 1 361 ? 7.607 -13.165 -17.563 1.00 84.94 361 THR A CA 1
ATOM 2714 C C . THR A 1 361 ? 8.439 -13.858 -18.640 1.00 84.94 361 THR A C 1
ATOM 2716 O O . THR A 1 361 ? 8.978 -14.933 -18.383 1.00 84.94 361 THR A O 1
ATOM 2719 N N . GLU A 1 362 ? 8.585 -13.237 -19.812 1.00 76.62 362 GLU A N 1
ATOM 2720 C CA . GLU A 1 362 ? 9.254 -13.835 -20.983 1.00 76.62 362 GLU A CA 1
ATOM 2721 C C . GLU A 1 362 ? 10.680 -14.317 -20.671 1.00 76.62 362 GLU A C 1
ATOM 2723 O O . GLU A 1 362 ? 11.001 -15.479 -20.894 1.00 76.62 362 GLU A O 1
ATOM 2728 N N . SER A 1 363 ? 11.506 -13.473 -20.040 1.00 79.44 363 SER A N 1
ATOM 2729 C CA . SER A 1 363 ? 12.898 -13.816 -19.710 1.00 79.44 363 SER A CA 1
ATOM 2730 C C . SER A 1 363 ? 13.035 -15.018 -18.772 1.00 79.44 363 SER A C 1
ATOM 2732 O O . SER A 1 363 ? 13.971 -15.806 -18.899 1.00 79.44 363 SER A O 1
ATOM 2734 N N . GLN A 1 364 ? 12.106 -15.161 -17.824 1.00 82.00 364 GLN A N 1
ATOM 2735 C CA . GLN A 1 364 ? 12.109 -16.265 -16.871 1.00 82.00 364 GLN A CA 1
ATOM 2736 C C . GLN A 1 364 ? 11.606 -17.549 -17.530 1.00 82.00 364 GLN A C 1
ATOM 2738 O O . GLN A 1 364 ? 12.208 -18.602 -17.340 1.00 82.00 364 GLN A O 1
ATOM 2743 N N . LEU A 1 365 ? 10.535 -17.448 -18.324 1.00 82.75 365 LEU A N 1
ATOM 2744 C CA . LEU A 1 365 ? 9.963 -18.576 -19.050 1.00 82.75 365 LEU A CA 1
ATOM 2745 C C . LEU A 1 365 ? 10.980 -19.171 -20.028 1.00 82.75 365 LEU A C 1
ATOM 2747 O O . LEU A 1 365 ? 11.192 -20.377 -20.014 1.00 82.75 365 LEU A O 1
ATOM 2751 N N . ASP A 1 366 ? 11.664 -18.339 -20.812 1.00 83.12 366 ASP A N 1
ATOM 2752 C CA . ASP A 1 366 ? 12.655 -18.811 -21.781 1.00 83.12 366 ASP A CA 1
ATOM 2753 C C . ASP A 1 366 ? 13.839 -19.509 -21.093 1.00 83.12 366 ASP A C 1
ATOM 2755 O O . ASP A 1 366 ? 14.280 -20.574 -21.530 1.00 83.12 366 ASP A O 1
ATOM 2759 N N . SER A 1 367 ? 14.325 -18.947 -19.979 1.00 84.06 367 SER A N 1
ATOM 2760 C CA . SER A 1 367 ? 15.406 -19.546 -19.187 1.00 84.06 367 SER A CA 1
ATOM 2761 C C . SER A 1 367 ? 15.002 -20.888 -18.572 1.00 84.06 367 SER A C 1
ATOM 2763 O O . SER A 1 367 ? 15.795 -21.829 -18.574 1.00 84.06 367 SER A O 1
ATOM 2765 N N . ASP A 1 368 ? 13.793 -20.982 -18.021 1.00 84.94 368 ASP A N 1
ATOM 2766 C CA . ASP A 1 368 ? 13.303 -22.191 -17.358 1.00 84.94 368 ASP A CA 1
ATOM 2767 C C . ASP A 1 368 ? 12.986 -23.303 -18.366 1.00 84.94 368 ASP A C 1
ATOM 2769 O O . ASP A 1 368 ? 13.354 -24.457 -18.138 1.00 84.94 368 ASP A O 1
ATOM 2773 N N . LEU A 1 369 ? 12.395 -22.960 -19.515 1.00 86.44 369 LEU A N 1
ATOM 2774 C CA . LEU A 1 369 ? 12.144 -23.905 -20.605 1.00 86.44 369 LEU A CA 1
ATOM 2775 C C . LEU A 1 369 ? 13.449 -24.422 -21.217 1.00 86.44 369 LEU A C 1
ATOM 2777 O O . LEU A 1 369 ? 13.571 -25.617 -21.478 1.00 86.44 369 LEU A O 1
ATOM 2781 N N . ALA A 1 370 ? 14.467 -23.570 -21.381 1.00 83.81 370 ALA A N 1
ATOM 2782 C CA . ALA A 1 370 ? 15.797 -24.020 -21.796 1.00 83.81 370 ALA A CA 1
ATOM 2783 C C . ALA A 1 370 ? 16.426 -25.004 -20.788 1.00 83.81 370 ALA A C 1
ATOM 2785 O O . ALA A 1 370 ? 17.184 -25.889 -21.187 1.00 83.81 370 ALA A O 1
ATOM 2786 N N . GLY A 1 371 ? 16.084 -24.868 -19.503 1.00 83.06 371 GLY A N 1
ATOM 2787 C CA . GLY A 1 371 ? 16.448 -25.786 -18.423 1.00 83.06 371 GLY A CA 1
ATOM 2788 C C . GLY A 1 371 ? 15.524 -27.002 -18.256 1.00 83.06 371 GLY A C 1
ATOM 2789 O O . GLY A 1 371 ? 15.725 -27.768 -17.315 1.00 83.06 371 GLY A O 1
ATOM 2790 N N . GLY A 1 372 ? 14.515 -27.186 -19.118 1.00 84.81 372 GLY A N 1
ATOM 2791 C CA . GLY A 1 372 ? 13.566 -28.307 -19.057 1.00 84.81 372 GLY A CA 1
ATOM 2792 C C . GLY A 1 372 ? 12.511 -28.203 -17.946 1.00 84.81 372 GLY A C 1
ATOM 2793 O O . GLY A 1 372 ? 11.930 -29.214 -17.553 1.00 84.81 372 GLY A O 1
ATOM 2794 N N . THR A 1 373 ? 12.277 -27.006 -17.399 1.00 87.44 373 THR A N 1
ATOM 2795 C CA . THR A 1 373 ? 11.254 -26.749 -16.372 1.00 87.44 373 THR A CA 1
ATOM 2796 C C . THR A 1 373 ? 9.965 -26.247 -17.016 1.00 87.44 373 THR A C 1
ATOM 2798 O O . THR A 1 373 ? 9.963 -25.235 -17.711 1.00 87.44 373 THR A O 1
ATOM 2801 N N . ALA A 1 374 ? 8.849 -26.924 -16.750 1.00 89.94 374 ALA A N 1
ATOM 2802 C CA . ALA A 1 374 ? 7.530 -26.548 -17.246 1.00 89.94 374 ALA A CA 1
ATOM 2803 C C . ALA A 1 374 ? 6.831 -25.538 -16.318 1.00 89.94 374 ALA A C 1
ATOM 2805 O O . ALA A 1 374 ? 7.040 -25.522 -15.103 1.00 89.94 374 ALA A O 1
ATOM 2806 N N . HIS A 1 375 ? 5.969 -24.692 -16.878 1.00 91.81 375 HIS A N 1
ATOM 2807 C CA . HIS A 1 375 ? 5.177 -23.720 -16.120 1.00 91.81 375 HIS A CA 1
ATOM 2808 C C . HIS A 1 375 ? 3.687 -24.031 -16.251 1.00 91.81 375 HIS A C 1
ATOM 2810 O O . HIS A 1 375 ? 3.210 -24.364 -17.333 1.00 91.81 375 HIS A O 1
ATOM 2816 N N . VAL A 1 376 ? 2.937 -23.862 -15.165 1.00 91.06 376 VAL A N 1
ATOM 2817 C CA . VAL A 1 376 ? 1.472 -23.891 -15.150 1.00 91.06 376 VAL A CA 1
ATOM 2818 C C . VAL A 1 376 ? 0.971 -22.564 -14.605 1.00 91.06 376 VAL A C 1
ATOM 2820 O O . VAL A 1 376 ? 1.127 -22.255 -13.425 1.00 91.06 376 VAL A O 1
ATOM 2823 N N . THR A 1 377 ? 0.375 -21.762 -15.477 1.00 91.38 377 THR A N 1
ATOM 2824 C CA . THR A 1 377 ? -0.066 -20.406 -15.140 1.00 91.38 377 THR A CA 1
ATOM 2825 C C . THR A 1 377 ? -1.574 -20.297 -15.172 1.00 91.38 377 THR A C 1
ATOM 2827 O O . THR A 1 377 ? -2.199 -20.761 -16.127 1.00 91.38 377 THR A O 1
ATOM 2830 N N . ILE A 1 378 ? -2.158 -19.650 -14.167 1.00 91.94 378 ILE A N 1
ATOM 2831 C CA . ILE A 1 378 ? -3.612 -19.526 -14.027 1.00 91.94 378 ILE A CA 1
ATOM 2832 C C . ILE A 1 378 ? -4.015 -18.056 -14.062 1.00 91.94 378 ILE A C 1
ATOM 2834 O O . ILE A 1 378 ? -3.595 -17.257 -13.219 1.00 91.94 378 ILE A O 1
ATOM 2838 N N . PHE A 1 379 ? -4.865 -17.684 -15.016 1.00 87.88 379 PHE A N 1
ATOM 2839 C CA . PHE A 1 379 ? -5.328 -16.306 -15.154 1.00 87.88 379 PHE A CA 1
ATOM 2840 C C . PHE A 1 379 ? -6.793 -16.207 -15.596 1.00 87.88 379 PHE A C 1
ATOM 2842 O O . PHE A 1 379 ? -7.278 -17.049 -16.358 1.00 87.88 379 PHE A O 1
ATOM 2849 N N . PRO A 1 380 ? -7.522 -15.183 -15.119 1.00 88.81 380 PRO A N 1
ATOM 2850 C CA . PRO A 1 380 ? -8.881 -14.915 -15.556 1.00 88.81 380 PRO A CA 1
ATOM 2851 C C . PRO A 1 380 ? -8.896 -14.384 -16.991 1.00 88.81 380 PRO A C 1
ATOM 2853 O O . PRO A 1 380 ? -8.018 -13.627 -17.410 1.00 88.81 380 PRO A O 1
ATOM 2856 N N . ARG A 1 381 ? -9.939 -14.739 -17.735 1.00 86.25 381 ARG A N 1
ATOM 2857 C CA . ARG A 1 381 ? -10.316 -14.082 -18.987 1.00 86.25 381 ARG A CA 1
ATOM 2858 C C . ARG A 1 381 ? -11.227 -12.881 -18.698 1.00 86.25 381 ARG A C 1
ATOM 2860 O O . ARG A 1 381 ? -11.846 -12.833 -17.636 1.00 86.25 381 ARG A O 1
ATOM 2867 N N . PRO A 1 382 ? -11.325 -11.915 -19.628 1.00 77.31 382 PRO A N 1
ATOM 2868 C CA . PRO A 1 382 ? -12.087 -10.681 -19.413 1.00 77.31 382 PRO A CA 1
ATOM 2869 C C . PRO A 1 382 ? -13.612 -10.877 -19.330 1.00 77.31 382 PRO A C 1
ATOM 2871 O O . PRO A 1 382 ? -14.320 -9.956 -18.942 1.00 77.31 382 PRO A O 1
ATOM 2874 N N . GLU A 1 383 ? -14.130 -12.046 -19.707 1.00 79.56 383 GLU A N 1
ATOM 2875 C CA . GLU A 1 383 ? -15.565 -12.340 -19.730 1.00 79.56 383 GLU A CA 1
ATOM 2876 C C . GLU A 1 383 ? -16.096 -12.675 -18.326 1.00 79.56 383 GLU A C 1
ATOM 2878 O O . GLU A 1 383 ? -15.634 -13.625 -17.691 1.00 79.56 383 GLU A O 1
ATOM 2883 N N . GLU A 1 384 ? -17.105 -11.933 -17.865 1.00 79.00 384 GLU A N 1
ATOM 2884 C CA . GLU A 1 384 ? -17.814 -12.162 -16.600 1.00 79.00 384 GLU A CA 1
ATOM 2885 C C . GLU A 1 384 ? -19.328 -12.049 -16.813 1.00 79.00 384 GLU A C 1
ATOM 2887 O O . GLU A 1 384 ? -19.798 -11.199 -17.575 1.00 79.00 384 GLU A O 1
ATOM 2892 N N . ARG A 1 385 ? -20.104 -12.879 -16.108 1.00 77.12 385 ARG A N 1
ATOM 2893 C CA . ARG A 1 385 ? -21.563 -12.749 -16.024 1.00 77.12 385 ARG A CA 1
ATOM 2894 C C . ARG A 1 385 ? -22.036 -12.919 -14.582 1.00 77.12 385 ARG A C 1
ATOM 2896 O O . ARG A 1 385 ? -21.685 -13.887 -13.918 1.00 77.12 385 ARG A O 1
ATOM 2903 N N . ASN A 1 386 ? -22.884 -12.008 -14.113 1.00 73.50 386 ASN A N 1
ATOM 2904 C CA . ASN A 1 386 ? -23.569 -12.141 -12.826 1.00 73.50 386 ASN A CA 1
ATOM 2905 C C . ASN A 1 386 ? -24.697 -13.190 -12.934 1.00 73.50 386 ASN A C 1
ATOM 2907 O O . ASN A 1 386 ? -25.525 -13.109 -13.844 1.00 73.50 386 ASN A O 1
ATOM 2911 N N . THR A 1 387 ? -24.731 -14.168 -12.024 1.00 74.19 387 THR A N 1
ATOM 2912 C CA . THR A 1 387 ? -25.721 -15.262 -11.982 1.00 74.19 387 THR A CA 1
ATOM 2913 C C . THR A 1 387 ? -26.587 -15.261 -10.719 1.00 74.19 387 THR A C 1
ATOM 2915 O O . THR A 1 387 ? -27.322 -16.221 -10.489 1.00 74.19 387 THR A O 1
ATOM 2918 N N . THR A 1 388 ? -26.545 -14.194 -9.915 1.00 62.75 388 THR A N 1
ATOM 2919 C CA . THR A 1 388 ? -27.303 -14.080 -8.654 1.00 62.75 388 THR A CA 1
ATOM 2920 C C . THR A 1 388 ? -28.807 -14.311 -8.878 1.00 62.75 388 THR A C 1
ATOM 2922 O O . THR A 1 388 ? -29.414 -13.659 -9.728 1.00 62.75 388 THR A O 1
ATOM 2925 N N . ARG A 1 389 ? -29.415 -15.254 -8.137 1.00 46.62 389 ARG A N 1
ATOM 2926 C CA . ARG A 1 389 ? -30.818 -15.696 -8.330 1.00 46.62 389 ARG A CA 1
ATOM 2927 C C . ARG A 1 389 ? -31.680 -15.749 -7.059 1.00 46.62 389 ARG A C 1
ATOM 2929 O O . ARG A 1 389 ? -32.893 -15.879 -7.196 1.00 46.62 389 ARG A O 1
ATOM 2936 N N . PHE A 1 390 ? -31.102 -15.649 -5.859 1.00 45.19 390 PHE A N 1
ATOM 2937 C CA . PHE A 1 390 ? -31.805 -15.879 -4.586 1.00 45.19 390 PHE A CA 1
ATOM 2938 C C . PHE A 1 390 ? -31.610 -14.738 -3.574 1.00 45.19 390 PHE A C 1
ATOM 2940 O O . PHE A 1 390 ? -30.744 -13.883 -3.756 1.00 45.19 390 PHE A O 1
ATOM 2947 N N . LEU A 1 391 ? -32.454 -14.731 -2.534 1.00 42.41 391 LEU A N 1
ATOM 2948 C CA . LEU A 1 391 ? -32.418 -13.789 -1.410 1.00 42.41 391 LEU A CA 1
ATOM 2949 C C . LEU A 1 391 ? -31.115 -13.926 -0.606 1.00 42.41 391 LEU A C 1
ATOM 2951 O O . LEU A 1 391 ? -30.618 -15.028 -0.386 1.00 42.41 391 LEU A O 1
ATOM 2955 N N . GLN A 1 392 ? -30.568 -12.780 -0.204 1.00 61.41 392 GLN A N 1
ATOM 2956 C CA . GLN A 1 392 ? -29.239 -12.612 0.390 1.00 61.41 392 GLN A CA 1
ATOM 2957 C C . GLN A 1 392 ? -29.312 -12.640 1.923 1.00 61.41 392 GLN A C 1
ATOM 2959 O O . GLN A 1 392 ? -28.971 -11.659 2.591 1.00 61.41 392 GLN A O 1
ATOM 2964 N N . ASP A 1 393 ? -29.801 -13.745 2.478 1.00 57.03 393 ASP A N 1
ATOM 2965 C CA . ASP A 1 393 ? -29.941 -13.887 3.926 1.00 57.03 393 ASP A CA 1
ATOM 2966 C C . ASP A 1 393 ? -28.605 -14.266 4.576 1.00 57.03 393 ASP A C 1
ATOM 2968 O O . ASP A 1 393 ? -27.794 -15.005 4.011 1.00 57.03 393 ASP A O 1
ATOM 2972 N N . TRP A 1 394 ? -28.373 -13.747 5.781 1.00 63.12 394 TRP A N 1
ATOM 2973 C CA . TRP A 1 394 ? -27.251 -14.159 6.616 1.00 63.12 394 TRP A CA 1
ATOM 2974 C C . TRP A 1 394 ? -27.452 -15.594 7.098 1.00 63.12 394 TRP A C 1
ATOM 2976 O O . TRP A 1 394 ? -28.526 -15.969 7.568 1.00 63.12 394 TRP A O 1
ATOM 2986 N N . GLN A 1 395 ? -26.402 -16.398 6.987 1.00 62.50 395 GLN A N 1
ATOM 2987 C CA . GLN A 1 395 ? -26.374 -17.789 7.417 1.00 62.50 395 GLN A CA 1
ATOM 2988 C C . GLN A 1 395 ? -25.236 -17.997 8.408 1.00 62.50 395 GLN A C 1
ATOM 2990 O O . GLN A 1 395 ? -24.185 -17.373 8.300 1.00 62.50 395 GLN A O 1
ATOM 2995 N N . THR A 1 396 ? -25.405 -18.898 9.370 1.00 69.38 396 THR A N 1
ATOM 2996 C CA . THR A 1 396 ? -24.319 -19.235 10.296 1.00 69.38 396 THR A CA 1
ATOM 2997 C C . THR A 1 396 ? -23.212 -19.987 9.552 1.00 69.38 396 THR A C 1
ATOM 2999 O O . THR A 1 396 ? -23.433 -21.092 9.064 1.00 69.38 396 THR A O 1
ATOM 3002 N N . GLN A 1 397 ? -22.013 -19.405 9.485 1.00 69.06 397 GLN A N 1
ATOM 3003 C CA . GLN A 1 397 ? -20.819 -20.044 8.922 1.00 69.06 397 GLN A CA 1
ATOM 3004 C C . GLN A 1 397 ? -20.136 -20.927 9.966 1.00 69.06 397 GLN A C 1
ATOM 3006 O O . GLN A 1 397 ? -19.777 -22.071 9.698 1.00 69.06 397 GLN A O 1
ATOM 3011 N N . ALA A 1 398 ? -19.957 -20.384 11.170 1.00 66.94 398 ALA A N 1
ATOM 3012 C CA . ALA A 1 398 ? -19.337 -21.074 12.290 1.00 66.94 398 ALA A CA 1
ATOM 3013 C C . ALA A 1 398 ? -19.853 -20.511 13.616 1.00 66.94 398 ALA A C 1
ATOM 3015 O O . ALA A 1 398 ? -20.118 -19.318 13.737 1.00 66.94 398 ALA A O 1
ATOM 3016 N N . MET A 1 399 ? -19.952 -21.361 14.632 1.00 65.38 399 MET A N 1
ATOM 3017 C CA . MET A 1 399 ? -20.238 -20.960 16.008 1.00 65.38 399 MET A CA 1
ATOM 3018 C C . MET A 1 399 ? -19.070 -21.403 16.882 1.00 65.38 399 MET A C 1
ATOM 3020 O O . MET A 1 399 ? -18.658 -22.563 16.812 1.00 65.38 399 MET A O 1
ATOM 3024 N N . ASN A 1 400 ? -18.519 -20.497 17.689 1.00 72.94 400 ASN A N 1
ATOM 3025 C CA . ASN A 1 400 ? -17.437 -20.860 18.596 1.00 72.94 400 ASN A CA 1
ATOM 3026 C C . ASN A 1 400 ? -17.979 -21.712 19.747 1.00 72.94 400 ASN A C 1
ATOM 3028 O O . ASN A 1 400 ? -19.084 -21.493 20.234 1.00 72.94 400 ASN A O 1
ATOM 3032 N N . ALA A 1 401 ? -17.193 -22.677 20.219 1.00 72.75 401 ALA A N 1
ATOM 3033 C CA . ALA A 1 401 ? -17.578 -23.464 21.384 1.00 72.75 401 ALA A CA 1
ATOM 3034 C C . ALA A 1 401 ? -17.553 -22.607 22.665 1.00 72.75 401 ALA A C 1
ATOM 3036 O O . ALA A 1 401 ? -16.663 -21.768 22.854 1.00 72.75 401 ALA A O 1
ATOM 3037 N N . ALA A 1 402 ? -18.512 -22.850 23.564 1.00 79.50 402 ALA A N 1
ATOM 3038 C CA . ALA A 1 402 ? -18.516 -22.259 24.898 1.00 79.50 402 ALA A CA 1
ATOM 3039 C C . ALA A 1 402 ? -17.410 -22.896 25.749 1.00 79.50 402 ALA A C 1
ATOM 3041 O O . ALA A 1 402 ? -17.301 -24.117 25.837 1.00 79.50 402 ALA A O 1
ATOM 3042 N N . THR A 1 403 ? -16.588 -22.059 26.378 1.00 87.00 403 THR A N 1
ATOM 3043 C CA . THR A 1 403 ? -15.517 -22.480 27.298 1.00 87.00 403 THR A CA 1
ATOM 3044 C C . THR A 1 403 ? -15.928 -22.282 28.750 1.00 87.00 403 THR A C 1
ATOM 3046 O O . THR A 1 403 ? -15.378 -22.944 29.627 1.00 87.00 403 THR A O 1
ATOM 3049 N N . LEU A 1 404 ? -16.908 -21.410 29.002 1.00 87.25 404 LEU A N 1
ATOM 3050 C CA . LEU A 1 404 ? -17.567 -21.235 30.290 1.00 87.25 404 LEU A CA 1
ATOM 3051 C C . LEU A 1 404 ? -18.869 -22.032 30.357 1.00 87.25 404 LEU A C 1
ATOM 3053 O O . LEU A 1 404 ? -19.537 -22.266 29.351 1.00 87.25 404 LEU A O 1
ATOM 3057 N N . THR A 1 405 ? -19.257 -22.391 31.575 1.00 90.44 405 THR A N 1
ATOM 3058 C CA . THR A 1 405 ? -20.508 -23.092 31.878 1.00 90.44 405 THR A CA 1
ATOM 3059 C C . THR A 1 405 ? -21.225 -22.412 33.038 1.00 90.44 405 THR A C 1
ATOM 3061 O O . THR A 1 405 ? -20.580 -22.028 34.013 1.00 90.44 405 THR A O 1
ATOM 3064 N N . LEU A 1 406 ? -22.556 -22.333 32.979 1.00 88.31 406 LEU A N 1
ATOM 3065 C CA . LEU A 1 406 ? -23.400 -21.981 34.121 1.00 88.31 406 LEU A CA 1
ATOM 3066 C C . LEU A 1 406 ? -24.264 -23.182 34.485 1.00 88.31 406 LEU A C 1
ATOM 3068 O O . LEU A 1 406 ? -25.005 -23.682 33.641 1.00 88.31 406 LEU A O 1
ATOM 3072 N N . THR A 1 407 ? -24.178 -23.631 35.734 1.00 92.12 407 THR A N 1
ATOM 3073 C CA . THR A 1 407 ? -24.996 -24.742 36.244 1.00 92.12 407 THR A CA 1
ATOM 3074 C C . THR A 1 407 ? -25.901 -24.232 37.350 1.00 92.12 407 THR A C 1
ATOM 3076 O O . THR A 1 407 ? -25.427 -23.549 38.254 1.00 92.12 407 THR A O 1
ATOM 3079 N N . ILE A 1 408 ? -27.194 -24.543 37.276 1.00 91.50 408 ILE A N 1
ATOM 3080 C CA . ILE A 1 408 ? -28.167 -24.186 38.312 1.00 91.50 408 ILE A CA 1
ATOM 3081 C C . ILE A 1 408 ? -28.328 -25.376 39.256 1.00 91.50 408 ILE A C 1
ATOM 3083 O O . ILE A 1 408 ? -28.599 -26.483 38.795 1.00 91.50 408 ILE A O 1
ATOM 3087 N N . ASP A 1 409 ? -28.222 -25.125 40.557 1.00 89.88 409 ASP A N 1
ATOM 3088 C CA . ASP A 1 409 ? -28.562 -26.075 41.614 1.00 89.88 409 ASP A CA 1
ATOM 3089 C C . ASP A 1 409 ? -29.388 -25.364 42.698 1.00 89.88 409 ASP A C 1
ATOM 3091 O O . ASP A 1 409 ? -28.892 -24.528 43.457 1.00 89.88 409 ASP A O 1
ATOM 3095 N N . GLY A 1 410 ? -30.697 -25.619 42.724 1.00 89.94 410 GLY A N 1
ATOM 3096 C CA . GLY A 1 410 ? -31.628 -24.931 43.621 1.00 89.94 410 GLY A CA 1
ATOM 3097 C C . GLY A 1 410 ? -31.627 -23.405 43.437 1.00 89.94 410 GLY A C 1
ATOM 3098 O O . GLY A 1 410 ? -32.057 -22.894 42.406 1.00 89.94 410 GLY A O 1
ATOM 3099 N N . GLN A 1 411 ? -31.180 -22.671 44.463 1.00 91.44 411 GLN A N 1
ATOM 3100 C CA . GLN A 1 411 ? -31.026 -21.203 44.444 1.00 91.44 411 GLN A CA 1
ATOM 3101 C C . GLN A 1 411 ? -29.597 -20.749 44.107 1.00 91.44 411 GLN A C 1
ATOM 3103 O O . GLN A 1 411 ? -29.274 -19.567 44.238 1.00 91.44 411 GLN A O 1
ATOM 3108 N N . GLN A 1 412 ? -28.737 -21.676 43.691 1.00 92.12 412 GLN A N 1
ATOM 3109 C CA . GLN A 1 412 ? -27.340 -21.417 43.381 1.00 92.12 412 GLN A CA 1
ATOM 3110 C C . GLN A 1 412 ? -27.065 -21.535 41.882 1.00 92.12 412 GLN A C 1
ATOM 3112 O O . GLN A 1 412 ? -27.635 -22.373 41.185 1.00 92.12 412 GLN A O 1
ATOM 3117 N N . ILE A 1 413 ? -26.170 -20.684 41.388 1.00 94.50 413 ILE A N 1
ATOM 3118 C CA . ILE A 1 413 ? -25.637 -20.711 40.027 1.00 94.50 413 ILE A CA 1
ATOM 3119 C C . ILE A 1 413 ? -24.123 -20.840 40.140 1.00 94.50 413 ILE A C 1
ATOM 3121 O O . ILE A 1 413 ? -23.457 -19.941 40.653 1.00 94.50 413 ILE A O 1
ATOM 3125 N N . MET A 1 414 ? -23.577 -21.953 39.664 1.00 94.31 414 MET A N 1
ATOM 3126 C CA . MET A 1 414 ? -22.140 -22.202 39.646 1.00 94.31 414 MET A CA 1
ATOM 3127 C C . MET A 1 414 ? -21.542 -21.781 38.302 1.00 94.31 414 MET A C 1
ATOM 3129 O O . MET A 1 414 ? -21.975 -22.260 37.251 1.00 94.31 414 MET A O 1
ATOM 3133 N N . VAL A 1 415 ? -20.533 -20.908 38.348 1.00 94.19 415 VAL A N 1
ATOM 3134 C CA . VAL A 1 415 ? -19.706 -20.527 37.197 1.00 94.19 415 VAL A CA 1
ATOM 3135 C C . VAL A 1 415 ? -18.552 -21.523 37.072 1.00 94.19 415 VAL A C 1
ATOM 3137 O O . VAL A 1 415 ? -17.760 -21.690 37.995 1.00 94.19 415 VAL A O 1
ATOM 3140 N N . GLY A 1 416 ? -18.451 -22.202 35.935 1.00 88.88 416 GLY A N 1
ATOM 3141 C CA . GLY A 1 416 ? -17.410 -23.196 35.666 1.00 88.88 416 GLY A CA 1
ATOM 3142 C C . GLY A 1 416 ? -16.739 -22.994 34.311 1.00 88.88 416 GLY A C 1
ATOM 3143 O O . GLY A 1 416 ? -17.143 -22.133 33.529 1.00 88.88 416 GLY A O 1
ATOM 3144 N N . GLY A 1 417 ? -15.729 -23.816 34.031 1.00 89.56 417 GLY A N 1
ATOM 3145 C CA . GLY A 1 417 ? -15.005 -23.814 32.760 1.00 89.56 417 GLY A CA 1
ATOM 3146 C C . GLY A 1 417 ? -13.749 -22.942 32.762 1.00 89.56 417 GLY A C 1
ATOM 3147 O O . GLY A 1 417 ? -13.137 -22.708 33.803 1.00 89.56 417 GLY A O 1
ATOM 3148 N N . VAL A 1 418 ? -13.344 -22.494 31.575 1.00 84.31 418 VAL A N 1
ATOM 3149 C CA . VAL A 1 418 ? -12.141 -21.683 31.342 1.00 84.31 418 VAL A CA 1
ATOM 3150 C C . VAL A 1 418 ? -12.561 -20.317 30.814 1.00 84.31 418 VAL A C 1
ATOM 3152 O O . VAL A 1 418 ? -13.371 -20.233 29.889 1.00 84.31 418 VAL A O 1
ATOM 3155 N N . VAL A 1 419 ? -12.007 -19.251 31.401 1.00 83.62 419 VAL A N 1
ATOM 3156 C CA . VAL A 1 419 ? -12.269 -17.869 30.975 1.00 83.62 419 VAL A CA 1
ATOM 3157 C C . VAL A 1 419 ? -11.907 -17.722 29.492 1.00 83.62 419 VAL A C 1
ATOM 3159 O O . VAL A 1 419 ? -10.811 -18.133 29.098 1.00 83.62 419 VAL A O 1
ATOM 3162 N N . PRO A 1 420 ? -12.821 -17.201 28.655 1.00 70.00 420 PRO A N 1
ATOM 3163 C CA . PRO A 1 420 ? -12.616 -17.145 27.221 1.00 70.00 420 PRO A CA 1
ATOM 3164 C C . PRO A 1 420 ? -11.430 -16.251 26.846 1.00 70.00 420 PRO A C 1
ATOM 3166 O O . PRO A 1 420 ? -11.249 -15.181 27.436 1.00 70.00 420 PRO A O 1
ATOM 3169 N N . PRO A 1 421 ? -10.654 -16.626 25.814 1.00 65.25 421 PRO A N 1
ATOM 3170 C CA . PRO A 1 421 ? -9.692 -15.718 25.208 1.00 65.25 421 PRO A CA 1
ATOM 3171 C C . PRO A 1 421 ? -10.418 -14.537 24.540 1.00 65.25 421 PRO A C 1
ATOM 3173 O O . PRO A 1 421 ? -11.566 -14.650 24.112 1.00 65.25 421 PRO A O 1
ATOM 3176 N N . ALA A 1 422 ? -9.734 -13.399 24.390 1.00 62.47 422 ALA A N 1
ATOM 3177 C CA . ALA A 1 422 ? -10.327 -12.152 23.883 1.00 62.47 422 ALA A CA 1
ATOM 3178 C C . ALA A 1 422 ? -10.936 -12.248 22.463 1.00 62.47 422 ALA A C 1
ATOM 3180 O O . ALA A 1 422 ? -11.720 -11.390 22.067 1.00 62.47 422 ALA A O 1
ATOM 3181 N N . ASN A 1 423 ? -10.583 -13.279 21.691 1.00 54.38 423 ASN A N 1
ATOM 3182 C CA . ASN A 1 423 ? -11.102 -13.552 20.348 1.00 54.38 423 ASN A CA 1
ATOM 3183 C C . ASN A 1 423 ? -12.355 -14.458 20.332 1.00 54.38 423 ASN A C 1
ATOM 3185 O O . ASN A 1 423 ? -12.931 -14.666 19.267 1.00 54.38 423 ASN A O 1
ATOM 3189 N N . ASN A 1 424 ? -12.800 -14.956 21.491 1.00 66.19 424 ASN A N 1
ATOM 3190 C CA . ASN A 1 424 ? -14.060 -15.682 21.675 1.00 66.19 424 ASN A CA 1
ATOM 3191 C C . ASN A 1 424 ? -14.827 -15.118 22.889 1.00 66.19 424 ASN A C 1
ATOM 3193 O O . ASN A 1 424 ? -15.025 -15.839 23.864 1.00 66.19 424 ASN A O 1
ATOM 3197 N N . PRO A 1 425 ? -15.200 -13.823 22.895 1.00 72.56 425 PRO A N 1
ATOM 3198 C CA . PRO A 1 425 ? -15.826 -13.211 24.060 1.00 72.56 425 PRO A CA 1
ATOM 3199 C C . PRO A 1 425 ? -17.158 -13.894 24.382 1.00 72.56 425 PRO A C 1
ATOM 3201 O O . PRO A 1 425 ? -17.997 -14.091 23.502 1.00 72.56 425 PRO A O 1
ATOM 3204 N N . HIS A 1 426 ? -17.360 -14.240 25.656 1.00 81.12 426 HIS A N 1
ATOM 3205 C CA . HIS A 1 426 ? -18.620 -14.815 26.131 1.00 81.12 426 HIS A CA 1
ATOM 3206 C C . HIS A 1 426 ? -19.438 -13.787 26.887 1.00 81.12 426 HIS A C 1
ATOM 3208 O O . HIS A 1 426 ? -18.911 -12.921 27.590 1.00 81.12 426 HIS A O 1
ATOM 3214 N N . ASN A 1 427 ? -20.752 -13.927 26.779 1.00 85.69 427 ASN A N 1
ATOM 3215 C CA . ASN A 1 427 ? -21.685 -13.275 27.675 1.00 85.69 427 ASN A CA 1
ATOM 3216 C C . ASN A 1 427 ? -22.388 -14.326 28.540 1.00 85.69 427 ASN A C 1
ATOM 3218 O O . ASN A 1 427 ? -22.714 -15.431 28.113 1.00 85.69 427 ASN A O 1
ATOM 3222 N N . LEU A 1 428 ? -22.597 -13.981 29.801 1.00 86.38 428 LEU A N 1
ATOM 3223 C CA . LEU A 1 428 ? -23.283 -14.822 30.769 1.00 86.38 428 LEU A CA 1
ATOM 3224 C C . LEU A 1 428 ? -24.620 -14.176 31.061 1.00 86.38 428 LEU A C 1
ATOM 3226 O O . LEU A 1 428 ? -24.668 -13.015 31.455 1.00 86.38 428 LEU A O 1
ATOM 3230 N N . SER A 1 429 ? -25.696 -14.916 30.839 1.00 84.00 429 SER A N 1
ATOM 3231 C CA . SER A 1 429 ? -27.059 -14.431 31.006 1.00 84.00 429 SER A CA 1
ATOM 3232 C C . SER A 1 429 ? -27.777 -15.258 32.055 1.00 84.00 429 SER A C 1
ATOM 3234 O O . SER A 1 429 ? -27.892 -16.477 31.920 1.00 84.00 429 SER A O 1
ATOM 3236 N N . VAL A 1 430 ? -28.292 -14.596 33.086 1.00 87.06 430 VAL A N 1
ATOM 3237 C CA . VAL A 1 430 ? -29.166 -15.199 34.094 1.00 87.06 430 VAL A CA 1
ATOM 3238 C C . VAL A 1 430 ? -30.526 -14.531 34.030 1.00 87.06 430 VAL A C 1
ATOM 3240 O O . VAL A 1 430 ? -30.641 -13.321 34.183 1.00 87.06 430 VAL A O 1
ATOM 3243 N N . LEU A 1 431 ? -31.575 -15.321 33.824 1.00 85.38 431 LEU A N 1
ATOM 3244 C CA . LEU A 1 431 ? -32.952 -14.882 34.008 1.00 85.38 431 LEU A CA 1
ATOM 3245 C C . LEU A 1 431 ? -33.318 -15.069 35.479 1.00 85.38 431 LEU A C 1
ATOM 3247 O O . LEU A 1 431 ? -33.416 -16.209 35.932 1.00 85.38 431 LEU A O 1
ATOM 3251 N N . ALA A 1 432 ? -33.555 -13.982 36.211 1.00 86.38 432 ALA A N 1
ATOM 3252 C CA . ALA A 1 432 ? -34.058 -14.043 37.581 1.00 86.38 432 ALA A CA 1
ATOM 3253 C C . ALA A 1 432 ? -35.318 -13.182 37.729 1.00 86.38 432 ALA A C 1
ATOM 3255 O O . ALA A 1 432 ? -35.373 -12.060 37.233 1.00 86.38 432 ALA A O 1
ATOM 3256 N N . ASN A 1 433 ? -36.366 -13.724 38.359 1.00 86.69 433 ASN A N 1
ATOM 3257 C CA . ASN A 1 433 ? -37.680 -13.074 38.506 1.00 86.69 433 ASN A CA 1
ATOM 3258 C C . ASN A 1 433 ? -38.258 -12.505 37.187 1.00 86.69 433 ASN A C 1
ATOM 3260 O O . ASN A 1 433 ? -38.933 -11.479 37.183 1.00 86.69 433 ASN A O 1
ATOM 3264 N N . GLY A 1 434 ? -37.995 -13.173 36.056 1.00 76.31 434 GLY A N 1
ATOM 3265 C CA . GLY A 1 434 ? -38.471 -12.749 34.733 1.00 76.31 434 GLY A CA 1
ATOM 3266 C C . GLY A 1 434 ? -37.683 -11.596 34.094 1.00 76.31 434 GLY A C 1
ATOM 3267 O O . GLY A 1 434 ? -38.082 -11.128 33.030 1.00 76.31 434 GLY A O 1
ATOM 3268 N N . LYS A 1 435 ? -36.569 -11.154 34.698 1.00 77.38 435 LYS A N 1
ATOM 3269 C CA . LYS A 1 435 ? -35.663 -10.130 34.156 1.00 77.38 435 LYS A CA 1
ATOM 3270 C C . LYS A 1 435 ? -34.286 -10.730 33.809 1.00 77.38 435 LYS A C 1
ATOM 3272 O O . LYS A 1 435 ? -33.734 -11.466 34.632 1.00 77.38 435 LYS A O 1
ATOM 3277 N N . PRO A 1 436 ? -33.729 -10.458 32.613 1.00 80.25 436 PRO A N 1
ATOM 3278 C CA . PRO A 1 436 ? -32.395 -10.921 32.248 1.00 80.25 436 PRO A CA 1
ATOM 3279 C C . PRO A 1 436 ? -31.302 -10.032 32.853 1.00 80.25 436 PRO A C 1
ATOM 3281 O O . PRO A 1 436 ? -31.353 -8.805 32.762 1.00 80.25 436 PRO A O 1
ATOM 3284 N N . TYR A 1 437 ? -30.274 -10.669 33.405 1.00 82.44 437 TYR A N 1
ATOM 3285 C CA . TYR A 1 437 ? -29.036 -10.053 33.870 1.00 82.44 437 TYR A CA 1
ATOM 3286 C C . TYR A 1 437 ? -27.897 -10.602 33.029 1.00 82.44 437 TYR A C 1
ATOM 3288 O O . TYR A 1 437 ? -27.625 -11.802 33.063 1.00 82.44 437 TYR A O 1
ATOM 3296 N N . VAL A 1 438 ? -27.262 -9.731 32.249 1.00 84.25 438 VAL A N 1
ATOM 3297 C CA . VAL A 1 438 ? -26.209 -10.120 31.310 1.00 84.25 438 VAL A CA 1
ATOM 3298 C C . VAL A 1 438 ? -24.891 -9.492 31.730 1.00 84.25 438 VAL A C 1
ATOM 3300 O O . VAL A 1 438 ? -24.812 -8.281 31.925 1.00 84.25 438 VAL A O 1
ATOM 3303 N N . TYR A 1 439 ? -23.856 -10.319 31.834 1.00 85.38 439 TYR A N 1
ATOM 3304 C CA . TYR A 1 439 ? -22.485 -9.893 32.075 1.00 85.38 439 TYR A CA 1
ATOM 3305 C C . TYR A 1 439 ? -21.602 -10.245 30.876 1.00 85.38 439 TYR A C 1
ATOM 3307 O O . TYR A 1 439 ? -21.587 -11.392 30.428 1.00 85.38 439 TYR A O 1
ATOM 3315 N N . ALA A 1 440 ? -20.872 -9.259 30.352 1.00 85.19 440 ALA A N 1
ATOM 3316 C CA . ALA A 1 440 ? -19.873 -9.464 29.308 1.00 85.19 440 ALA A CA 1
ATOM 3317 C C . ALA A 1 440 ? -18.516 -9.763 29.956 1.00 85.19 440 ALA A C 1
ATOM 3319 O O . ALA A 1 440 ? -17.962 -8.900 30.641 1.00 85.19 440 ALA A O 1
ATOM 3320 N N . VAL A 1 441 ? -17.997 -10.973 29.738 1.00 83.19 441 VAL A N 1
ATOM 3321 C CA . VAL A 1 441 ? -16.753 -11.443 30.361 1.00 83.19 441 VAL A CA 1
ATOM 3322 C C . VAL A 1 441 ? -15.551 -10.706 29.771 1.00 83.19 441 VAL A C 1
ATOM 3324 O O . VAL A 1 441 ? -15.436 -10.565 28.553 1.00 83.19 441 VAL A O 1
ATOM 3327 N N . GLN A 1 442 ? -14.659 -10.233 30.636 1.00 81.50 442 GLN A N 1
ATOM 3328 C CA . GLN A 1 442 ? -13.428 -9.535 30.278 1.00 81.50 442 GLN A CA 1
ATOM 3329 C C . GLN A 1 442 ? -12.236 -10.499 30.265 1.00 81.50 442 GLN A C 1
ATOM 3331 O O . GLN A 1 442 ? -12.212 -11.499 30.974 1.00 81.50 442 GLN A O 1
ATOM 3336 N N . SER A 1 443 ? -11.185 -10.182 29.508 1.00 72.06 443 SER A N 1
ATOM 3337 C CA . SER A 1 443 ? -9.991 -11.041 29.429 1.00 72.06 443 SER A CA 1
ATOM 3338 C C . SER A 1 443 ? -9.184 -11.110 30.732 1.00 72.06 443 SER A C 1
ATOM 3340 O O . SER A 1 443 ? -8.381 -12.021 30.904 1.00 72.06 443 SER A O 1
ATOM 3342 N N . SER A 1 444 ? -9.363 -10.143 31.637 1.00 82.06 444 SER A N 1
ATOM 3343 C CA . SER A 1 444 ? -8.744 -10.124 32.969 1.00 82.06 444 SER A CA 1
ATOM 3344 C C . SER A 1 444 ? -9.592 -10.805 34.045 1.00 82.06 444 SER A C 1
ATOM 3346 O O . SER A 1 444 ? -9.201 -10.806 35.212 1.00 82.06 444 SER A O 1
ATOM 3348 N N . ASP A 1 445 ? -10.774 -11.310 33.691 1.00 86.69 445 ASP A N 1
ATOM 3349 C CA . ASP A 1 445 ? -11.655 -11.934 34.662 1.00 86.69 445 ASP A CA 1
ATOM 3350 C C . ASP A 1 445 ? -11.123 -13.279 35.160 1.00 86.69 445 ASP A C 1
ATOM 3352 O O . ASP A 1 445 ? -10.401 -14.011 34.488 1.00 86.69 445 ASP A O 1
ATOM 3356 N N . THR A 1 446 ? -11.555 -13.625 36.366 1.00 91.06 446 THR A N 1
ATOM 3357 C CA . THR A 1 446 ? -11.467 -14.962 36.946 1.00 91.06 446 THR A CA 1
ATOM 3358 C C . THR A 1 446 ? -12.885 -15.492 37.144 1.00 91.06 446 THR A C 1
ATOM 3360 O O . THR A 1 446 ? -13.835 -14.714 37.221 1.00 91.06 446 THR A O 1
ATOM 3363 N N . LEU A 1 447 ? -13.061 -16.806 37.310 1.00 91.31 447 LEU A N 1
ATOM 3364 C CA . LEU A 1 447 ? -14.389 -17.370 37.609 1.00 91.31 447 LEU A CA 1
ATOM 3365 C C . LEU A 1 447 ? -15.036 -16.716 38.850 1.00 91.31 447 LEU A C 1
ATOM 3367 O O . LEU A 1 447 ? -16.249 -16.518 38.886 1.00 91.31 447 LEU A O 1
ATOM 3371 N N . ASN A 1 448 ? -14.218 -16.306 39.828 1.00 93.38 448 ASN A N 1
ATOM 3372 C CA . ASN A 1 448 ? -14.674 -15.607 41.029 1.00 93.38 448 ASN A CA 1
ATOM 3373 C C . ASN A 1 448 ? -15.120 -14.165 40.739 1.00 93.38 448 ASN A C 1
ATOM 3375 O O . ASN A 1 448 ? -16.146 -13.733 41.263 1.00 93.38 448 ASN A O 1
ATOM 3379 N N . SER A 1 449 ? -14.374 -13.407 39.919 1.00 92.50 449 SER A N 1
ATOM 3380 C CA . SER A 1 449 ? -14.764 -12.027 39.574 1.00 92.50 449 SER A CA 1
ATOM 3381 C C . SER A 1 449 ? -16.037 -12.003 38.733 1.00 92.50 449 SER A C 1
ATOM 3383 O O . SER A 1 449 ? -16.896 -11.155 38.957 1.00 92.50 449 SER A O 1
ATOM 3385 N N . ILE A 1 450 ? -16.205 -12.992 37.854 1.00 91.62 450 ILE A N 1
ATOM 3386 C CA . ILE A 1 450 ? -17.417 -13.192 37.058 1.00 91.62 450 ILE A CA 1
ATOM 3387 C C . ILE A 1 450 ? -18.624 -13.459 37.960 1.00 91.62 450 ILE A C 1
ATOM 3389 O O . ILE A 1 450 ? -19.650 -12.790 37.832 1.00 91.62 450 ILE A O 1
ATOM 3393 N N . ALA A 1 451 ? -18.509 -14.414 38.891 1.00 93.44 451 ALA A N 1
ATOM 3394 C CA . ALA A 1 451 ? -19.583 -14.724 39.832 1.00 93.44 451 ALA A CA 1
ATOM 3395 C C . ALA A 1 451 ? -19.946 -13.498 40.686 1.00 93.44 451 ALA A C 1
ATOM 3397 O O . ALA A 1 451 ? -21.125 -13.181 40.849 1.00 93.44 451 ALA A O 1
ATOM 3398 N N . ALA A 1 452 ? -18.944 -12.758 41.170 1.00 92.00 452 ALA A N 1
ATOM 3399 C CA . ALA A 1 452 ? -19.155 -11.531 41.933 1.00 92.00 452 ALA A CA 1
ATOM 3400 C C . ALA A 1 452 ? -19.869 -10.440 41.117 1.00 92.00 452 ALA A C 1
ATOM 3402 O O . ALA A 1 452 ? -20.815 -9.826 41.613 1.00 92.00 452 ALA A O 1
ATOM 3403 N N . ALA A 1 453 ? -19.467 -10.224 39.862 1.00 91.25 453 ALA A N 1
ATOM 3404 C CA . ALA A 1 453 ? -20.086 -9.234 38.986 1.00 91.25 453 ALA A CA 1
ATOM 3405 C C . ALA A 1 453 ? -21.542 -9.594 38.648 1.00 91.25 453 ALA A C 1
ATOM 3407 O O . ALA A 1 453 ? -22.428 -8.740 38.714 1.00 91.25 453 ALA A O 1
ATOM 3408 N N . LEU A 1 454 ? -21.812 -10.868 38.355 1.00 90.56 454 LEU A N 1
ATOM 3409 C CA . LEU A 1 454 ? -23.158 -11.363 38.078 1.00 90.56 454 LEU A CA 1
ATOM 3410 C C . LEU A 1 454 ? -24.072 -11.245 39.309 1.00 90.56 454 LEU A C 1
ATOM 3412 O O . LEU A 1 454 ? -25.209 -10.789 39.190 1.00 90.56 454 LEU A O 1
ATOM 3416 N N . ALA A 1 455 ? -23.564 -11.583 40.498 1.00 92.62 455 ALA A N 1
ATOM 3417 C CA . ALA A 1 455 ? -24.296 -11.414 41.750 1.00 92.62 455 ALA A CA 1
ATOM 3418 C C . ALA A 1 455 ? -24.620 -9.942 42.031 1.00 92.62 455 ALA A C 1
ATOM 3420 O O . ALA A 1 455 ? -25.741 -9.639 42.428 1.00 92.62 455 ALA A O 1
ATOM 3421 N N . ALA A 1 456 ? -23.679 -9.026 41.779 1.00 91.25 456 ALA A N 1
ATOM 3422 C CA . ALA A 1 456 ? -23.894 -7.591 41.957 1.00 91.25 456 ALA A CA 1
ATOM 3423 C C . ALA A 1 456 ? -24.994 -7.044 41.030 1.00 91.25 456 ALA A C 1
ATOM 3425 O O . ALA A 1 456 ? -25.819 -6.243 41.470 1.00 91.25 456 ALA A O 1
ATOM 3426 N N . LEU A 1 457 ? -25.048 -7.508 39.775 1.00 89.38 457 LEU A N 1
ATOM 3427 C CA . LEU A 1 457 ? -26.107 -7.134 38.830 1.00 89.38 457 LEU A CA 1
ATOM 3428 C C . LEU A 1 457 ? -27.490 -7.605 39.300 1.00 89.38 457 LEU A C 1
ATOM 3430 O O . LEU A 1 457 ? -28.447 -6.837 39.240 1.00 89.38 457 LEU A O 1
ATOM 3434 N N . ILE A 1 458 ? -27.593 -8.842 39.792 1.00 91.44 458 ILE A N 1
ATOM 3435 C CA . ILE A 1 458 ? -28.859 -9.415 40.279 1.00 91.44 458 ILE A CA 1
ATOM 3436 C C . ILE A 1 458 ? -29.281 -8.767 41.609 1.00 91.44 458 ILE A C 1
ATOM 3438 O O . ILE A 1 458 ? -30.461 -8.478 41.819 1.00 91.44 458 ILE A O 1
ATOM 3442 N N . ALA A 1 459 ? -28.324 -8.488 42.498 1.00 90.69 459 ALA A N 1
ATOM 3443 C CA . ALA A 1 459 ? -28.570 -7.908 43.818 1.00 90.69 459 ALA A CA 1
ATOM 3444 C C . ALA A 1 459 ? -29.208 -6.511 43.769 1.00 90.69 459 ALA A C 1
ATOM 3446 O O . ALA A 1 459 ? -29.854 -6.111 44.738 1.00 90.69 459 ALA A O 1
ATOM 3447 N N . ALA A 1 460 ? -29.068 -5.794 42.648 1.00 87.62 460 ALA A N 1
ATOM 3448 C CA . ALA A 1 460 ? -29.698 -4.495 42.438 1.00 87.62 460 ALA A CA 1
ATOM 3449 C C . ALA A 1 460 ? -31.237 -4.556 42.501 1.00 87.62 460 ALA A C 1
ATOM 3451 O O . ALA A 1 460 ? -31.856 -3.617 42.997 1.00 87.62 460 ALA A O 1
ATOM 3452 N N . ASP A 1 461 ? -3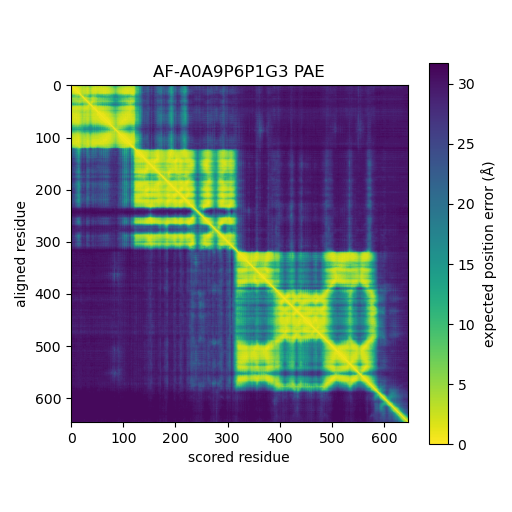1.852 -5.656 42.047 1.00 87.06 461 ASP A N 1
ATOM 3453 C CA . ASP A 1 461 ? -33.310 -5.848 42.111 1.00 87.06 461 ASP A CA 1
ATOM 3454 C C . ASP A 1 461 ? -33.733 -6.958 43.089 1.00 87.06 461 ASP A C 1
ATOM 3456 O O . ASP A 1 461 ? -34.884 -6.984 43.527 1.00 87.06 461 ASP A O 1
ATOM 3460 N N . ILE A 1 462 ? -32.830 -7.885 43.434 1.00 89.88 462 ILE A N 1
ATOM 3461 C CA . ILE A 1 462 ? -33.085 -8.993 44.367 1.00 89.88 462 ILE A CA 1
ATOM 3462 C C . ILE A 1 462 ? -32.101 -8.895 45.547 1.00 89.88 462 ILE A C 1
ATOM 3464 O O . ILE A 1 462 ? -31.070 -9.585 45.563 1.00 89.88 462 ILE A O 1
ATOM 3468 N N . PRO A 1 463 ? -32.400 -8.044 46.551 1.00 88.25 463 PRO A N 1
ATOM 3469 C CA . PRO A 1 463 ? -31.554 -7.873 47.726 1.00 88.25 463 PRO A CA 1
ATOM 3470 C C . PRO A 1 463 ? -31.350 -9.193 48.474 1.00 88.25 463 PRO A C 1
ATOM 3472 O O . PRO A 1 463 ? -32.304 -9.932 48.704 1.00 88.25 463 PRO A O 1
ATOM 3475 N N . GLY A 1 464 ? -30.107 -9.474 48.871 1.00 86.94 464 GLY A N 1
ATOM 3476 C CA . GLY A 1 464 ? -29.709 -10.742 49.497 1.00 86.94 464 GLY A CA 1
ATOM 3477 C C . GLY A 1 464 ? -29.035 -11.731 48.541 1.00 86.94 464 GLY A C 1
ATOM 3478 O O . GLY A 1 464 ? -28.572 -12.774 48.991 1.00 86.94 464 GLY A O 1
ATOM 3479 N N . THR A 1 465 ? -28.941 -11.403 47.247 1.00 92.50 465 THR A N 1
ATOM 3480 C CA . THR A 1 465 ? -28.118 -12.162 46.292 1.00 92.50 465 THR A CA 1
ATOM 3481 C C . THR A 1 465 ? -26.634 -11.886 46.542 1.00 92.50 465 THR A C 1
ATOM 3483 O O . THR A 1 465 ? -26.235 -10.727 46.655 1.00 92.50 465 THR A O 1
ATOM 3486 N N . GLY A 1 466 ? -25.810 -12.931 46.617 1.00 91.44 466 GLY A N 1
ATOM 3487 C CA . GLY A 1 466 ? -24.370 -12.809 46.865 1.00 91.44 466 GLY A CA 1
ATOM 3488 C C . GLY A 1 466 ? -23.551 -13.871 46.137 1.00 91.44 466 GLY A C 1
ATOM 3489 O O . GLY A 1 466 ? -24.094 -14.872 45.679 1.00 91.44 466 GLY A O 1
ATOM 3490 N N . ALA A 1 467 ? -22.239 -13.657 46.035 1.00 94.25 467 ALA A N 1
ATOM 3491 C CA . ALA A 1 467 ? -21.300 -14.627 45.473 1.00 94.25 467 ALA A CA 1
ATOM 3492 C C . ALA A 1 467 ? -20.312 -15.114 46.540 1.00 94.25 467 ALA A C 1
ATOM 3494 O O . ALA A 1 467 ? -19.754 -14.308 47.285 1.00 94.25 467 ALA A O 1
ATOM 3495 N N . ALA A 1 468 ? -20.068 -16.423 46.580 1.00 92.81 468 ALA A N 1
ATOM 3496 C CA . ALA A 1 468 ? -19.014 -17.051 47.369 1.00 92.81 468 ALA A CA 1
ATOM 3497 C C . ALA A 1 468 ? -18.159 -17.928 46.442 1.00 92.81 468 ALA A C 1
ATOM 3499 O O . ALA A 1 468 ? -18.619 -18.948 45.928 1.00 92.81 468 ALA A O 1
ATOM 3500 N N . GLY A 1 469 ? -16.914 -17.510 46.191 1.00 93.06 469 GLY A N 1
ATOM 3501 C CA . GLY A 1 469 ? -16.066 -18.141 45.177 1.00 93.06 469 GLY A CA 1
ATOM 3502 C C . GLY A 1 469 ? -16.712 -18.058 43.792 1.00 93.06 469 GLY A C 1
ATOM 3503 O O . GLY A 1 469 ? -17.022 -16.967 43.322 1.00 93.06 469 GLY A O 1
ATOM 3504 N N . VAL A 1 470 ? -16.944 -19.213 43.168 1.00 93.69 470 VAL A N 1
ATOM 3505 C CA . VAL A 1 470 ? -17.574 -19.331 41.841 1.00 93.69 470 VAL A CA 1
ATOM 3506 C C . VAL A 1 470 ? -19.099 -19.499 41.885 1.00 93.69 470 VAL A C 1
ATOM 3508 O O . VAL A 1 470 ? -19.729 -19.675 40.843 1.00 93.69 470 VAL A O 1
ATOM 3511 N N . VAL A 1 471 ? -19.704 -19.488 43.078 1.00 94.62 471 VAL A N 1
ATOM 3512 C CA . VAL A 1 471 ? -21.131 -19.775 43.274 1.00 94.62 471 VAL A CA 1
ATOM 3513 C C . VAL A 1 471 ? -21.892 -18.494 43.604 1.00 94.62 471 VAL A C 1
ATOM 3515 O O . VAL A 1 471 ? -21.612 -17.836 44.605 1.00 94.62 471 VAL A O 1
ATOM 3518 N N . VAL A 1 472 ? -22.894 -18.163 42.791 1.00 94.69 472 VAL A N 1
ATOM 3519 C CA . VAL A 1 472 ? -23.865 -17.090 43.043 1.00 94.69 472 VAL A CA 1
ATOM 3520 C C . VAL A 1 472 ? -25.086 -17.688 43.734 1.00 94.69 472 VAL A C 1
ATOM 3522 O O . VAL A 1 472 ? -25.694 -18.604 43.196 1.00 94.69 472 VAL A O 1
ATOM 3525 N N . THR A 1 473 ? -25.457 -17.191 44.913 1.00 95.44 473 THR A N 1
ATOM 3526 C CA . THR A 1 473 ? -26.620 -17.657 45.687 1.00 95.44 473 THR A CA 1
ATOM 3527 C C . THR A 1 473 ? -27.682 -16.566 45.736 1.00 95.44 473 THR A C 1
ATOM 3529 O O . THR A 1 473 ? -27.403 -15.451 46.179 1.00 95.44 473 THR A O 1
ATOM 3532 N N . LEU A 1 474 ? -28.897 -16.889 45.293 1.00 94.12 474 LEU A N 1
ATOM 3533 C CA . LEU A 1 474 ? -30.069 -16.024 45.412 1.00 94.12 474 LEU A CA 1
ATOM 3534 C C . LEU A 1 474 ? -30.833 -16.359 46.708 1.00 94.12 474 LEU A C 1
ATOM 3536 O O . LEU A 1 474 ? -30.801 -17.502 47.155 1.00 94.12 474 LEU A O 1
ATOM 3540 N N . PRO A 1 475 ? -31.530 -15.393 47.326 1.00 91.50 475 PRO A N 1
ATOM 3541 C CA . PRO A 1 475 ? -32.425 -15.653 48.452 1.00 91.50 475 PRO A CA 1
ATOM 3542 C C . PRO A 1 475 ? -33.734 -16.298 47.970 1.00 91.50 475 PRO A C 1
ATOM 3544 O O . PRO A 1 475 ? -34.072 -16.233 46.791 1.00 91.50 475 PRO A O 1
ATOM 3547 N N . GLY A 1 476 ? -34.556 -16.818 48.889 1.00 85.88 476 GLY A N 1
ATOM 3548 C CA . GLY A 1 476 ? -35.844 -17.450 48.547 1.00 85.88 476 GLY A CA 1
ATOM 3549 C C . GLY A 1 476 ? -36.876 -16.556 47.848 1.00 85.88 476 GLY A C 1
ATOM 3550 O O . GLY A 1 476 ? -37.874 -17.054 47.329 1.00 85.88 476 GLY A O 1
ATOM 3551 N N . THR A 1 477 ? -36.635 -15.247 47.801 1.00 85.31 477 THR A N 1
ATOM 3552 C CA . THR A 1 477 ? -37.413 -14.264 47.036 1.00 85.31 477 THR A CA 1
ATOM 3553 C C . THR A 1 477 ? -36.983 -14.155 45.563 1.00 85.31 477 THR A C 1
ATOM 3555 O O . THR A 1 477 ? -37.709 -13.566 44.760 1.00 85.31 477 THR A O 1
ATOM 3558 N N . GLY A 1 478 ? -35.830 -14.716 45.185 1.00 85.75 478 GLY A N 1
ATOM 3559 C CA . GLY A 1 478 ? -35.319 -14.773 43.817 1.00 85.75 478 GLY A CA 1
ATOM 3560 C C . GLY A 1 478 ? -35.579 -16.128 43.158 1.00 85.75 478 GLY A C 1
ATOM 3561 O O . GLY A 1 478 ? -35.185 -17.171 43.672 1.00 85.75 478 GLY A O 1
ATOM 3562 N N . ARG A 1 479 ? -36.233 -16.127 41.994 1.00 87.06 479 ARG A N 1
ATOM 3563 C CA . ARG A 1 479 ? -36.484 -17.323 41.179 1.00 87.06 479 ARG A CA 1
ATOM 3564 C C . ARG A 1 479 ? -35.582 -17.318 39.954 1.00 87.06 479 ARG A C 1
ATOM 3566 O O . ARG A 1 479 ? -35.723 -16.438 39.106 1.00 87.06 479 ARG A O 1
ATOM 3573 N N . ILE A 1 480 ? -34.694 -18.305 39.848 1.00 88.19 480 ILE A N 1
ATOM 3574 C CA . ILE A 1 480 ? -33.839 -18.504 38.672 1.00 88.19 480 ILE A CA 1
ATOM 3575 C C . ILE A 1 480 ? -34.681 -19.179 37.584 1.00 88.19 480 ILE A C 1
ATOM 3577 O O . ILE A 1 480 ? -35.160 -20.293 37.769 1.00 88.19 480 ILE A O 1
ATOM 3581 N N . GLY A 1 481 ? -34.890 -18.493 36.464 1.00 82.31 481 GLY A N 1
ATOM 3582 C CA . GLY A 1 481 ? -35.603 -19.025 35.302 1.00 82.31 481 GLY A CA 1
ATOM 3583 C C . GLY A 1 481 ? -34.685 -19.731 34.304 1.00 82.31 481 GLY A C 1
ATOM 3584 O O . GLY A 1 481 ? -35.081 -20.724 33.705 1.00 82.31 481 GLY A O 1
ATOM 3585 N N . ALA A 1 482 ? -33.463 -19.225 34.115 1.00 82.12 482 ALA A N 1
ATOM 3586 C CA . ALA A 1 482 ? -32.465 -19.791 33.210 1.00 82.12 482 ALA A CA 1
ATOM 3587 C C . ALA A 1 482 ? -31.075 -19.209 33.498 1.00 82.12 482 ALA A C 1
ATOM 3589 O O . ALA A 1 482 ? -30.960 -18.066 33.937 1.00 82.12 482 ALA A O 1
ATOM 3590 N N . ALA A 1 483 ? -30.029 -19.965 33.178 1.00 84.50 483 ALA A N 1
ATOM 3591 C CA . ALA A 1 483 ? -28.648 -19.504 33.154 1.00 84.50 483 ALA A CA 1
ATOM 3592 C C . ALA A 1 483 ? -28.012 -20.020 31.858 1.00 84.50 483 ALA A C 1
ATOM 3594 O O . ALA A 1 483 ? -28.079 -21.214 31.569 1.00 84.50 483 ALA A O 1
ATOM 3595 N N . ARG A 1 484 ? -27.487 -19.118 31.029 1.00 84.75 484 ARG A N 1
ATOM 3596 C CA . ARG A 1 484 ? -27.001 -19.416 29.677 1.00 84.75 484 ARG A CA 1
ATOM 3597 C C . ARG A 1 484 ? -25.673 -18.720 29.427 1.00 84.75 484 ARG A C 1
ATOM 3599 O O . ARG A 1 484 ? -25.457 -17.602 29.892 1.00 84.75 484 ARG A O 1
ATOM 3606 N N . VAL A 1 485 ? -24.816 -19.376 28.657 1.00 83.19 485 VAL A N 1
ATOM 3607 C CA . VAL A 1 485 ? -23.581 -18.796 28.127 1.00 83.19 485 VAL A CA 1
ATOM 3608 C C . VAL A 1 485 ? -23.807 -18.548 26.646 1.00 83.19 485 VAL A C 1
ATOM 3610 O O . VAL A 1 485 ? -24.229 -19.464 25.945 1.00 83.19 485 VAL A O 1
ATOM 3613 N N . GLY A 1 486 ? -23.584 -17.323 26.186 1.00 76.81 486 GLY A N 1
ATOM 3614 C CA . GLY A 1 486 ? -23.558 -17.006 24.766 1.00 76.81 486 GLY A CA 1
ATOM 3615 C C . GLY A 1 486 ? -22.133 -16.793 24.296 1.00 76.81 486 GLY A C 1
ATOM 3616 O O . GLY A 1 486 ? -21.273 -16.281 25.018 1.00 76.81 486 GLY A O 1
ATOM 3617 N N . VAL A 1 487 ? -21.903 -17.226 23.068 1.00 74.19 487 VAL A N 1
ATOM 3618 C CA . VAL A 1 487 ? -20.603 -17.252 22.398 1.00 74.19 487 VAL A CA 1
ATOM 3619 C C . VAL A 1 487 ? -20.644 -16.388 21.146 1.00 74.19 487 VAL A C 1
ATOM 3621 O O . VAL A 1 487 ? -21.724 -16.042 20.660 1.00 74.19 487 VAL A O 1
ATOM 3624 N N . THR A 1 488 ? -19.483 -16.052 20.593 1.00 70.19 488 THR A N 1
ATOM 3625 C CA . THR A 1 488 ? -19.418 -15.468 19.252 1.00 70.19 488 THR A CA 1
ATOM 3626 C C . THR A 1 488 ? -19.539 -16.535 18.169 1.00 70.19 488 THR A C 1
ATOM 3628 O O . THR A 1 488 ? -19.125 -17.682 18.333 1.00 70.19 488 THR A O 1
ATOM 3631 N N . GLY A 1 489 ? -20.085 -16.149 17.026 1.00 62.53 489 GLY A N 1
ATOM 3632 C CA . GLY A 1 489 ? -20.069 -16.918 15.791 1.00 62.53 489 GLY A CA 1
ATOM 3633 C C . GLY A 1 489 ? -19.717 -16.022 14.613 1.00 62.53 489 GLY A C 1
ATOM 3634 O O . GLY A 1 489 ? -19.645 -14.801 14.735 1.00 62.53 489 GLY A O 1
ATOM 3635 N N . THR A 1 490 ? -19.473 -16.632 13.463 1.00 67.06 490 THR A N 1
ATOM 3636 C CA . THR A 1 490 ? -19.356 -15.935 12.186 1.00 67.06 490 THR A CA 1
ATOM 3637 C C . THR A 1 490 ? -20.590 -16.254 11.357 1.00 67.06 490 THR A C 1
ATOM 3639 O O . THR A 1 490 ? -20.917 -17.424 11.149 1.00 67.06 490 THR A O 1
ATOM 3642 N N . ALA A 1 491 ? -21.283 -15.216 10.909 1.00 62.00 491 ALA A N 1
ATOM 3643 C CA . ALA A 1 491 ? -22.314 -15.293 9.894 1.00 62.00 491 ALA A CA 1
ATOM 3644 C C . ALA A 1 491 ? -21.689 -15.001 8.527 1.00 62.00 491 ALA A C 1
ATOM 3646 O O . ALA A 1 491 ? -20.748 -14.218 8.422 1.00 62.00 491 ALA A O 1
ATOM 3647 N N . ILE A 1 492 ? -22.206 -15.628 7.480 1.00 62.12 492 ILE A N 1
ATOM 3648 C CA . ILE A 1 492 ? -21.816 -15.417 6.091 1.00 62.12 492 ILE A CA 1
ATOM 3649 C C . ILE A 1 492 ? -23.065 -15.153 5.257 1.00 62.12 492 ILE A C 1
ATOM 3651 O O . ILE A 1 492 ? -24.101 -15.781 5.466 1.00 62.12 492 ILE A O 1
ATOM 3655 N N . ARG A 1 493 ? -22.978 -14.237 4.298 1.00 68.06 493 ARG A N 1
ATOM 3656 C CA . ARG A 1 493 ? -24.001 -14.049 3.267 1.00 68.06 493 ARG A CA 1
ATOM 3657 C C . ARG A 1 493 ? -23.375 -13.987 1.888 1.00 68.06 493 ARG A C 1
ATOM 3659 O O . ARG A 1 493 ? -22.275 -13.468 1.714 1.00 68.06 493 ARG A O 1
ATOM 3666 N N . GLU A 1 494 ? -24.098 -14.473 0.893 1.00 68.69 494 GLU A N 1
ATOM 3667 C CA . GLU A 1 494 ? -23.725 -14.326 -0.510 1.00 68.69 494 GLU A CA 1
ATOM 3668 C C . GLU A 1 494 ? -24.173 -12.946 -1.018 1.00 68.69 494 GLU A C 1
ATOM 3670 O O . GLU A 1 494 ? -25.361 -12.639 -1.043 1.00 68.69 494 GLU A O 1
ATOM 3675 N N . VAL A 1 495 ? -23.222 -12.100 -1.420 1.00 71.12 495 VAL A N 1
ATOM 3676 C CA . VAL A 1 495 ? -23.484 -10.749 -1.951 1.00 71.12 495 VAL A CA 1
ATOM 3677 C C . VAL A 1 495 ? -23.826 -10.820 -3.433 1.00 71.12 495 VAL A C 1
ATOM 3679 O O . VAL A 1 495 ? -24.758 -10.175 -3.909 1.00 71.12 495 VAL A O 1
ATOM 3682 N N . ARG A 1 496 ? -23.073 -11.614 -4.190 1.00 68.62 496 ARG A N 1
ATOM 3683 C CA . ARG A 1 496 ? -23.336 -11.851 -5.610 1.00 68.62 496 ARG A CA 1
ATOM 3684 C C . ARG A 1 496 ? -22.736 -13.174 -6.038 1.00 68.62 496 ARG A C 1
ATOM 3686 O O . ARG A 1 496 ? -21.685 -13.558 -5.537 1.00 68.62 496 ARG A O 1
ATOM 3693 N N . ARG A 1 497 ? -23.346 -13.820 -7.023 1.00 79.38 497 ARG A N 1
ATOM 3694 C CA . ARG A 1 497 ? -22.748 -14.941 -7.749 1.00 79.38 497 ARG A CA 1
ATOM 3695 C C . ARG A 1 497 ? -22.289 -14.481 -9.111 1.00 79.38 497 ARG A C 1
ATOM 3697 O O . ARG A 1 497 ? -23.009 -13.762 -9.803 1.00 79.38 497 ARG A O 1
ATOM 3704 N N . GLN A 1 498 ? -21.104 -14.899 -9.508 1.00 82.75 498 GLN A N 1
ATOM 3705 C CA . GLN A 1 498 ? -20.550 -14.576 -10.811 1.00 82.75 498 GLN A CA 1
ATOM 3706 C C . GLN A 1 498 ? -19.953 -15.824 -11.436 1.00 82.75 498 GLN A C 1
ATOM 3708 O O . GLN A 1 498 ? -19.370 -16.662 -10.751 1.00 82.75 498 GLN A O 1
ATOM 3713 N N . GLU A 1 499 ? -20.082 -15.928 -12.749 1.00 88.88 499 GLU A N 1
ATOM 3714 C CA . GLU A 1 499 ? -19.300 -16.854 -13.545 1.00 88.88 499 GLU A CA 1
ATOM 3715 C C . GLU A 1 499 ? -18.220 -16.101 -14.316 1.00 88.88 499 GLU A C 1
ATOM 3717 O O . GLU A 1 499 ? -18.453 -15.023 -14.872 1.00 88.88 499 GLU A O 1
ATOM 3722 N N . ARG A 1 500 ? -17.028 -16.690 -14.358 1.00 88.38 500 ARG A N 1
ATOM 3723 C CA . ARG A 1 500 ? -15.890 -16.172 -15.112 1.00 88.38 500 ARG A CA 1
ATOM 3724 C C . ARG A 1 500 ? -15.092 -17.320 -15.708 1.00 88.38 500 ARG A C 1
ATOM 3726 O O . ARG A 1 500 ? -14.965 -18.387 -15.107 1.00 88.38 500 ARG A O 1
ATOM 3733 N N . HIS A 1 501 ? -14.544 -17.103 -16.897 1.00 91.94 501 HIS A N 1
ATOM 3734 C CA . HIS A 1 501 ? -13.630 -18.052 -17.522 1.00 91.94 501 HIS A CA 1
ATOM 3735 C C . HIS A 1 501 ? -12.221 -17.901 -16.936 1.00 91.94 501 HIS A C 1
ATOM 3737 O O . HIS A 1 501 ? -11.651 -16.812 -16.942 1.00 91.94 501 HIS A O 1
ATOM 3743 N N . PHE A 1 502 ? -11.644 -19.001 -16.471 1.00 92.19 502 PHE A N 1
ATOM 3744 C CA . PHE A 1 502 ? -10.252 -19.103 -16.054 1.00 92.19 502 PHE A CA 1
ATOM 3745 C C . PHE A 1 502 ? -9.497 -19.975 -17.041 1.00 92.19 502 PHE A C 1
ATOM 3747 O O . PHE A 1 502 ? -9.973 -21.031 -17.461 1.00 92.19 502 PHE A O 1
ATOM 3754 N N . GLN A 1 503 ? -8.313 -19.510 -17.414 1.00 93.25 503 GLN A N 1
ATOM 3755 C CA . GLN A 1 503 ? -7.417 -20.225 -18.294 1.00 93.25 503 GLN A CA 1
ATOM 3756 C C . GLN A 1 503 ? -6.228 -20.739 -17.488 1.00 93.25 503 GLN A C 1
ATOM 3758 O O . GLN A 1 503 ? -5.464 -19.962 -16.915 1.00 93.25 503 GLN A O 1
ATOM 3763 N N . VAL A 1 504 ? -6.078 -22.060 -17.475 1.00 93.88 504 VAL A N 1
ATOM 3764 C CA . VAL A 1 504 ? -4.924 -22.770 -16.928 1.00 93.88 504 VAL A CA 1
ATOM 3765 C C . VAL A 1 504 ? -4.036 -23.147 -18.105 1.00 93.88 504 VAL A C 1
ATOM 3767 O O . VAL A 1 504 ? -4.431 -23.944 -18.947 1.00 93.88 504 VAL A O 1
ATOM 3770 N N . THR A 1 505 ? -2.865 -22.534 -18.214 1.00 93.56 505 THR A N 1
ATOM 3771 C CA . THR A 1 505 ? -1.961 -22.732 -19.354 1.00 93.56 505 THR A CA 1
ATOM 3772 C C . THR A 1 505 ? -0.728 -23.498 -18.919 1.00 93.56 505 THR A C 1
ATOM 3774 O O . THR A 1 505 ? -0.037 -23.065 -17.999 1.00 93.56 505 THR A O 1
ATOM 3777 N N . VAL A 1 506 ? -0.442 -24.603 -19.603 1.00 93.31 506 VAL A N 1
ATOM 3778 C CA . VAL A 1 506 ? 0.805 -25.358 -19.479 1.00 93.31 506 VAL A CA 1
ATOM 3779 C C . VAL A 1 506 ? 1.773 -24.887 -20.558 1.00 93.31 506 VAL A C 1
ATOM 3781 O O . VAL A 1 506 ? 1.433 -24.910 -21.743 1.00 93.31 506 VAL A O 1
ATOM 3784 N N . TRP A 1 507 ? 2.973 -24.499 -20.140 1.00 92.12 507 TRP A N 1
ATOM 3785 C CA . TRP A 1 507 ? 4.095 -24.113 -20.990 1.00 92.12 507 TRP A CA 1
ATOM 3786 C C . TRP A 1 507 ? 5.220 -25.129 -20.805 1.00 92.12 507 TRP A C 1
ATOM 3788 O O . TRP A 1 507 ? 5.643 -25.364 -19.672 1.00 92.12 507 TRP A O 1
ATOM 3798 N N . ALA A 1 508 ? 5.696 -25.732 -21.891 1.00 90.62 508 ALA A N 1
ATOM 3799 C CA . ALA A 1 508 ? 6.753 -26.738 -21.841 1.00 90.62 508 ALA A CA 1
ATOM 3800 C C . ALA A 1 508 ? 7.695 -26.654 -23.050 1.00 90.62 508 ALA A C 1
ATOM 3802 O O . ALA A 1 508 ? 7.357 -26.088 -24.090 1.00 90.62 508 ALA A O 1
ATOM 3803 N N . ASP A 1 509 ? 8.880 -27.235 -22.890 1.00 89.75 509 ASP A N 1
ATOM 3804 C CA . ASP A 1 509 ? 9.994 -27.241 -23.842 1.00 89.75 509 ASP A CA 1
ATOM 3805 C C . ASP A 1 509 ? 9.871 -28.340 -24.910 1.00 89.75 509 ASP A C 1
ATOM 3807 O O . ASP A 1 509 ? 10.444 -28.235 -25.997 1.00 89.75 509 ASP A O 1
ATOM 3811 N N . THR A 1 510 ? 9.085 -29.384 -24.625 1.00 89.06 510 THR A N 1
ATOM 3812 C CA . THR A 1 510 ? 8.770 -30.475 -25.557 1.00 89.06 510 THR A CA 1
ATOM 3813 C C . THR A 1 510 ? 7.282 -30.854 -25.517 1.00 89.06 510 THR A C 1
ATOM 3815 O O . THR A 1 510 ? 6.621 -30.657 -24.491 1.00 89.06 510 THR A O 1
ATOM 3818 N N . PRO A 1 511 ? 6.733 -31.471 -26.588 1.00 88.88 511 PRO A N 1
ATOM 3819 C CA . PRO A 1 511 ? 5.370 -32.007 -26.571 1.00 88.88 511 PRO A CA 1
ATOM 3820 C C . PRO A 1 511 ? 5.166 -33.066 -25.481 1.00 88.88 511 PRO A C 1
ATOM 3822 O O . PRO A 1 511 ? 4.120 -33.101 -24.841 1.00 88.88 511 PRO A O 1
ATOM 3825 N N . ALA A 1 512 ? 6.185 -33.899 -25.234 1.00 89.81 512 ALA A N 1
ATOM 3826 C CA . ALA A 1 512 ? 6.132 -34.946 -24.219 1.00 89.81 512 ALA A CA 1
ATOM 3827 C C . ALA A 1 512 ? 6.016 -34.360 -22.804 1.00 89.81 512 ALA A C 1
ATOM 3829 O O . ALA A 1 512 ? 5.178 -34.811 -22.027 1.00 89.81 512 ALA A O 1
ATOM 3830 N N . HIS A 1 513 ? 6.795 -33.320 -22.484 1.00 90.81 513 HIS A N 1
ATOM 3831 C CA . HIS A 1 513 ? 6.686 -32.623 -21.199 1.00 90.81 513 HIS A CA 1
ATOM 3832 C C . HIS A 1 513 ? 5.344 -31.899 -21.060 1.00 90.81 513 HIS A C 1
ATOM 3834 O O . HIS A 1 513 ? 4.714 -31.981 -20.008 1.00 90.81 513 HIS A O 1
ATOM 3840 N N . ARG A 1 514 ? 4.857 -31.253 -22.129 1.00 91.88 514 ARG A N 1
ATOM 3841 C CA . ARG A 1 514 ? 3.529 -30.620 -22.136 1.00 91.88 514 ARG A CA 1
ATOM 3842 C C . ARG A 1 514 ? 2.439 -31.623 -21.765 1.00 91.88 514 ARG A C 1
ATOM 3844 O O . ARG A 1 514 ? 1.608 -31.324 -20.912 1.00 91.88 514 ARG A O 1
ATOM 3851 N N . ASP A 1 515 ? 2.438 -32.794 -22.395 1.00 91.00 515 ASP A N 1
ATOM 3852 C CA . ASP A 1 515 ? 1.401 -33.803 -22.178 1.00 91.00 515 ASP A CA 1
ATOM 3853 C C . ASP A 1 515 ? 1.535 -34.467 -20.800 1.00 91.00 515 ASP A C 1
ATOM 3855 O O . ASP A 1 515 ? 0.527 -34.628 -20.109 1.00 91.00 515 ASP A O 1
ATOM 3859 N N . ALA A 1 516 ? 2.766 -34.738 -20.349 1.00 90.88 516 ALA A N 1
ATOM 3860 C CA . ALA A 1 516 ? 3.046 -35.277 -19.017 1.00 90.88 516 ALA A CA 1
ATOM 3861 C C . ALA A 1 516 ? 2.586 -34.345 -17.883 1.00 90.88 516 ALA A C 1
ATOM 3863 O O . ALA A 1 516 ? 2.110 -34.824 -16.856 1.00 90.88 516 ALA A O 1
ATOM 3864 N N . VAL A 1 517 ? 2.701 -33.023 -18.064 1.00 92.12 517 VAL A N 1
ATOM 3865 C CA . VAL A 1 517 ? 2.263 -32.015 -17.081 1.00 92.12 517 VAL A CA 1
ATOM 3866 C C . VAL A 1 517 ? 0.767 -31.731 -17.193 1.00 92.12 517 VAL A C 1
ATOM 3868 O O . VAL A 1 517 ? 0.082 -31.605 -16.180 1.00 92.12 517 VAL A O 1
ATOM 3871 N N . ALA A 1 518 ? 0.228 -31.652 -18.411 1.00 92.12 518 ALA A N 1
ATOM 3872 C CA . ALA A 1 518 ? -1.180 -31.339 -18.615 1.00 92.12 518 ALA A CA 1
ATOM 3873 C C . ALA A 1 518 ? -2.114 -32.466 -18.158 1.00 92.12 518 ALA A C 1
ATOM 3875 O O . ALA A 1 518 ? -3.190 -32.171 -17.652 1.00 92.12 518 ALA A O 1
ATOM 3876 N N . GLN A 1 519 ? -1.725 -33.735 -18.307 1.00 90.94 519 GLN A N 1
ATOM 3877 C CA . GLN A 1 519 ? -2.565 -34.879 -17.944 1.00 90.94 519 GLN A CA 1
ATOM 3878 C C . GLN A 1 519 ? -3.011 -34.895 -16.463 1.00 90.94 519 GLN A C 1
ATOM 3880 O O . GLN A 1 519 ? -4.220 -34.957 -16.230 1.00 90.94 519 GLN A O 1
ATOM 3885 N N . PRO A 1 520 ? -2.117 -34.811 -15.453 1.00 90.06 520 PRO A N 1
ATOM 3886 C CA . PRO A 1 520 ? -2.532 -34.800 -14.047 1.00 90.06 520 PRO A CA 1
ATOM 3887 C C . PRO A 1 520 ? -3.329 -33.540 -13.675 1.00 90.06 520 PRO A C 1
ATOM 3889 O O . PRO A 1 520 ? -4.274 -33.620 -12.891 1.00 90.06 520 PRO A O 1
ATOM 3892 N N . VAL A 1 521 ? -2.996 -32.385 -14.267 1.00 91.50 521 VAL A N 1
ATOM 3893 C CA . VAL A 1 521 ? -3.717 -31.121 -14.033 1.00 91.50 521 VAL A CA 1
ATOM 3894 C C . VAL A 1 521 ? -5.134 -31.177 -14.611 1.00 91.50 521 VAL A C 1
ATOM 3896 O O . VAL A 1 521 ? -6.089 -30.774 -13.952 1.00 91.50 521 VAL A O 1
ATOM 3899 N N . ASP A 1 522 ? -5.300 -31.712 -15.818 1.00 93.00 522 ASP A N 1
ATOM 3900 C CA . ASP A 1 522 ? -6.614 -31.872 -16.443 1.00 93.00 522 ASP A CA 1
ATOM 3901 C C . ASP A 1 522 ? -7.471 -32.878 -15.664 1.00 93.00 522 ASP A C 1
ATOM 3903 O O . ASP A 1 522 ? -8.629 -32.605 -15.364 1.00 93.00 522 ASP A O 1
ATOM 3907 N N . GLN A 1 523 ? -6.884 -33.997 -15.226 1.00 90.31 523 GLN A N 1
ATOM 3908 C CA . GLN A 1 523 ? -7.589 -35.000 -14.430 1.00 90.31 523 GLN A CA 1
ATOM 3909 C C . GLN A 1 523 ? -8.102 -34.440 -13.094 1.00 90.31 523 GLN A C 1
ATOM 3911 O O . GLN A 1 523 ? -9.249 -34.714 -12.731 1.00 90.31 523 GLN A O 1
ATOM 3916 N N . VAL A 1 524 ? -7.300 -33.657 -12.360 1.00 90.56 524 VAL A N 1
ATOM 3917 C CA . VAL A 1 524 ? -7.748 -33.074 -11.081 1.00 90.56 524 VAL A CA 1
ATOM 3918 C C . VAL A 1 524 ? -8.817 -31.999 -11.290 1.00 90.56 524 VAL A C 1
ATOM 3920 O O . VAL A 1 524 ? -9.785 -31.936 -10.535 1.00 90.56 524 VAL A O 1
ATOM 3923 N N . LEU A 1 525 ? -8.695 -31.183 -12.343 1.00 90.75 525 LEU A N 1
ATOM 3924 C CA . LEU A 1 525 ? -9.678 -30.144 -12.652 1.00 90.75 525 LEU A CA 1
ATOM 3925 C C . LEU A 1 525 ? -11.000 -30.750 -13.137 1.00 90.75 525 LEU A C 1
ATOM 3927 O O . LEU A 1 525 ? -12.063 -30.288 -12.734 1.00 90.75 525 LEU A O 1
ATOM 3931 N N . ALA A 1 526 ? -10.946 -31.813 -13.941 1.00 89.00 526 ALA A N 1
ATOM 3932 C CA . ALA A 1 526 ? -12.128 -32.496 -14.457 1.00 89.00 526 ALA A CA 1
ATOM 3933 C C . ALA A 1 526 ? -12.882 -33.284 -13.374 1.00 89.00 526 ALA A C 1
ATOM 3935 O O . ALA A 1 526 ? -14.103 -33.413 -13.441 1.00 89.00 526 ALA A O 1
ATOM 3936 N N . THR A 1 527 ? -12.168 -33.816 -12.376 1.00 90.31 527 THR A N 1
ATOM 3937 C CA . THR A 1 527 ? -12.771 -34.540 -11.243 1.00 90.31 527 THR A CA 1
ATOM 3938 C C . THR A 1 527 ? -13.307 -33.599 -10.162 1.00 90.31 527 THR A C 1
ATOM 3940 O O . THR A 1 527 ? -14.211 -33.970 -9.414 1.00 90.31 527 THR A O 1
ATOM 3943 N N . THR A 1 528 ? -12.808 -32.362 -10.102 1.00 88.94 528 THR A N 1
ATOM 3944 C CA . THR A 1 528 ? -13.257 -31.353 -9.139 1.00 88.94 528 THR A CA 1
ATOM 3945 C C . THR A 1 528 ? -14.517 -30.649 -9.637 1.00 88.94 528 THR A C 1
ATOM 3947 O O . THR A 1 528 ? -14.457 -29.674 -10.379 1.00 88.94 528 THR A O 1
ATOM 3950 N N . GLN A 1 529 ? -15.684 -31.117 -9.191 1.00 87.50 529 GLN A N 1
ATOM 3951 C CA . GLN A 1 529 ? -16.962 -30.466 -9.508 1.00 87.50 529 GLN A CA 1
ATOM 3952 C C . GLN A 1 529 ? -17.147 -29.137 -8.754 1.00 87.50 529 GLN A C 1
ATOM 3954 O O . GLN A 1 529 ? -17.684 -28.170 -9.303 1.00 87.50 529 GLN A O 1
ATOM 3959 N N . PHE A 1 530 ? -16.702 -29.098 -7.497 1.00 86.44 530 PHE A N 1
ATOM 3960 C CA . PHE A 1 530 ? -16.763 -27.931 -6.626 1.00 86.44 530 PHE A CA 1
ATOM 3961 C C . PHE A 1 530 ? -15.392 -27.684 -6.001 1.00 86.44 530 PHE A C 1
ATOM 3963 O O . PHE A 1 530 ? -14.859 -28.537 -5.298 1.00 86.44 530 PHE A O 1
ATOM 3970 N N . LEU A 1 531 ? -14.830 -26.514 -6.274 1.00 85.25 531 LEU A N 1
ATOM 3971 C CA . LEU A 1 531 ? -13.598 -26.023 -5.684 1.00 85.25 531 LEU A CA 1
ATOM 3972 C C . LEU A 1 531 ? -13.916 -25.354 -4.350 1.00 85.25 531 LEU A C 1
ATOM 3974 O O . LEU A 1 531 ? -14.715 -24.418 -4.293 1.00 85.25 531 LEU A O 1
ATOM 3978 N N . THR A 1 532 ? -13.283 -25.832 -3.285 1.00 81.81 532 THR A N 1
ATOM 3979 C CA . THR A 1 532 ? -13.384 -25.213 -1.964 1.00 81.81 532 THR A CA 1
ATOM 3980 C C . THR A 1 532 ? -12.642 -23.883 -1.958 1.00 81.81 532 THR A C 1
ATOM 3982 O O . THR A 1 532 ? -11.456 -23.817 -2.285 1.00 81.81 532 THR A O 1
ATOM 3985 N N . MET A 1 533 ? -13.350 -22.829 -1.576 1.00 77.06 533 MET A N 1
ATOM 3986 C CA . MET A 1 533 ? -12.834 -21.474 -1.453 1.00 77.06 533 MET A CA 1
ATOM 3987 C C . MET A 1 533 ? -12.336 -21.207 -0.019 1.00 77.06 533 MET A C 1
ATOM 3989 O O . MET A 1 533 ? -12.735 -21.915 0.911 1.00 77.06 533 MET A O 1
ATOM 3993 N N . PRO A 1 534 ? -11.460 -20.206 0.203 1.00 63.75 534 PRO A N 1
ATOM 3994 C CA . PRO A 1 534 ? -10.912 -19.906 1.534 1.00 63.75 534 PRO A CA 1
ATOM 3995 C C . PRO A 1 534 ? -11.955 -19.514 2.591 1.00 63.75 534 PRO A C 1
ATOM 3997 O O . PRO A 1 534 ? -11.718 -19.689 3.782 1.00 63.75 534 PRO A O 1
ATOM 4000 N N . ASP A 1 535 ? -13.105 -19.000 2.162 1.00 60.88 535 ASP A N 1
ATOM 4001 C CA . ASP A 1 535 ? -14.270 -18.685 2.994 1.00 60.88 535 ASP A CA 1
ATOM 4002 C C . ASP A 1 535 ? -15.131 -19.928 3.312 1.00 60.88 535 ASP A C 1
ATOM 4004 O O . ASP A 1 535 ? -16.190 -19.824 3.928 1.00 60.88 535 ASP A O 1
ATOM 4008 N N . GLY A 1 536 ? -14.697 -21.119 2.893 1.00 68.00 536 GLY A N 1
ATOM 4009 C CA . GLY A 1 536 ? -15.426 -22.374 3.065 1.00 68.00 536 GLY A CA 1
ATOM 4010 C C . GLY A 1 536 ? -16.587 -22.558 2.086 1.00 68.00 536 GLY A C 1
ATOM 4011 O O . GLY A 1 536 ? -17.229 -23.609 2.104 1.00 68.00 536 GLY A O 1
ATOM 4012 N N . CYS A 1 537 ? -16.854 -21.589 1.208 1.00 70.44 537 CYS A N 1
ATOM 4013 C CA . CYS A 1 537 ? -17.854 -21.737 0.163 1.00 70.44 537 CYS A CA 1
ATOM 4014 C C . CYS A 1 537 ? -17.340 -22.607 -0.991 1.00 70.44 537 CYS A C 1
ATOM 4016 O O . CYS A 1 537 ? -16.147 -22.854 -1.159 1.00 70.44 537 CYS A O 1
ATOM 4018 N N . ALA A 1 538 ? -18.271 -23.092 -1.809 1.00 75.62 538 ALA A N 1
ATOM 4019 C CA . ALA A 1 538 ? -17.970 -23.920 -2.967 1.00 75.62 538 ALA A CA 1
ATOM 4020 C C . ALA A 1 538 ? -18.127 -23.114 -4.264 1.00 75.62 538 ALA A C 1
ATOM 4022 O O . ALA A 1 538 ? -19.206 -22.587 -4.553 1.00 75.62 538 ALA A O 1
ATOM 4023 N N . ALA A 1 539 ? -17.070 -23.066 -5.072 1.00 85.00 539 ALA A N 1
ATOM 4024 C CA . ALA A 1 539 ? -17.100 -22.562 -6.437 1.00 85.00 539 ALA A CA 1
ATOM 4025 C C . ALA A 1 539 ? -17.317 -23.725 -7.412 1.00 85.00 539 ALA A C 1
ATOM 4027 O O . ALA A 1 539 ? -16.612 -24.727 -7.366 1.00 85.00 539 ALA A O 1
ATOM 4028 N N . ARG A 1 540 ? -18.293 -23.625 -8.309 1.00 86.94 540 ARG A N 1
ATOM 4029 C CA . ARG A 1 540 ? -18.582 -24.677 -9.287 1.00 86.94 540 ARG A CA 1
ATOM 4030 C C . ARG A 1 540 ? -17.637 -24.562 -10.478 1.00 86.94 540 ARG A C 1
ATOM 4032 O O . ARG A 1 540 ? -17.558 -23.500 -11.093 1.00 86.94 540 ARG A O 1
ATOM 4039 N N . LEU A 1 541 ? -16.981 -25.661 -10.841 1.00 91.31 541 LEU A N 1
ATOM 4040 C CA . LEU A 1 541 ? -16.112 -25.739 -12.016 1.00 91.31 541 LEU A CA 1
ATOM 4041 C C . LEU A 1 541 ? -16.849 -26.410 -13.175 1.00 91.31 541 LEU A C 1
ATOM 4043 O O . LEU A 1 541 ? -17.509 -27.436 -13.011 1.00 91.31 541 LEU A O 1
ATOM 4047 N N . ILE A 1 542 ? -16.745 -25.821 -14.364 1.00 90.69 542 ILE A N 1
ATOM 4048 C CA . ILE A 1 542 ? -17.350 -26.340 -15.590 1.00 90.69 542 ILE A CA 1
ATOM 4049 C C . ILE A 1 542 ? -16.326 -26.254 -16.719 1.00 90.69 542 ILE A C 1
ATOM 4051 O O . ILE A 1 542 ? -15.922 -25.163 -17.118 1.00 90.69 542 ILE A O 1
ATOM 4055 N N . TYR A 1 543 ? -15.935 -27.399 -17.273 1.00 92.06 543 TYR A N 1
ATOM 4056 C CA . TYR A 1 543 ? -15.054 -27.449 -18.439 1.00 92.06 543 TYR A CA 1
ATOM 4057 C C . TYR A 1 543 ? -15.683 -26.739 -19.653 1.00 92.06 543 TYR A C 1
ATOM 4059 O O . TYR A 1 543 ? -16.893 -26.833 -19.894 1.00 92.06 543 TYR A O 1
ATOM 4067 N N . ARG A 1 544 ? -14.862 -26.020 -20.428 1.00 92.12 544 ARG A N 1
ATOM 4068 C CA . ARG A 1 544 ? -15.284 -25.354 -21.671 1.00 92.12 544 ARG A CA 1
ATOM 4069 C C . ARG A 1 544 ? -14.582 -25.928 -22.889 1.00 92.12 544 ARG A C 1
ATOM 4071 O O . ARG A 1 544 ? -15.242 -26.462 -23.775 1.00 92.12 544 ARG A O 1
ATOM 4078 N N . ASN A 1 545 ? -13.267 -25.783 -22.947 1.00 90.44 545 ASN A N 1
ATOM 4079 C CA . ASN A 1 545 ? -12.434 -26.272 -24.036 1.00 90.44 545 ASN A CA 1
ATOM 4080 C C . ASN A 1 545 ? -10.963 -26.300 -23.612 1.00 90.44 545 ASN A C 1
ATOM 4082 O O . ASN A 1 545 ? -10.572 -25.696 -22.612 1.00 90.44 545 ASN A O 1
ATOM 4086 N N . SER A 1 546 ? -10.137 -26.990 -24.396 1.00 90.94 546 SER A N 1
ATOM 4087 C CA . SER A 1 546 ? -8.704 -27.102 -24.132 1.00 90.94 546 SER A CA 1
ATOM 4088 C C . SER A 1 546 ? -7.861 -27.017 -25.411 1.00 90.94 546 SER A C 1
ATOM 4090 O O . SER A 1 546 ? -7.451 -28.056 -25.939 1.00 90.94 546 SER A O 1
ATOM 4092 N N . PRO A 1 547 ? -7.655 -25.814 -25.981 1.00 88.50 547 PRO A N 1
ATOM 4093 C CA . PRO A 1 547 ? -6.875 -25.673 -27.201 1.00 88.50 547 PRO A CA 1
ATOM 4094 C C . PRO A 1 547 ? -5.394 -25.991 -26.958 1.00 88.50 547 PRO A C 1
ATOM 4096 O O . PRO A 1 547 ? -4.807 -25.634 -25.935 1.00 88.50 547 PRO A O 1
ATOM 4099 N N . ILE A 1 548 ? -4.786 -26.649 -27.941 1.00 87.75 548 ILE A N 1
ATOM 4100 C CA . ILE A 1 548 ? -3.358 -26.968 -27.979 1.00 87.75 548 ILE A CA 1
ATOM 4101 C C . ILE A 1 548 ? -2.732 -26.120 -29.085 1.00 87.75 548 ILE A C 1
ATOM 4103 O O . ILE A 1 548 ? -3.289 -26.023 -30.180 1.00 87.75 548 ILE A O 1
ATOM 4107 N N . SER A 1 549 ? -1.599 -25.482 -28.800 1.00 82.75 549 SER A N 1
ATOM 4108 C CA . SER A 1 549 ? -0.895 -24.621 -29.749 1.00 82.75 549 SER A CA 1
ATOM 4109 C C . SER A 1 549 ? 0.602 -24.896 -29.725 1.00 82.75 549 SER A C 1
ATOM 4111 O O . SER A 1 549 ? 1.299 -24.498 -28.794 1.00 82.75 549 SER A O 1
ATOM 4113 N N . ASP A 1 550 ? 1.096 -25.460 -30.826 1.00 81.94 550 ASP A N 1
ATOM 4114 C CA . ASP A 1 550 ? 2.516 -25.788 -31.035 1.00 81.94 550 ASP A CA 1
ATOM 4115 C C . ASP A 1 550 ? 3.164 -24.923 -32.125 1.00 81.94 550 ASP A C 1
ATOM 4117 O O . ASP A 1 550 ? 4.256 -25.199 -32.623 1.00 81.94 550 ASP A O 1
ATOM 4121 N N . ASN A 1 551 ? 2.495 -23.830 -32.496 1.00 71.38 551 ASN A N 1
ATOM 4122 C CA . ASN A 1 551 ? 2.927 -22.931 -33.567 1.00 71.38 551 ASN A CA 1
ATOM 4123 C C . ASN A 1 551 ? 4.310 -22.298 -33.304 1.00 71.38 551 ASN A C 1
ATOM 4125 O O . ASN A 1 551 ? 4.973 -21.857 -34.241 1.00 71.38 551 ASN A O 1
ATOM 4129 N N . MET A 1 552 ? 4.764 -22.288 -32.044 1.00 70.88 552 MET A N 1
ATOM 4130 C CA . MET A 1 552 ? 6.053 -21.745 -31.601 1.00 70.88 552 MET A CA 1
ATOM 4131 C C . MET A 1 552 ? 7.119 -22.835 -31.369 1.00 70.88 552 MET A C 1
ATOM 4133 O O . MET A 1 552 ? 8.108 -22.619 -30.675 1.00 70.88 552 MET A O 1
ATOM 4137 N N . GLN A 1 553 ? 6.995 -23.995 -32.025 1.00 69.88 553 GLN A N 1
ATOM 4138 C CA . GLN A 1 553 ? 8.003 -25.066 -31.964 1.00 69.88 553 GLN A CA 1
ATOM 4139 C C . GLN A 1 553 ? 9.429 -24.616 -32.353 1.00 69.88 553 GLN A C 1
ATOM 4141 O O . GLN A 1 553 ? 10.406 -25.171 -31.854 1.00 69.88 553 GLN A O 1
ATOM 41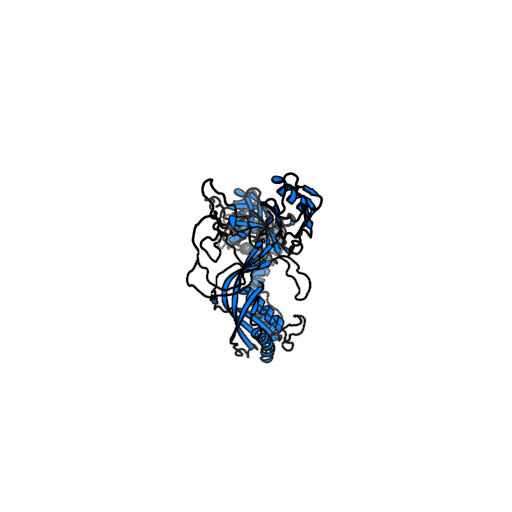46 N N . LYS A 1 554 ? 9.579 -23.575 -33.196 1.00 56.34 554 LYS A N 1
ATOM 4147 C CA . LYS A 1 554 ? 10.894 -23.010 -33.575 1.00 56.34 554 LYS A CA 1
ATOM 4148 C C . LYS A 1 554 ? 11.634 -22.359 -32.399 1.00 56.34 554 LYS A C 1
ATOM 4150 O O . LYS A 1 554 ? 12.853 -22.253 -32.457 1.00 56.34 554 LYS A O 1
ATOM 4155 N N . THR A 1 555 ? 10.916 -21.966 -31.348 1.00 61.38 555 THR A N 1
ATOM 4156 C CA . THR A 1 555 ? 11.469 -21.430 -30.095 1.00 61.38 555 THR A CA 1
ATOM 4157 C C . THR A 1 555 ? 11.362 -22.435 -28.944 1.00 61.38 555 THR A C 1
ATOM 4159 O O . THR A 1 555 ? 11.498 -22.045 -27.793 1.00 61.38 555 THR A O 1
ATOM 4162 N N . ARG A 1 556 ? 11.119 -23.726 -29.240 1.00 70.94 556 ARG A N 1
ATOM 4163 C CA . ARG A 1 556 ? 10.895 -24.795 -28.245 1.00 70.94 556 ARG A CA 1
ATOM 4164 C C . ARG A 1 556 ? 9.776 -24.471 -27.246 1.00 70.94 556 ARG A C 1
ATOM 4166 O O . ARG A 1 556 ? 9.874 -24.822 -26.081 1.00 70.94 556 ARG A O 1
ATOM 4173 N N . LEU A 1 557 ? 8.713 -23.804 -27.694 1.00 81.88 557 LEU A N 1
ATOM 4174 C CA . LEU A 1 557 ? 7.571 -23.469 -26.847 1.00 81.88 557 LEU A CA 1
ATOM 4175 C C . LEU A 1 557 ? 6.340 -24.274 -27.272 1.00 81.88 557 LEU A C 1
ATOM 4177 O O . LEU A 1 557 ? 5.773 -24.040 -28.342 1.00 81.88 557 LEU A O 1
ATOM 4181 N N . PHE A 1 558 ? 5.923 -25.197 -26.409 1.00 86.44 558 PHE A N 1
ATOM 4182 C CA . PHE A 1 558 ? 4.730 -26.027 -26.568 1.00 86.44 558 PHE A CA 1
ATOM 4183 C C . PHE A 1 558 ? 3.699 -25.646 -25.510 1.00 86.44 558 PHE A C 1
ATOM 4185 O O . PHE A 1 558 ? 4.028 -25.525 -24.327 1.00 86.44 558 PHE A O 1
ATOM 4192 N N . ARG A 1 559 ? 2.446 -25.443 -25.933 1.00 88.62 559 ARG A N 1
ATOM 4193 C CA . ARG A 1 559 ? 1.407 -24.865 -25.074 1.00 88.62 559 ARG A CA 1
ATOM 4194 C C . ARG A 1 559 ? 0.102 -25.649 -25.122 1.00 88.62 559 ARG A C 1
ATOM 4196 O O . ARG A 1 559 ? -0.401 -25.974 -26.198 1.00 88.62 559 ARG A O 1
ATOM 4203 N N . ARG A 1 560 ? -0.487 -25.889 -23.948 1.00 92.06 560 ARG A N 1
ATOM 4204 C CA . ARG A 1 560 ? -1.855 -26.409 -23.795 1.00 92.06 560 ARG A CA 1
ATOM 4205 C C . ARG A 1 560 ? -2.628 -25.542 -22.816 1.00 92.06 560 ARG A C 1
ATOM 4207 O O . ARG A 1 560 ? -2.211 -25.381 -21.673 1.00 92.06 560 ARG A O 1
ATOM 4214 N N . ASP A 1 561 ? -3.757 -25.018 -23.267 1.00 91.81 561 ASP A N 1
ATOM 4215 C CA . ASP A 1 561 ? -4.678 -24.262 -22.428 1.00 91.81 561 ASP A CA 1
ATOM 4216 C C . ASP A 1 561 ? -5.803 -25.191 -21.975 1.00 91.81 561 ASP A C 1
ATOM 4218 O O . ASP A 1 561 ? -6.336 -25.950 -22.778 1.00 91.81 561 ASP A O 1
ATOM 4222 N N . LEU A 1 562 ? -6.197 -25.113 -20.710 1.00 93.12 562 LEU A N 1
ATOM 4223 C CA . LEU A 1 562 ? -7.409 -25.706 -20.161 1.00 93.12 562 LEU A CA 1
ATOM 4224 C C . LEU A 1 562 ? -8.296 -24.557 -19.683 1.00 93.12 562 LEU A C 1
ATOM 4226 O O . LEU A 1 562 ? -7.904 -23.786 -18.805 1.00 93.12 562 LEU A O 1
ATOM 4230 N N . ILE A 1 563 ? -9.471 -24.402 -20.284 1.00 92.94 563 ILE A N 1
ATOM 4231 C CA . ILE A 1 563 ? -10.377 -23.296 -19.979 1.00 92.94 563 ILE A CA 1
ATOM 4232 C C . ILE A 1 563 ? -11.567 -23.848 -19.207 1.00 92.94 563 ILE A C 1
ATOM 4234 O O . ILE A 1 563 ? -12.321 -24.693 -19.700 1.00 92.94 563 ILE A O 1
ATOM 4238 N N . TYR A 1 564 ? -11.736 -23.334 -17.994 1.00 92.44 564 TYR A N 1
ATOM 4239 C CA . TYR A 1 564 ? -12.825 -23.680 -17.094 1.00 92.44 564 TYR A CA 1
ATOM 4240 C C . TYR A 1 564 ? -13.650 -22.433 -16.797 1.00 92.44 564 TYR A C 1
ATOM 4242 O O . TYR A 1 564 ? -13.117 -21.366 -16.502 1.00 92.44 564 TYR A O 1
ATOM 4250 N N . LEU A 1 565 ? -14.968 -22.563 -16.868 1.00 90.50 565 LEU A N 1
ATOM 4251 C CA . LEU A 1 565 ? -15.870 -21.607 -16.253 1.00 90.50 565 LEU A CA 1
ATOM 4252 C C . LEU A 1 565 ? -15.936 -21.913 -14.762 1.00 90.50 565 LEU A C 1
ATOM 4254 O O . LEU A 1 565 ? -16.247 -23.038 -14.375 1.00 90.50 565 LEU A O 1
ATOM 4258 N N . VAL A 1 566 ? -15.655 -20.904 -13.946 1.00 90.12 566 VAL A N 1
ATOM 4259 C CA . VAL A 1 566 ? -15.808 -20.972 -12.498 1.00 90.12 566 VAL A CA 1
ATOM 4260 C C . VAL A 1 566 ? -16.974 -20.083 -12.107 1.00 90.12 566 VAL A C 1
ATOM 4262 O O . VAL A 1 566 ? -16.944 -18.880 -12.362 1.00 90.12 566 VAL A O 1
ATOM 4265 N N . GLU A 1 567 ? -17.997 -20.678 -11.507 1.00 86.94 567 GLU A N 1
ATOM 4266 C CA . GLU A 1 567 ? -19.111 -19.967 -10.886 1.00 86.94 567 GLU A CA 1
ATOM 4267 C C . GLU A 1 567 ? -18.878 -19.910 -9.376 1.00 86.94 567 GLU A C 1
ATOM 4269 O O . GLU A 1 567 ? -18.878 -20.940 -8.703 1.00 86.94 567 GLU A O 1
ATOM 4274 N N . TYR A 1 568 ? -18.674 -18.713 -8.839 1.00 81.75 568 TYR A N 1
ATOM 4275 C CA . TYR A 1 568 ? -18.336 -18.505 -7.437 1.00 81.75 568 TYR A CA 1
ATOM 4276 C C . TYR A 1 568 ? -19.175 -17.387 -6.827 1.00 81.75 568 TYR A C 1
ATOM 4278 O O . TYR A 1 568 ? -19.576 -16.430 -7.495 1.00 81.75 568 TYR A O 1
ATOM 4286 N N . ALA A 1 569 ? -19.469 -17.556 -5.543 1.00 74.69 569 ALA A N 1
ATOM 4287 C CA . ALA A 1 569 ? -20.107 -16.545 -4.726 1.00 74.69 569 ALA A CA 1
ATOM 4288 C C . ALA A 1 569 ? -19.042 -15.573 -4.227 1.00 74.69 569 ALA A C 1
ATOM 4290 O O . ALA A 1 569 ? -17.984 -15.989 -3.775 1.00 74.69 569 ALA A O 1
ATOM 4291 N N . THR A 1 570 ? -19.340 -14.287 -4.290 1.00 72.38 570 THR A N 1
ATOM 4292 C CA . THR A 1 570 ? -18.675 -13.256 -3.508 1.00 72.38 570 THR A CA 1
ATOM 4293 C C . THR A 1 570 ? -19.461 -13.127 -2.216 1.00 72.38 570 THR A C 1
ATOM 4295 O O . THR A 1 570 ? -20.650 -12.801 -2.233 1.00 72.38 570 THR A O 1
ATOM 4298 N N . THR A 1 571 ? -18.808 -13.443 -1.109 1.00 68.19 571 THR A N 1
ATOM 4299 C CA . THR A 1 571 ? -19.421 -13.568 0.210 1.00 68.19 571 THR A CA 1
ATOM 4300 C C . THR A 1 571 ? -19.029 -12.405 1.110 1.00 68.19 571 THR A C 1
ATOM 4302 O O . THR A 1 571 ? -18.030 -11.730 0.881 1.00 68.19 571 THR A O 1
ATOM 4305 N N . GLN A 1 572 ? -19.832 -12.144 2.131 1.00 64.19 572 GLN A N 1
ATOM 4306 C CA . GLN A 1 572 ? -19.511 -11.226 3.213 1.00 64.19 572 GLN A CA 1
ATOM 4307 C C . GLN A 1 572 ? -19.650 -11.980 4.526 1.00 64.19 572 GLN A C 1
ATOM 4309 O O . GLN A 1 572 ? -20.619 -12.714 4.699 1.00 64.19 572 GLN A O 1
ATOM 4314 N N . THR A 1 573 ? -18.708 -11.785 5.447 1.00 63.00 573 THR A N 1
ATOM 4315 C CA . THR A 1 573 ? -18.750 -12.394 6.781 1.00 63.00 573 THR A CA 1
ATOM 4316 C C . THR A 1 573 ? -18.894 -11.335 7.865 1.00 63.00 573 THR A C 1
ATOM 4318 O O . THR A 1 573 ? -18.214 -10.311 7.808 1.00 63.00 573 THR A O 1
ATOM 4321 N N . GLU A 1 574 ? -19.699 -11.607 8.883 1.00 58.38 574 GLU A N 1
ATOM 4322 C CA . GLU A 1 574 ? -19.865 -10.764 10.067 1.00 58.38 574 GLU A CA 1
ATOM 4323 C C . GLU A 1 574 ? -19.684 -11.602 11.335 1.00 58.38 574 GLU A C 1
ATOM 4325 O O . GLU A 1 574 ? -19.996 -12.791 11.360 1.00 58.38 574 GLU A O 1
ATOM 4330 N N . SER A 1 575 ? -19.137 -11.002 12.394 1.00 62.97 575 SER A N 1
ATOM 4331 C CA . SER A 1 575 ? -19.089 -11.655 13.702 1.00 62.97 575 SER A CA 1
ATOM 4332 C C . SER A 1 575 ? -20.366 -11.330 14.460 1.00 62.97 575 SER A C 1
ATOM 4334 O O . SER A 1 575 ? -20.614 -10.171 14.779 1.00 62.97 575 SER A O 1
ATOM 4336 N N . GLU A 1 576 ? -21.121 -12.356 14.824 1.00 54.53 576 GLU A N 1
ATOM 4337 C CA . GLU A 1 576 ? -22.348 -12.218 15.601 1.00 54.53 576 GLU A CA 1
ATOM 4338 C C . GLU A 1 576 ? -22.165 -12.775 17.015 1.00 54.53 576 GLU A C 1
ATOM 4340 O O . GLU A 1 576 ? -21.330 -13.648 17.262 1.00 54.53 576 GLU A O 1
ATOM 4345 N N . MET A 1 577 ? -22.949 -12.260 17.961 1.00 63.47 577 MET A N 1
ATOM 4346 C CA . MET A 1 577 ? -23.075 -12.836 19.300 1.00 63.47 577 MET A CA 1
ATOM 4347 C C . MET A 1 577 ? -24.319 -13.714 19.332 1.00 63.47 577 MET A C 1
ATOM 4349 O O . MET A 1 577 ? -25.392 -13.289 18.905 1.00 63.47 577 MET A O 1
ATOM 4353 N N . GLN A 1 578 ? -24.204 -14.908 19.904 1.00 64.75 578 GLN A N 1
ATOM 4354 C CA . GLN A 1 578 ? -25.352 -15.772 20.124 1.00 64.75 578 GLN A CA 1
ATOM 4355 C C . GLN A 1 578 ? -26.385 -15.066 21.015 1.00 64.75 578 GLN A C 1
ATOM 4357 O O . GLN A 1 578 ? -26.068 -14.568 22.102 1.00 64.75 578 GLN A O 1
ATOM 4362 N N . ILE A 1 579 ? -27.641 -15.056 20.567 1.00 61.31 579 ILE A N 1
ATOM 4363 C CA . ILE A 1 579 ? -28.762 -14.552 21.359 1.00 61.31 579 ILE A CA 1
ATOM 4364 C C . ILE A 1 579 ? -28.973 -15.503 22.539 1.00 61.31 579 ILE A C 1
ATOM 4366 O O . ILE A 1 579 ? -29.357 -16.659 22.370 1.00 61.31 579 ILE A O 1
ATOM 4370 N N . THR A 1 580 ? -28.711 -15.022 23.754 1.00 63.12 580 THR A N 1
ATOM 4371 C CA . THR A 1 580 ? -28.913 -15.818 24.972 1.00 63.12 580 THR A CA 1
ATOM 4372 C C . THR A 1 580 ? -30.348 -15.742 25.477 1.00 63.12 580 THR A C 1
ATOM 4374 O O . THR A 1 580 ? -30.827 -16.727 26.042 1.00 63.12 580 THR A O 1
ATOM 4377 N N . GLN A 1 581 ? -31.048 -14.618 25.270 1.00 57.12 581 GLN A N 1
ATOM 4378 C CA . GLN A 1 581 ? -32.457 -14.408 25.630 1.00 57.12 581 GLN A CA 1
ATOM 4379 C C . GLN A 1 581 ? -33.127 -13.358 24.734 1.00 57.12 581 GLN A C 1
ATOM 4381 O O . GLN A 1 581 ? -32.476 -12.419 24.284 1.00 57.12 581 GLN A O 1
ATOM 4386 N N . GLU A 1 582 ? -34.441 -13.483 24.560 1.00 45.94 582 GLU A N 1
ATOM 4387 C CA . GLU A 1 582 ? -35.300 -12.495 23.904 1.00 45.94 582 GLU A CA 1
ATOM 4388 C C . GLU A 1 582 ? -36.237 -11.871 24.949 1.00 45.94 582 GLU A C 1
ATOM 4390 O O . GLU A 1 582 ? -36.832 -12.586 25.757 1.00 45.94 582 GLU A O 1
ATOM 4395 N N . GLN A 1 583 ? -36.374 -10.540 24.956 1.00 47.22 583 GLN A N 1
ATOM 4396 C CA . GLN A 1 583 ? -37.295 -9.830 25.850 1.00 47.22 583 GLN A CA 1
ATOM 4397 C C . GLN A 1 583 ? -38.196 -8.887 25.049 1.00 47.22 583 GLN A C 1
ATOM 4399 O O . GLN A 1 583 ? -37.722 -7.955 24.402 1.00 47.22 583 GLN A O 1
ATOM 4404 N N . LEU A 1 584 ? -39.512 -9.084 25.158 1.00 40.72 584 LEU A N 1
ATOM 4405 C CA . LEU A 1 584 ? -40.524 -8.193 24.595 1.00 40.72 584 LEU A CA 1
ATOM 4406 C C . LEU A 1 584 ? -41.147 -7.346 25.715 1.00 40.72 584 LEU A C 1
ATOM 4408 O O . LEU A 1 584 ? -41.942 -7.841 26.513 1.00 40.72 584 LEU A O 1
ATOM 4412 N N . ASN A 1 585 ? -40.812 -6.056 25.776 1.00 42.16 585 ASN A N 1
ATOM 4413 C CA . ASN A 1 585 ? -41.408 -5.133 26.745 1.00 42.16 585 ASN A CA 1
ATOM 4414 C C . ASN A 1 585 ? -42.668 -4.485 26.162 1.00 42.16 585 ASN A C 1
ATOM 4416 O O . ASN A 1 585 ? -42.583 -3.542 25.377 1.00 42.16 585 ASN A O 1
ATOM 4420 N N . VAL A 1 586 ? -43.843 -4.966 26.569 1.00 43.59 586 VAL A N 1
ATOM 4421 C CA . VAL A 1 586 ? -45.130 -4.372 26.176 1.00 43.59 586 VAL A CA 1
ATOM 4422 C C . VAL A 1 586 ? -45.664 -3.514 27.321 1.00 43.59 586 VAL A C 1
ATOM 4424 O O . VAL A 1 586 ? -45.994 -4.026 28.389 1.00 43.59 586 VAL A O 1
ATOM 4427 N N . SER A 1 587 ? -45.774 -2.200 27.115 1.00 38.00 587 SER A N 1
ATOM 4428 C CA . SER A 1 587 ? -46.381 -1.287 28.088 1.00 38.00 587 SER A CA 1
ATOM 4429 C C . SER A 1 587 ? -47.852 -1.030 27.746 1.00 38.00 587 SER A C 1
ATOM 4431 O O . SER A 1 587 ? -48.192 -0.384 26.756 1.00 38.00 587 SER A O 1
ATOM 4433 N N . ALA A 1 588 ? -48.762 -1.532 28.583 1.00 42.00 588 ALA A N 1
ATOM 4434 C CA . ALA A 1 588 ? -50.181 -1.211 28.470 1.00 42.00 588 ALA A CA 1
ATOM 4435 C C . ALA A 1 588 ? -50.485 0.132 29.150 1.00 42.00 588 ALA A C 1
ATOM 4437 O O . ALA A 1 588 ? -50.255 0.308 30.348 1.00 42.00 588 ALA A O 1
ATOM 4438 N N . ARG A 1 589 ? -51.088 1.073 28.416 1.00 35.72 589 ARG A N 1
ATOM 4439 C CA . ARG A 1 589 ? -51.786 2.216 29.025 1.00 35.72 589 ARG A CA 1
ATOM 4440 C C . ARG A 1 589 ? -53.065 1.675 29.676 1.00 35.72 589 ARG A C 1
ATOM 4442 O O . ARG A 1 589 ? -53.854 1.018 28.997 1.00 35.72 589 ARG A O 1
ATOM 4449 N N . ARG A 1 590 ? -53.266 1.921 30.979 1.00 37.81 590 ARG A N 1
ATOM 4450 C CA . ARG A 1 590 ? -54.481 1.508 31.715 1.00 37.81 590 ARG A CA 1
ATOM 4451 C C . ARG A 1 590 ? -55.735 1.857 30.898 1.00 37.81 590 ARG A C 1
ATOM 4453 O O . ARG A 1 590 ? -55.953 3.027 30.598 1.00 37.81 590 ARG A O 1
ATOM 4460 N N . GLY A 1 591 ? -56.538 0.844 30.559 1.00 44.22 591 GLY A N 1
ATOM 4461 C CA . GLY A 1 591 ? -57.870 1.021 29.963 1.00 44.22 591 GLY A CA 1
ATOM 4462 C C . GLY A 1 591 ? -58.176 0.256 28.668 1.00 44.22 591 GLY A C 1
ATOM 4463 O O . GLY A 1 591 ? -59.321 0.296 28.232 1.00 44.22 591 GLY A O 1
ATOM 4464 N N . LYS A 1 592 ? -57.231 -0.469 28.053 1.00 34.97 592 LYS A N 1
ATOM 4465 C CA . LYS A 1 592 ? -57.539 -1.383 26.932 1.00 34.97 592 LYS A CA 1
ATOM 4466 C C . LYS A 1 592 ? -57.030 -2.792 27.216 1.00 34.97 592 LYS A C 1
ATOM 4468 O O . LYS A 1 592 ? -55.858 -2.967 27.535 1.00 34.97 592 LYS A O 1
ATOM 4473 N N . ALA A 1 593 ? -57.915 -3.782 27.092 1.00 36.19 593 ALA A N 1
ATOM 4474 C CA . ALA A 1 593 ? -57.546 -5.192 27.120 1.00 36.19 593 ALA A CA 1
ATOM 4475 C C . ALA A 1 593 ? -56.511 -5.464 26.017 1.00 36.19 593 ALA A C 1
ATOM 4477 O O . ALA A 1 593 ? -56.739 -5.128 24.852 1.00 36.19 593 ALA A O 1
ATOM 4478 N N . MET A 1 594 ? -55.361 -6.026 26.391 1.00 38.62 594 MET A N 1
ATOM 4479 C CA . MET A 1 594 ? -54.333 -6.424 25.435 1.00 38.62 594 MET A CA 1
ATOM 4480 C C . MET A 1 594 ? -54.768 -7.710 24.730 1.00 38.62 594 MET A C 1
ATOM 4482 O O . MET A 1 594 ? -55.103 -8.696 25.383 1.00 38.62 594 MET A O 1
ATOM 4486 N N . LYS A 1 595 ? -54.767 -7.696 23.394 1.00 37.06 595 LYS A N 1
ATOM 4487 C CA . LYS A 1 595 ? -54.886 -8.898 22.563 1.00 37.06 595 LYS A CA 1
ATOM 4488 C C . LYS A 1 595 ? -53.470 -9.466 22.433 1.00 37.06 595 LYS A C 1
ATOM 4490 O O . LYS A 1 595 ? -52.680 -8.956 21.645 1.00 37.06 595 LYS A O 1
ATOM 4495 N N . THR A 1 596 ? -53.122 -10.452 23.254 1.00 36.16 596 THR A N 1
ATOM 4496 C CA . THR A 1 596 ? -51.869 -11.201 23.091 1.00 36.16 596 THR A CA 1
ATOM 4497 C C . THR A 1 596 ? -52.006 -12.065 21.843 1.00 36.16 596 THR A C 1
ATOM 4499 O O . THR A 1 596 ? -52.797 -13.004 21.830 1.00 36.16 596 THR A O 1
ATOM 4502 N N . VAL A 1 597 ? -51.279 -11.732 20.777 1.00 34.84 597 VAL A N 1
ATOM 4503 C CA . VAL A 1 597 ? -51.088 -12.644 19.646 1.00 34.84 597 VAL A CA 1
ATOM 4504 C C . VAL A 1 597 ? -49.887 -13.505 20.007 1.00 34.84 597 VAL A C 1
ATOM 4506 O O . VAL A 1 597 ? -48.752 -13.039 19.973 1.00 34.84 597 VAL A O 1
ATOM 4509 N N . LEU A 1 598 ? -50.150 -14.737 20.435 1.00 28.36 598 LEU A N 1
ATOM 4510 C CA . LEU A 1 598 ? -49.112 -15.743 20.600 1.00 28.36 598 LEU A CA 1
ATOM 4511 C C . LEU A 1 598 ? -48.703 -16.178 19.185 1.00 28.36 598 LEU A C 1
ATOM 4513 O O . LEU A 1 598 ? -49.450 -16.892 18.521 1.00 28.36 598 LEU A O 1
ATOM 4517 N N . VAL A 1 599 ? -47.562 -15.701 18.689 1.00 26.73 599 VAL A N 1
ATOM 4518 C CA . VAL A 1 599 ? -46.946 -16.296 17.499 1.00 26.73 599 VAL A CA 1
ATOM 4519 C C . VAL A 1 599 ? -46.130 -17.476 18.002 1.00 26.73 599 VAL A C 1
ATOM 4521 O O . VAL A 1 599 ? -45.008 -17.306 18.470 1.00 26.73 599 VAL A O 1
ATOM 4524 N N . VAL A 1 600 ? -46.723 -18.668 17.976 1.00 25.22 600 VAL A N 1
ATOM 4525 C CA . VAL A 1 600 ? -45.945 -19.902 18.096 1.00 25.22 600 VAL A CA 1
ATOM 4526 C C . VAL A 1 600 ? -45.224 -20.074 16.764 1.00 25.22 600 VAL A C 1
ATOM 4528 O O . VAL A 1 600 ? -45.843 -20.431 15.765 1.00 25.22 600 VAL A O 1
ATOM 4531 N N . THR A 1 601 ? -43.931 -19.768 16.710 1.00 25.36 601 THR A N 1
ATOM 4532 C CA . THR A 1 601 ? -43.071 -20.306 15.653 1.00 25.36 601 THR A CA 1
ATOM 4533 C C . THR A 1 601 ? -42.742 -21.743 16.032 1.00 25.36 601 THR A C 1
ATOM 4535 O O . THR A 1 601 ? -41.870 -21.977 16.868 1.00 25.36 601 THR A O 1
ATOM 4538 N N . GLU A 1 602 ? -43.473 -22.704 15.469 1.00 24.56 602 GLU A N 1
ATOM 4539 C CA . GLU A 1 602 ? -43.034 -24.100 15.497 1.00 24.56 602 GLU A CA 1
ATOM 4540 C C . GLU A 1 602 ? -41.858 -24.299 14.525 1.00 24.56 602 GLU A C 1
ATOM 4542 O O . GLU A 1 602 ? -41.754 -23.573 13.528 1.00 24.56 602 GLU A O 1
ATOM 4547 N N . PRO A 1 603 ? -40.940 -25.240 14.814 1.00 27.45 603 PRO A N 1
ATOM 4548 C CA . PRO A 1 603 ? -39.859 -25.583 13.903 1.00 27.45 603 PRO A CA 1
ATOM 4549 C C . PRO A 1 603 ? -40.415 -26.049 12.553 1.00 27.45 603 PRO A C 1
ATOM 4551 O O . PRO A 1 603 ? -41.407 -26.767 12.462 1.00 27.45 603 PRO A O 1
ATOM 4554 N N . PHE A 1 604 ? -39.759 -25.575 11.501 1.00 29.66 604 PHE A N 1
ATOM 4555 C CA . PHE A 1 604 ? -40.174 -25.671 10.111 1.00 29.66 604 PHE A CA 1
ATOM 4556 C C . PHE A 1 604 ? -40.000 -27.103 9.580 1.00 29.66 604 PHE A C 1
ATOM 4558 O O . PHE A 1 604 ? -38.993 -27.397 8.944 1.00 29.66 604 PHE A O 1
ATOM 4565 N N . ASP A 1 605 ? -40.977 -27.982 9.802 1.00 28.22 605 ASP A N 1
ATOM 4566 C CA . ASP A 1 605 ? -41.152 -29.169 8.963 1.00 28.22 605 ASP A CA 1
ATOM 4567 C C . ASP A 1 605 ? -42.224 -28.865 7.920 1.00 28.22 605 ASP A C 1
ATOM 4569 O O . ASP A 1 605 ? -43.389 -28.595 8.214 1.00 28.22 605 ASP A O 1
ATOM 4573 N N . GLY A 1 606 ? -41.776 -28.802 6.667 1.00 36.81 606 GLY A N 1
ATOM 4574 C CA . GLY A 1 606 ? -42.598 -28.388 5.547 1.00 36.81 606 GLY A CA 1
ATOM 4575 C C . GLY A 1 606 ? -43.806 -29.299 5.379 1.00 36.81 606 GLY A C 1
ATOM 4576 O O . GLY A 1 606 ? -43.639 -30.468 5.070 1.00 36.81 606 GLY A O 1
ATOM 4577 N N . HIS A 1 607 ? -45.005 -28.741 5.538 1.00 30.56 607 HIS A N 1
ATOM 4578 C CA . HIS A 1 607 ? -46.131 -28.862 4.610 1.00 30.56 607 HIS A CA 1
ATOM 4579 C C . HIS A 1 607 ? -47.338 -28.032 5.115 1.00 30.56 607 HIS A C 1
ATOM 4581 O O . HIS A 1 607 ? -47.794 -28.186 6.237 1.00 30.56 607 HIS A O 1
ATOM 4587 N N . GLU A 1 608 ? -47.871 -27.203 4.207 1.00 29.62 608 GLU A N 1
ATOM 4588 C CA . GLU A 1 608 ? -49.235 -26.629 4.154 1.00 29.62 608 GLU A CA 1
ATOM 4589 C C . GLU A 1 608 ? -49.609 -25.273 4.818 1.00 29.62 608 GLU A C 1
ATOM 4591 O O . GLU A 1 608 ? -49.660 -25.081 6.025 1.00 29.62 608 GLU A O 1
ATOM 4596 N N . ARG A 1 609 ? -49.974 -24.347 3.907 1.00 33.16 609 ARG A N 1
ATOM 4597 C CA . ARG A 1 609 ? -51.036 -23.311 3.897 1.00 33.16 609 ARG A CA 1
ATOM 4598 C C . ARG A 1 609 ? -51.540 -22.750 5.242 1.00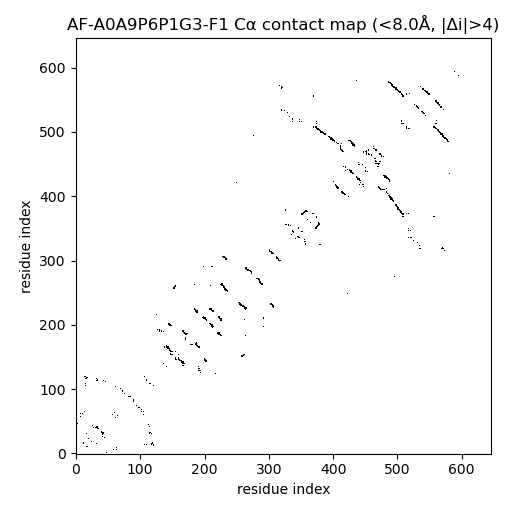 33.16 609 ARG A C 1
ATOM 4600 O O . ARG A 1 609 ? -52.461 -23.285 5.850 1.00 33.16 609 ARG A O 1
ATOM 4607 N N . GLY A 1 610 ? -51.088 -21.539 5.577 1.00 27.38 610 GLY A N 1
ATOM 4608 C CA . GLY A 1 610 ? -51.691 -20.713 6.629 1.00 27.38 610 GLY A CA 1
ATOM 4609 C C . GLY A 1 610 ? -53.061 -20.143 6.234 1.00 27.38 610 GLY A C 1
ATOM 4610 O O . GLY A 1 610 ? -53.172 -19.367 5.284 1.00 27.38 610 GLY A O 1
ATOM 4611 N N . ALA A 1 611 ? -54.099 -20.505 6.989 1.00 26.75 611 ALA A N 1
ATOM 4612 C CA . ALA A 1 611 ? -55.390 -19.822 7.013 1.00 26.75 611 ALA A CA 1
ATOM 4613 C C . ALA A 1 611 ? -55.387 -18.743 8.111 1.00 26.75 611 ALA A C 1
ATOM 4615 O O . ALA A 1 611 ? -54.988 -19.002 9.245 1.00 26.75 611 ALA A O 1
ATOM 4616 N N . VAL A 1 612 ? -55.855 -17.536 7.787 1.00 26.20 612 VAL A N 1
ATOM 4617 C CA . VAL A 1 612 ? -56.060 -16.456 8.762 1.00 26.20 612 VAL A CA 1
ATOM 4618 C C . VAL A 1 612 ? -57.411 -16.678 9.444 1.00 26.20 612 VAL A C 1
ATOM 4620 O O . VAL A 1 612 ? -58.451 -16.516 8.809 1.00 26.20 612 VAL A O 1
ATOM 4623 N N . ILE A 1 613 ? -57.410 -17.051 10.726 1.00 28.44 613 ILE A N 1
ATOM 4624 C CA . ILE A 1 613 ? -58.623 -17.064 11.554 1.00 28.44 613 ILE A CA 1
ATOM 4625 C C . ILE A 1 613 ? -58.634 -15.782 12.380 1.00 28.44 613 ILE A C 1
ATOM 4627 O O . ILE A 1 613 ? -57.903 -15.638 13.357 1.00 28.44 613 ILE A O 1
ATOM 4631 N N . ASP A 1 614 ? -59.481 -14.848 11.970 1.00 35.12 614 ASP A N 1
ATOM 4632 C CA . ASP A 1 614 ? -59.773 -13.633 12.713 1.00 35.12 614 ASP A CA 1
ATOM 4633 C C . ASP A 1 614 ? -61.119 -13.841 13.408 1.00 35.12 614 ASP A C 1
ATOM 4635 O O . ASP A 1 614 ? -62.132 -13.993 12.732 1.00 35.12 614 ASP A O 1
ATOM 4639 N N . ASN A 1 615 ? -61.152 -13.917 14.742 1.00 28.98 615 ASN A N 1
ATOM 4640 C CA . ASN A 1 615 ? -62.366 -13.590 15.488 1.00 28.98 615 ASN A CA 1
ATOM 4641 C C . ASN A 1 615 ? -62.091 -13.300 16.964 1.00 28.98 615 ASN A C 1
ATOM 4643 O O . ASN A 1 615 ? -61.603 -14.124 17.734 1.00 28.98 615 ASN A O 1
ATOM 4647 N N . ALA A 1 616 ? -62.464 -12.086 17.357 1.00 35.44 616 ALA A N 1
ATOM 4648 C CA . ALA A 1 616 ? -62.627 -11.678 18.735 1.00 35.44 616 ALA A CA 1
ATOM 4649 C C . ALA A 1 616 ? -63.917 -12.294 19.298 1.00 35.44 616 ALA A C 1
ATOM 4651 O O . ALA A 1 616 ? -65.002 -11.900 18.878 1.00 35.44 616 ALA A O 1
ATOM 4652 N N . LYS A 1 617 ? -63.817 -13.213 20.267 1.00 30.12 617 LYS A N 1
ATOM 4653 C CA . LYS A 1 617 ? -64.901 -13.503 21.220 1.00 30.12 617 LYS A CA 1
ATOM 4654 C C . LYS A 1 617 ? -64.360 -14.135 22.513 1.00 30.12 617 LYS A C 1
ATOM 4656 O O . LYS A 1 617 ? -63.855 -15.244 22.515 1.00 30.12 617 LYS A O 1
ATOM 4661 N N . THR A 1 618 ? -64.479 -13.348 23.584 1.00 31.31 618 THR A N 1
ATOM 4662 C CA . THR A 1 618 ? -64.746 -13.739 24.981 1.00 31.31 618 THR A CA 1
ATOM 4663 C C . THR A 1 618 ? -63.765 -14.686 25.700 1.00 31.31 618 THR A C 1
ATOM 4665 O O . THR A 1 618 ? -63.889 -15.900 25.668 1.00 31.31 618 THR A O 1
ATOM 4668 N N . ILE A 1 619 ? -62.889 -14.101 26.528 1.00 32.56 619 ILE A N 1
ATOM 4669 C CA . ILE A 1 619 ? -62.009 -14.764 27.526 1.00 32.56 619 ILE A CA 1
ATOM 4670 C C . ILE A 1 619 ? -62.806 -15.345 28.734 1.00 32.56 619 ILE A C 1
ATOM 4672 O O . ILE A 1 619 ? -62.247 -15.728 29.754 1.00 32.56 619 ILE A O 1
ATOM 4676 N N . GLY A 1 620 ? -64.135 -15.448 28.637 1.00 34.34 620 GLY A N 1
ATOM 4677 C CA . GLY A 1 620 ? -65.005 -15.897 29.731 1.00 34.34 620 GLY A CA 1
ATOM 4678 C C . GLY A 1 620 ? -65.208 -17.412 29.851 1.00 34.34 620 GLY A C 1
ATOM 4679 O O . GLY A 1 620 ? -65.676 -17.854 30.892 1.00 34.34 620 GLY A O 1
ATOM 4680 N N . GLU A 1 621 ? -64.869 -18.212 28.833 1.00 35.56 621 GLU A N 1
ATOM 4681 C CA . GLU A 1 621 ? -65.289 -19.629 28.778 1.00 35.56 621 GLU A CA 1
ATOM 4682 C C . GLU A 1 621 ? -64.154 -20.658 28.925 1.00 35.56 621 GLU A C 1
ATOM 4684 O O . GLU A 1 621 ? -64.429 -21.836 29.127 1.00 35.56 621 GLU A O 1
ATOM 4689 N N . VAL A 1 622 ? -62.880 -20.249 28.924 1.00 35.09 622 VAL A N 1
ATOM 4690 C CA . VAL A 1 622 ? -61.750 -21.206 28.999 1.00 35.09 622 VAL A CA 1
ATOM 4691 C C . VAL A 1 622 ? -61.386 -21.593 30.443 1.00 35.09 622 VAL A C 1
ATOM 4693 O O . VAL A 1 622 ? -60.847 -22.668 30.681 1.00 35.09 622 VAL A O 1
ATOM 4696 N N . LEU A 1 623 ? -61.771 -20.792 31.444 1.00 33.59 623 LEU A N 1
ATOM 4697 C CA . LEU A 1 623 ? -61.532 -21.118 32.862 1.00 33.59 623 LEU A CA 1
ATOM 4698 C C . LEU A 1 623 ? -62.497 -22.175 33.436 1.00 33.59 623 LEU A C 1
ATOM 4700 O O . LEU A 1 623 ? -62.342 -22.575 34.587 1.00 33.59 623 LEU A O 1
ATOM 4704 N N . ALA A 1 624 ? -63.468 -22.655 32.651 1.00 32.56 624 ALA A N 1
ATOM 4705 C CA . ALA A 1 624 ? -64.402 -23.701 33.071 1.00 32.56 624 ALA A CA 1
ATOM 4706 C C . ALA A 1 624 ? -64.052 -25.109 32.544 1.00 32.56 624 ALA A C 1
ATOM 4708 O O . ALA A 1 624 ? -64.668 -26.075 32.991 1.00 32.56 624 ALA A O 1
ATOM 4709 N N . SER A 1 625 ? -63.075 -25.268 31.637 1.00 33.12 625 SER A N 1
ATOM 4710 C CA . SER A 1 625 ? -62.808 -26.564 30.982 1.00 33.12 625 SER A CA 1
ATOM 4711 C C . SER A 1 625 ? -61.531 -27.293 31.415 1.00 33.12 625 SER A C 1
ATOM 4713 O O . SER A 1 625 ? -61.338 -28.432 31.002 1.00 33.12 625 SER A O 1
ATOM 4715 N N . GLU A 1 626 ? -60.678 -26.723 32.272 1.00 33.84 626 GLU A N 1
ATOM 4716 C CA . GLU A 1 626 ? -59.453 -27.417 32.728 1.00 33.84 626 GLU A CA 1
ATOM 4717 C C . GLU A 1 626 ? -59.656 -28.361 33.928 1.00 33.84 626 GLU A C 1
ATOM 4719 O O . GLU A 1 626 ? -58.723 -29.053 34.325 1.00 33.84 626 GLU A O 1
ATOM 4724 N N . HIS A 1 627 ? -60.873 -28.480 34.475 1.00 34.06 627 HIS A N 1
ATOM 4725 C CA . HIS A 1 627 ? -61.142 -29.387 35.603 1.00 34.06 627 HIS A CA 1
ATOM 4726 C C . HIS A 1 627 ? -61.741 -30.757 35.237 1.00 34.06 627 HIS A C 1
ATOM 4728 O O . HIS A 1 627 ? -62.109 -31.511 36.136 1.00 34.06 627 HIS A O 1
ATOM 4734 N N . ALA A 1 628 ? -61.826 -31.137 33.956 1.00 35.62 628 ALA A N 1
ATOM 4735 C CA . ALA A 1 628 ? -62.392 -32.439 33.589 1.00 35.62 628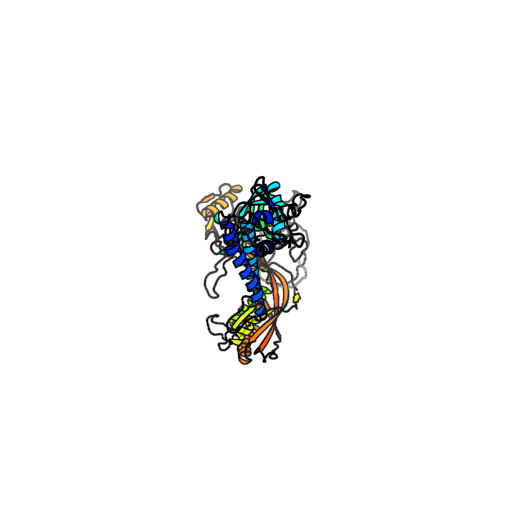 ALA A CA 1
ATOM 4736 C C . ALA A 1 628 ? -61.784 -33.046 32.315 1.00 35.62 628 ALA A C 1
ATOM 4738 O O . ALA A 1 628 ? -62.407 -33.037 31.258 1.00 35.62 628 ALA A O 1
ATOM 4739 N N . ALA A 1 629 ? -60.602 -33.656 32.419 1.00 30.77 629 ALA A N 1
ATOM 4740 C CA . ALA A 1 629 ? -60.147 -34.620 31.415 1.00 30.77 629 ALA A CA 1
ATOM 4741 C C . ALA A 1 629 ? -59.168 -35.643 32.009 1.00 30.77 629 ALA A C 1
ATOM 4743 O O . ALA A 1 629 ? -57.985 -35.667 31.693 1.00 30.77 629 ALA A O 1
ATOM 4744 N N . HIS A 1 630 ? -59.687 -36.525 32.864 1.00 33.00 630 HIS A N 1
ATOM 4745 C CA . HIS A 1 630 ? -59.032 -37.792 33.187 1.00 33.00 630 HIS A CA 1
ATOM 4746 C C . HIS A 1 630 ? -60.062 -38.926 33.209 1.00 33.00 630 HIS A C 1
ATOM 4748 O O . HIS A 1 630 ? -60.193 -39.619 34.205 1.00 33.00 630 HIS A O 1
ATOM 4754 N N . VAL A 1 631 ? -60.827 -39.131 32.129 1.00 28.70 631 VAL A N 1
ATOM 4755 C CA . VAL A 1 631 ? -61.602 -40.373 31.949 1.00 28.70 631 VAL A CA 1
ATOM 4756 C C . VAL A 1 631 ? -61.632 -40.786 30.477 1.00 28.70 631 VAL A C 1
ATOM 4758 O O . VAL A 1 631 ? -62.192 -40.113 29.620 1.00 28.70 631 VAL A O 1
ATOM 4761 N N . VAL A 1 632 ? -61.028 -41.945 30.233 1.00 33.44 632 VAL A N 1
ATOM 4762 C CA . VAL A 1 632 ? -61.115 -42.801 29.046 1.00 33.44 632 VAL A CA 1
ATOM 4763 C C . VAL A 1 632 ? -62.572 -43.058 28.659 1.00 33.44 632 VAL A C 1
ATOM 4765 O O . VAL A 1 632 ? -63.314 -43.527 29.519 1.00 33.44 632 VAL A O 1
ATOM 4768 N N . LYS A 1 633 ? -62.965 -42.917 27.381 1.00 28.83 633 LYS A N 1
ATOM 4769 C CA . LYS A 1 633 ? -64.055 -43.745 26.825 1.00 28.83 633 LYS A CA 1
ATOM 4770 C C . LYS A 1 633 ? -63.837 -44.160 25.371 1.00 28.83 633 LYS A C 1
ATOM 4772 O O . LYS A 1 633 ? -63.524 -43.359 24.498 1.00 28.83 633 LYS A O 1
ATOM 4777 N N . ALA A 1 634 ? -64.027 -45.463 25.191 1.00 28.44 634 ALA A N 1
ATOM 4778 C CA . ALA A 1 634 ? -63.979 -46.244 23.972 1.00 28.44 634 ALA A CA 1
ATOM 4779 C C . ALA A 1 634 ? -65.177 -45.990 23.036 1.00 28.44 634 ALA A C 1
ATOM 4781 O O . ALA A 1 634 ? -66.224 -45.487 23.443 1.00 28.44 634 ALA A O 1
ATOM 4782 N N . GLN A 1 635 ? -64.981 -46.394 21.781 1.00 28.73 635 GLN A N 1
ATOM 4783 C CA . GLN A 1 635 ? -65.938 -46.440 20.671 1.00 28.73 635 GLN A CA 1
ATOM 4784 C C . GLN A 1 635 ? -67.227 -47.224 20.973 1.00 28.73 635 GLN A C 1
ATOM 4786 O O . GLN A 1 635 ? -67.160 -48.244 21.653 1.00 28.73 635 GLN A O 1
ATOM 4791 N N . GLN A 1 636 ? -68.343 -46.813 20.340 1.00 25.92 636 GLN A N 1
ATOM 4792 C CA . GLN A 1 636 ? -69.251 -47.586 19.441 1.00 25.92 636 GLN A CA 1
ATOM 4793 C C . GLN A 1 636 ? -70.653 -46.891 19.315 1.00 25.92 636 GLN A C 1
ATOM 4795 O O . GLN A 1 636 ? -70.845 -45.870 19.968 1.00 25.92 636 GLN A O 1
ATOM 4800 N N . PRO A 1 637 ? -71.586 -47.277 18.404 1.00 33.06 637 PRO A N 1
ATOM 4801 C CA . PRO A 1 637 ? -71.759 -46.677 17.076 1.00 33.06 637 PRO A CA 1
ATOM 4802 C C . PRO A 1 637 ? -73.187 -46.104 16.818 1.00 33.06 637 PRO A C 1
ATOM 4804 O O . PRO A 1 637 ? -74.035 -46.040 17.697 1.00 33.06 637 PRO A O 1
ATOM 4807 N N . LYS A 1 638 ? -73.399 -45.669 15.566 1.00 31.50 638 LYS A N 1
ATOM 4808 C CA . LYS A 1 638 ? -74.590 -45.094 14.894 1.00 31.50 638 LYS A CA 1
ATOM 4809 C C . LYS A 1 638 ? -75.970 -45.782 15.104 1.00 31.50 638 LYS A C 1
ATOM 4811 O O . LYS A 1 638 ? -76.039 -46.952 15.447 1.00 31.50 638 LYS A O 1
ATOM 4816 N N . VAL A 1 639 ? -76.987 -45.041 14.612 1.00 27.47 639 VAL A N 1
ATOM 4817 C CA . VAL A 1 639 ? -78.363 -45.336 14.095 1.00 27.47 639 VAL A CA 1
ATOM 4818 C C . VAL A 1 639 ? -79.585 -45.022 15.014 1.00 27.47 639 VAL A C 1
ATOM 4820 O O . VAL A 1 639 ? -79.376 -44.785 16.195 1.00 27.47 639 VAL A O 1
ATOM 4823 N N . PRO A 1 640 ? -80.821 -44.802 14.483 1.00 37.44 640 PRO A N 1
ATOM 4824 C CA . PRO A 1 640 ? -81.446 -43.477 14.377 1.00 37.44 640 PRO A CA 1
ATOM 4825 C C . PRO A 1 640 ? -82.832 -43.364 15.069 1.00 37.44 640 PRO A C 1
ATOM 4827 O O . PRO A 1 640 ? -83.345 -44.301 15.665 1.00 37.44 640 PRO A O 1
ATOM 4830 N N . VAL A 1 641 ? -83.425 -42.178 14.926 1.00 38.41 641 VAL A N 1
ATOM 4831 C CA . VAL A 1 641 ? -84.777 -41.719 15.310 1.00 38.41 641 VAL A CA 1
ATOM 4832 C C . VAL A 1 641 ? -85.913 -42.734 15.062 1.00 38.41 641 VAL A C 1
ATOM 4834 O O . VAL A 1 641 ? -86.052 -43.184 13.929 1.00 38.41 641 VAL A O 1
ATOM 4837 N N . GLN A 1 642 ? -86.779 -42.981 16.063 1.00 30.64 642 GLN A N 1
ATOM 4838 C CA . GLN A 1 642 ? -88.246 -42.754 16.019 1.00 30.64 642 GLN A CA 1
ATOM 4839 C C . GLN A 1 642 ? -88.992 -43.203 17.299 1.00 30.64 642 GLN A C 1
ATOM 4841 O O . GLN A 1 642 ? -88.710 -44.252 17.862 1.00 30.64 642 GLN A O 1
ATOM 4846 N N . ASP A 1 643 ? -89.971 -42.368 17.665 1.00 29.89 643 ASP A N 1
ATOM 4847 C CA . ASP A 1 643 ? -91.283 -42.626 18.285 1.00 29.89 643 ASP A CA 1
ATOM 4848 C C . ASP A 1 643 ? -91.456 -43.259 19.687 1.00 29.89 643 ASP A C 1
ATOM 4850 O O . ASP A 1 643 ? -91.263 -44.444 19.925 1.00 29.89 643 ASP A O 1
ATOM 4854 N N . ALA A 1 644 ? -91.980 -42.403 20.577 1.00 34.94 644 ALA A N 1
ATOM 4855 C CA . ALA A 1 644 ? -93.176 -42.563 21.417 1.00 34.94 644 ALA A CA 1
ATOM 4856 C C . ALA A 1 644 ? -93.497 -43.925 22.073 1.00 34.94 644 ALA A C 1
ATOM 4858 O O . ALA A 1 644 ? -93.991 -44.838 21.415 1.00 34.94 644 ALA A O 1
ATOM 4859 N N . LYS A 1 645 ? -93.492 -43.954 23.414 1.00 35.06 645 LYS A N 1
ATOM 4860 C CA . LYS A 1 645 ? -94.701 -43.935 24.271 1.00 35.06 645 LYS A CA 1
ATOM 4861 C C . LYS A 1 645 ? -94.331 -44.081 25.757 1.00 35.06 645 LYS A C 1
ATOM 4863 O O . LYS A 1 645 ? -93.453 -44.870 26.083 1.00 35.06 645 LYS A O 1
ATOM 4868 N N . GLU A 1 646 ? -95.122 -43.364 26.563 1.00 36.22 646 GLU A N 1
ATOM 4869 C CA . GLU A 1 646 ? -95.218 -43.291 28.040 1.00 36.22 646 GLU A CA 1
ATOM 4870 C C . GLU A 1 646 ? -94.156 -42.489 28.801 1.00 36.22 646 GLU A C 1
ATOM 4872 O O . GLU A 1 646 ? -92.965 -42.866 28.818 1.00 36.22 646 GLU A O 1
#

Foldseek 3Di:
DQDDPVLLQLLCVLLQHDAQPPPGDDFVPAPFWDDDPPDITHSVRLSRPDDPVLVCCSVVPQSVVLVVLVVVLVVCVVCQVPQDDPPDGDDPCVSVVSVVVSLVSSCVSCVSSVTGRYPRSDPPPQQVQLVVLQVVLVPAFDFKWKFQQPDLEARPDPVRTDDTGRKDKAQPDPVNPDHHDPQAFKIFMRTRPVVDDAQMWIADPVPGIKGFHDDDGPDTGMIGHFDWWKWWWAFDDDPDDDDDDDDDRDPVRIHTLHGGFGKDKGKDPWQDFDPLNDDPGDRHIDIDIGHTDDPPGDDDQQIWMAIPVRDIDHNFHFQPDPVLVQVLLLVLLCCLQCVPDLVDQGQLVRQAEAGHEDDDDPVVLLVCQVVFHKYKYKYFDPDKDWDDDDDWDKDFLWFDDDQWDWDDDPQKTFIDGDQDRPVKWKKKWWQKPNDIDIDTGDNPDDLQNVLQVSQVSVCVPQPPWGDDRNMIGGPPVIDTPDIDMKIKTKIKTFPTKMKTKMKTKMKHLDPSSSCSSVVSSVVSLVPPQWRQTPSRDTKGKAWDDKDWDCVVVVSSITMIITMIIIIDTRMGMDMDMDDGDDDDDDDDDPDDDDDDDPPPPDPDDDDDDDDDDDDDDDPPPPVVPPPDDDDDDDDDDDDDDDDDDD

Mean predicted aligned error: 22.09 Å

Secondary structure (DSSP, 8-state):
-PPPHHHHHHHHHHTTPPP--SSPP-TTT-S-EEEETTEEEEHHHHHHT--HHHHHHIIIIIIHHHHHHHHHHHHGGGGSS-SEETTEEP-TTHHHHHHHHHHHHHHHHHHHHTPPPPGGG---HHHHHHHHHHHHHHHH-EEEEEE---SSB-TTSGGGB---EEEEEESS-SS--SPPPTT--EEEEES-TTS--TT-EEEETTTEEEEEEE--TTSPEEEEEE-EEEEEEEPPPP--SSS-------TTT-EEEEEEEEEEEEE-SSPBPPTT--TTPPPBP-EEEE----TT----TT-EEEETT--EEE-----S-HHHHHHHHHHHHHHHH-TT-TTS--TTTT--EEEEESPPPHHHHHHHHHTT-EEEEEEEEEEEEE---S----EEEEEPPP-EEEEEETTEEEEEE-PPPTTS--EEEEEETTEEEEEE--TT--HHHHHHHHHHHHHTTSTT-EEETTEEE--TT--EEEEEEE-EEEEEEEEEEEEEEEEEEEEESSHHHHHHHHHHHHHHHHH-SEEEPTTS-EEEEEEEE--EE-TTGGGT-EEEEEEEEEEEEEEEEEEEE----------PPTTS--------------------------TTSGGGSTT-------------------

Solvent-accessible surface area (backbone atoms only — not comparable to full-atom values): 37852 Å² total; per-residue (Å²): 112,84,77,49,74,67,55,54,50,48,53,37,54,56,31,10,40,79,84,67,68,86,74,69,75,47,65,88,73,45,89,52,64,38,75,61,90,94,45,76,46,18,54,70,47,50,67,74,66,58,50,62,68,55,45,48,46,48,47,69,58,43,51,50,50,51,54,52,42,54,53,52,46,61,62,52,58,82,55,71,90,53,71,62,60,89,94,48,70,57,67,90,54,50,65,62,52,45,50,51,51,44,54,51,53,32,47,51,47,20,56,74,74,62,38,79,65,20,78,71,57,44,70,49,73,49,57,50,50,20,55,49,26,33,59,50,6,70,74,76,31,45,78,22,46,28,20,43,56,86,54,62,52,40,34,79,37,78,92,25,53,54,74,70,42,39,36,28,81,32,54,72,46,92,79,74,82,60,79,69,61,88,97,59,51,59,28,26,46,32,30,45,56,86,83,56,56,72,47,24,35,41,38,29,95,90,85,41,40,31,34,30,71,40,76,52,88,91,49,73,33,33,28,34,44,35,81,47,37,32,31,36,29,34,64,61,78,87,86,76,92,74,95,78,80,94,78,73,73,42,84,89,48,38,47,75,61,29,36,59,36,68,21,26,72,43,72,48,96,57,41,42,66,59,96,81,66,58,96,82,67,76,50,48,79,44,73,51,78,49,66,70,84,50,94,97,59,81,92,54,87,50,34,33,38,32,37,79,84,69,52,75,44,61,48,75,65,76,42,55,42,76,66,55,53,34,51,42,52,35,51,52,42,39,45,42,37,25,74,82,38,86,92,43,75,26,69,26,86,52,44,50,72,48,68,41,70,45,83,81,56,66,77,58,48,55,54,35,27,76,70,58,32,28,38,38,30,29,37,76,51,94,57,71,47,81,63,66,84,74,85,67,59,77,38,84,70,45,69,53,80,74,49,51,43,56,46,80,56,93,54,31,38,38,47,45,76,45,80,48,56,80,87,47,50,37,35,42,36,36,27,42,73,92,42,81,42,75,43,77,60,55,75,85,54,46,56,41,55,50,19,41,52,50,18,55,61,47,26,75,82,40,76,72,31,38,48,59,61,31,32,22,36,44,36,96,90,47,47,79,76,46,61,41,67,21,30,33,26,35,31,34,25,57,76,43,30,34,35,33,40,34,39,40,34,35,41,14,45,38,68,68,55,34,50,40,50,44,50,44,38,49,52,53,55,73,69,37,54,58,44,70,41,98,88,72,46,67,25,38,50,39,85,72,54,61,61,72,49,57,90,43,53,94,74,42,39,23,37,39,37,41,33,30,35,39,37,34,53,26,35,47,75,47,81,42,71,50,82,72,78,87,85,86,88,81,85,78,67,93,89,64,89,80,82,82,78,81,78,79,81,69,83,90,72,93,79,84,87,90,79,89,85,86,79,92,77,75,93,79,64,69,85,74,60,82,84,72,86,88,74,90,82,82,91,84,84,91,86,83,93,82,83,90,85,136

Radius of gyration: 40.47 Å; Cα contacts (8 Å, |Δi|>4): 1098; chains: 1; bounding box: 149×93×83 Å